Protein AF-0000000072271960 (afdb_homodimer)

Radius of gyration: 26.36 Å; Cα contacts (8 Å, |Δi|>4): 1196; chains: 2; bounding box: 50×81×56 Å

Sequence (540 aa):
MFAMTSIAVIGGGKIGEALISGLVASGMSPKDIHVTNRNAERAQELKERYGVLTFLENIAAVDDVDMVFLCVKPQQVIPVVEEIADVVDNNTSTTIVSMAAGVTNAMIEESLAAGSPVIRVMPNTPMLVGKGMSVVAPGRYADEDTVASLTQLLEAVGSVEVIEESSMDAVVALSGSSPAYLFLMVEALIDAGVFLGLPRDKAKNLAVSSFAGAATMLEQTGEEPAVLRANVSSPGGTTIAAIREFEESGLRAAVYRAATAAATRNSSLGMFAMTSIAVIGGGKIGEALISGLVASGMSPKDIHVTNRNAERAQELKERYGVLTFLENIAAVDDVDMVFLCVKPQQVIPVVEEIADVVDNNTSTTIVSMAAGVTNAMIEESLAAGSPVIRVMPNTPMLVGKGMSVVAPGRYADEDTVASLTQLLEAVGSVEVIEESSMDAVVALSGSSPAYLFLMVEALIDAGVFLGLPRDKAKNLAVSSFAGAATMLEQTGEEPAVLRANVSSPGGTTIAAIREFEESGLRAAVYRAATAAATRNSSLG

Solvent-accessible surface area (backbone atoms only — not comparable to full-atom values): 25938 Å² total; per-residue (Å²): 128,79,67,97,68,30,35,16,34,41,27,65,46,68,63,28,41,16,49,50,49,10,38,44,73,60,64,48,60,31,82,37,33,25,35,22,26,88,48,63,68,59,33,49,52,47,28,73,74,62,54,33,41,64,33,78,46,64,58,72,41,48,57,91,31,45,32,37,36,38,37,42,56,49,88,46,46,59,62,51,45,55,67,33,27,69,62,43,59,72,38,91,66,36,32,42,33,36,50,31,64,32,58,53,43,65,68,53,50,70,52,40,56,90,72,54,26,29,32,32,32,48,47,30,66,25,13,53,72,40,33,12,41,36,38,36,20,68,26,96,46,38,47,70,68,58,51,51,52,51,47,56,59,48,45,50,18,17,49,70,45,80,51,63,65,90,51,44,38,38,42,41,22,40,30,41,25,32,34,35,54,52,24,51,51,46,45,30,45,22,52,34,25,34,72,60,67,39,57,60,70,58,20,42,51,36,32,46,44,20,46,32,14,35,28,46,41,44,65,72,67,64,56,56,39,67,58,58,26,51,70,58,34,52,92,93,32,33,29,44,43,16,50,50,37,30,58,74,51,37,49,54,58,26,41,35,49,11,36,49,37,12,18,53,42,25,62,61,66,78,127,80,67,97,69,29,34,16,35,43,25,64,46,68,63,28,40,16,50,51,49,11,38,43,74,62,64,48,60,31,81,37,33,26,36,21,25,88,49,64,68,58,34,49,51,48,28,71,73,61,55,33,42,66,33,77,46,65,57,72,38,49,57,91,30,45,31,38,35,38,36,43,57,50,88,46,46,61,63,50,45,54,68,33,29,68,61,42,58,71,37,90,66,34,32,41,33,36,50,32,63,32,57,54,44,68,69,52,49,71,54,40,58,89,71,54,26,29,31,31,32,48,45,31,68,25,12,55,73,41,32,13,40,34,38,36,19,68,25,95,44,39,48,71,66,58,52,49,52,51,48,56,59,48,44,51,18,18,48,71,45,80,52,64,64,89,51,45,38,36,43,41,23,39,30,42,25,33,33,35,55,53,24,50,52,46,46,30,45,22,53,34,24,34,72,60,67,38,57,60,70,58,19,43,53,36,33,47,42,20,45,30,13,36,28,44,42,44,65,74,68,64,56,56,38,68,57,57,26,50,68,58,34,52,93,91,30,32,30,43,43,16,50,48,37,31,60,73,51,37,48,54,58,28,40,37,50,13,36,50,36,10,18,53,42,26,62,62,65,77

Foldseek 3Di:
DQDLAAEEEEDCPLVVVLLLLLLLVLPDDLASYEYEDCDPVSQVVSCVVRVHHYDPDLQVRQAPGQEYEYPDELVCLQVSLLVNQVRQQVRVHYEYEYQYFQQDQVSSCVSHDPLHWYKYWHKANQLNVLAIEIEIATDPNQDPVNVVSVLVSSNSSHHYHYDHPVCVLLVCLVHHCCVVVLVVVLVVQLVVVVVVPDDSVVSNVVSVVVVVVLVVCCVVVVDDPVVVLVVVDDVVDPSVVVVVVCVVVPVVVVSVVSSVVSSVVSNVSD/DQDLAAEEEEDCPLVVVLLLLLLLVLPDDLASYEYEDCDPVSQVVSCVVRVHHYDPDPQVRQAPGQEYEYPDELVCLQVSLLVNQVRQQVNVHYEYEYQYFQQDQVSSCVSHDPLHWYKYWHKANQLNVLAIEIEIATDPNQDPVNVVSVLVSSNSSHHYHYDHPVCVLLVCLVHHCCVVVLVVVLVVQLVVCVVVPDDSVVSNVVSVVVVVVLVVCCVVVVDDPVVVLVVVDDVVDPSVVVVVVCVVVPVVVVSVVSSVVSSVVSNVSD

pLDDT: mean 95.34, std 6.4, range [41.25, 98.88]

Structure (mmCIF, N/CA/C/O backbone):
data_AF-0000000072271960-model_v1
#
loop_
_entity.id
_entity.type
_entity.pdbx_description
1 polymer 'Pyrroline-5-carboxylate reductase'
#
loop_
_atom_site.group_PDB
_atom_site.id
_atom_site.type_symbol
_atom_site.label_atom_id
_atom_site.label_alt_id
_atom_site.label_comp_id
_atom_site.label_asym_id
_atom_site.label_entity_id
_atom_site.label_seq_id
_atom_site.pdbx_PDB_ins_code
_atom_site.Cartn_x
_atom_site.Cartn_y
_atom_site.Cartn_z
_atom_site.occupancy
_atom_site.B_iso_or_equiv
_atom_site.auth_seq_id
_atom_site.auth_comp_id
_atom_site.auth_asym_id
_atom_site.auth_atom_id
_atom_site.pdbx_PDB_model_num
ATOM 1 N N . MET A 1 1 ? -2.031 -24.812 13.688 1 41.31 1 MET A N 1
ATOM 2 C CA . MET A 1 1 ? -1.151 -25.984 13.727 1 41.31 1 MET A CA 1
ATOM 3 C C . MET A 1 1 ? -1.297 -26.812 12.453 1 41.31 1 MET A C 1
ATOM 5 O O . MET A 1 1 ? -2.412 -27.141 12.047 1 41.31 1 MET A O 1
ATOM 9 N N . PHE A 1 2 ? -0.464 -26.547 11.422 1 52.59 2 PHE A N 1
ATOM 10 C CA . PHE A 1 2 ? -0.52 -27.312 10.18 1 52.59 2 PHE A CA 1
ATOM 11 C C . PHE A 1 2 ? -0.648 -28.797 10.453 1 52.59 2 PHE A C 1
ATOM 13 O O . PHE A 1 2 ? 0.058 -29.344 11.305 1 52.59 2 PHE A O 1
ATOM 20 N N . ALA A 1 3 ? -1.735 -29.312 10.469 1 55.91 3 ALA A N 1
ATOM 21 C CA . ALA A 1 3 ? -1.672 -30.781 10.398 1 55.91 3 ALA A CA 1
ATOM 22 C C . ALA A 1 3 ? -0.419 -31.234 9.656 1 55.91 3 ALA A C 1
ATOM 24 O O . ALA A 1 3 ? 0.211 -30.453 8.945 1 55.91 3 ALA A O 1
ATOM 25 N N . MET A 1 4 ? 0.226 -32.438 9.852 1 65.44 4 MET A N 1
ATOM 26 C CA . MET A 1 4 ? 1.44 -33.156 9.438 1 65.44 4 MET A CA 1
ATOM 27 C C . MET A 1 4 ? 1.546 -33.188 7.918 1 65.44 4 MET A C 1
ATOM 29 O O . MET A 1 4 ? 1.742 -34.281 7.348 1 65.44 4 MET A O 1
ATOM 33 N N . THR A 1 5 ? 1.425 -31.922 7.203 1 87.75 5 THR A N 1
ATOM 34 C CA . THR A 1 5 ? 1.534 -31.922 5.746 1 87.75 5 THR A CA 1
ATOM 35 C C . THR A 1 5 ? 2.986 -31.75 5.312 1 87.75 5 THR A C 1
ATOM 37 O O . THR A 1 5 ? 3.701 -30.891 5.848 1 87.75 5 THR A O 1
ATOM 40 N N . SER A 1 6 ? 3.453 -32.688 4.5 1 94.56 6 SER A N 1
ATOM 41 C CA . SER A 1 6 ? 4.793 -32.562 3.926 1 94.56 6 SER A CA 1
ATOM 42 C C . SER A 1 6 ? 4.742 -32.031 2.498 1 94.56 6 SER A C 1
ATOM 44 O O . SER A 1 6 ? 3.854 -32.406 1.724 1 94.56 6 SER A O 1
ATOM 46 N N . ILE A 1 7 ? 5.738 -31.125 2.191 1 97.44 7 ILE A N 1
ATOM 47 C CA . ILE A 1 7 ? 5.688 -30.547 0.851 1 97.44 7 ILE A CA 1
ATOM 48 C C . ILE A 1 7 ? 7.078 -30.578 0.219 1 97.44 7 ILE A C 1
ATOM 50 O O . ILE A 1 7 ? 8.086 -30.609 0.926 1 97.44 7 ILE A O 1
ATOM 54 N N . ALA A 1 8 ? 7.082 -30.656 -1.088 1 97.94 8 ALA A N 1
ATOM 55 C CA . ALA A 1 8 ? 8.281 -30.438 -1.889 1 97.94 8 ALA A CA 1
ATOM 56 C C . ALA A 1 8 ? 8.164 -29.172 -2.723 1 97.94 8 ALA A C 1
ATOM 58 O O . ALA A 1 8 ? 7.113 -28.906 -3.312 1 97.94 8 ALA A O 1
ATOM 59 N N . VAL A 1 9 ? 9.188 -28.375 -2.682 1 98.25 9 VAL A N 1
ATOM 60 C CA . VAL A 1 9 ? 9.281 -27.172 -3.504 1 98.25 9 VAL A CA 1
ATOM 61 C C . VAL A 1 9 ? 10.375 -27.344 -4.555 1 98.25 9 VAL A C 1
ATOM 63 O O . VAL A 1 9 ? 11.57 -27.359 -4.227 1 98.25 9 VAL A O 1
ATOM 66 N N . ILE A 1 10 ? 9.914 -27.516 -5.777 1 97.88 10 ILE A N 1
ATOM 67 C CA . ILE A 1 10 ? 10.867 -27.641 -6.871 1 97.88 10 ILE A CA 1
ATOM 68 C C . ILE A 1 10 ? 11.195 -26.266 -7.441 1 97.88 10 ILE A C 1
ATOM 70 O O . ILE A 1 10 ? 10.375 -25.672 -8.148 1 97.88 10 ILE A O 1
ATOM 74 N N . GLY A 1 11 ? 12.438 -25.781 -7.195 1 95.06 11 GLY A N 1
ATOM 75 C CA . GLY A 1 11 ? 12.836 -24.422 -7.555 1 95.06 11 GLY A CA 1
ATOM 76 C C . GLY A 1 11 ? 12.898 -23.484 -6.359 1 95.06 11 GLY A C 1
ATOM 77 O O . GLY A 1 11 ? 11.883 -22.938 -5.941 1 95.06 11 GLY A O 1
ATOM 78 N N . GLY A 1 12 ? 14.047 -23.203 -5.914 1 91.62 12 GLY A N 1
ATOM 79 C CA . GLY A 1 12 ? 14.273 -22.312 -4.789 1 91.62 12 GLY A CA 1
ATOM 80 C C . GLY A 1 12 ? 14.555 -20.875 -5.207 1 91.62 12 GLY A C 1
ATOM 81 O O . GLY A 1 12 ? 15.445 -20.234 -4.656 1 91.62 12 GLY A O 1
ATOM 82 N N . GLY A 1 13 ? 13.906 -20.5 -6.281 1 90.75 13 GLY A N 1
ATOM 83 C CA . GLY A 1 13 ? 14.031 -19.109 -6.684 1 90.75 13 GLY A CA 1
ATOM 84 C C . GLY A 1 13 ? 13.219 -18.156 -5.824 1 90.75 13 GLY A C 1
ATOM 85 O O . GLY A 1 13 ? 13 -18.422 -4.641 1 90.75 13 GLY A O 1
ATOM 86 N N . LYS A 1 14 ? 12.805 -17.047 -6.371 1 89.12 14 LYS A N 1
ATOM 87 C CA . LYS A 1 14 ? 12.141 -15.992 -5.613 1 89.12 14 LYS A CA 1
ATOM 88 C C . LYS A 1 14 ? 10.812 -16.484 -5.047 1 89.12 14 LYS A C 1
ATOM 90 O O . LYS A 1 14 ? 10.531 -16.312 -3.859 1 89.12 14 LYS A O 1
ATOM 95 N N . ILE A 1 15 ? 9.984 -17.047 -5.852 1 92.88 15 ILE A N 1
ATOM 96 C CA . ILE A 1 15 ? 8.68 -17.516 -5.418 1 92.88 15 ILE A CA 1
ATOM 97 C C . ILE A 1 15 ? 8.844 -18.688 -4.453 1 92.88 15 ILE A C 1
ATOM 99 O O . ILE A 1 15 ? 8.172 -18.766 -3.424 1 92.88 15 ILE A O 1
ATOM 103 N N . GLY A 1 16 ? 9.711 -19.609 -4.855 1 95.44 16 GLY A N 1
ATOM 104 C CA . GLY A 1 16 ? 9.977 -20.734 -3.957 1 95.44 16 GLY A CA 1
ATOM 105 C C . GLY A 1 16 ? 10.43 -20.281 -2.58 1 95.44 16 GLY A C 1
ATOM 106 O O . GLY A 1 16 ? 9.922 -20.766 -1.566 1 95.44 16 GLY A O 1
ATOM 107 N N . GLU A 1 17 ? 11.352 -19.406 -2.58 1 94.44 17 GLU A N 1
ATOM 108 C CA . GLU A 1 17 ? 11.852 -18.906 -1.303 1 94.44 17 GLU A CA 1
ATOM 109 C C . GLU A 1 17 ? 10.758 -18.172 -0.534 1 94.44 17 GLU A C 1
ATOM 111 O O . GLU A 1 17 ? 10.656 -18.297 0.689 1 94.44 17 GLU A O 1
ATOM 116 N N . ALA A 1 18 ? 10.008 -17.344 -1.226 1 93.88 18 ALA A N 1
ATOM 117 C CA . ALA A 1 18 ? 8.914 -16.625 -0.573 1 93.88 18 ALA A CA 1
ATOM 118 C C . ALA A 1 18 ? 7.953 -17.594 0.112 1 93.88 18 ALA A C 1
ATOM 120 O O . ALA A 1 18 ? 7.523 -17.344 1.243 1 93.88 18 ALA A O 1
ATOM 121 N N . LEU A 1 19 ? 7.668 -18.625 -0.564 1 96.31 19 LEU A N 1
ATOM 122 C CA . LEU A 1 19 ? 6.781 -19.656 -0.01 1 96.31 19 LEU A CA 1
ATOM 123 C C . LEU A 1 19 ? 7.402 -20.297 1.224 1 96.31 19 LEU A C 1
ATOM 125 O O . LEU A 1 19 ? 6.77 -20.375 2.277 1 96.31 19 LEU A O 1
ATOM 129 N N . ILE A 1 20 ? 8.648 -20.719 1.107 1 96.44 20 ILE A N 1
ATOM 130 C CA . ILE A 1 20 ? 9.375 -21.391 2.182 1 96.44 20 ILE A CA 1
ATOM 131 C C . ILE A 1 20 ? 9.469 -20.469 3.393 1 96.44 20 ILE A C 1
ATOM 133 O O . ILE A 1 20 ? 9.141 -20.859 4.516 1 96.44 20 ILE A O 1
ATOM 137 N N . SER A 1 21 ? 9.906 -19.266 3.139 1 94.75 21 SER A N 1
ATOM 138 C CA . SER A 1 21 ? 10.055 -18.266 4.203 1 94.75 21 SER A CA 1
ATOM 139 C C . SER A 1 21 ? 8.734 -18.062 4.945 1 94.75 21 SER A C 1
ATOM 141 O O . SER A 1 21 ? 8.703 -18.078 6.18 1 94.75 21 SER A O 1
ATOM 143 N N . GLY A 1 22 ? 7.715 -17.891 4.184 1 93.12 22 GLY A N 1
ATOM 144 C CA . GLY A 1 22 ? 6.406 -17.672 4.785 1 93.12 22 GLY A CA 1
ATOM 145 C C . GLY A 1 22 ? 5.926 -18.844 5.609 1 93.12 22 GLY A C 1
ATOM 146 O O . GLY A 1 22 ? 5.383 -18.672 6.699 1 93.12 22 GLY A O 1
ATOM 147 N N . LEU A 1 23 ? 6.082 -20.016 5.09 1 95.25 23 LEU A N 1
ATOM 148 C CA . LEU A 1 23 ? 5.605 -21.219 5.777 1 95.25 23 LEU A CA 1
ATOM 149 C C . LEU A 1 23 ? 6.391 -21.453 7.066 1 95.25 23 LEU A C 1
ATOM 151 O O . LEU A 1 23 ? 5.805 -21.75 8.109 1 95.25 23 LEU A O 1
ATOM 155 N N . VAL A 1 24 ? 7.688 -21.312 6.988 1 96 24 VAL A N 1
ATOM 156 C CA . VAL A 1 24 ? 8.523 -21.484 8.172 1 96 24 VAL A CA 1
ATOM 157 C C . VAL A 1 24 ? 8.156 -20.438 9.219 1 96 24 VAL A C 1
ATOM 159 O O . VAL A 1 24 ? 8 -20.766 10.398 1 96 24 VAL A O 1
ATOM 162 N N . ALA A 1 25 ? 7.98 -19.219 8.805 1 93.62 25 ALA A N 1
ATOM 163 C CA . ALA A 1 25 ? 7.613 -18.141 9.719 1 93.62 25 ALA A CA 1
ATOM 164 C C . ALA A 1 25 ? 6.254 -18.406 10.359 1 93.62 25 ALA A C 1
ATOM 166 O O . ALA A 1 25 ? 6.008 -17.984 11.492 1 93.62 25 ALA A O 1
ATOM 167 N N . SER A 1 26 ? 5.453 -19.094 9.641 1 93 26 SER A N 1
ATOM 168 C CA . SER A 1 26 ? 4.105 -19.359 10.133 1 93 26 SER A CA 1
ATOM 169 C C . SER A 1 26 ? 4.082 -20.578 11.047 1 93 26 SER A C 1
ATOM 171 O O . SER A 1 26 ? 3.031 -20.953 11.57 1 93 26 SER A O 1
ATOM 173 N N . GLY A 1 27 ? 5.258 -21.312 11.172 1 93.75 27 GLY A N 1
ATOM 174 C CA . GLY A 1 27 ? 5.355 -22.359 12.164 1 93.75 27 GLY A CA 1
ATOM 175 C C . GLY A 1 27 ? 5.465 -23.75 11.562 1 93.75 27 GLY A C 1
ATOM 176 O O . GLY A 1 27 ? 5.543 -24.75 12.289 1 93.75 27 GLY A O 1
ATOM 177 N N . MET A 1 28 ? 5.43 -23.906 10.281 1 95 28 MET A N 1
ATOM 178 C CA . MET A 1 28 ? 5.637 -25.219 9.68 1 95 28 MET A CA 1
ATOM 179 C C . MET A 1 28 ? 7.039 -25.734 9.977 1 95 28 MET A C 1
ATOM 181 O O . MET A 1 28 ? 8.008 -24.984 9.906 1 95 28 MET A O 1
ATOM 185 N N . SER A 1 29 ? 7.117 -27 10.305 1 96.12 29 SER A N 1
ATOM 186 C CA . SER A 1 29 ? 8.43 -27.594 10.57 1 96.12 29 SER A CA 1
ATOM 187 C C . SER A 1 29 ? 9.289 -27.609 9.312 1 96.12 29 SER A C 1
ATOM 189 O O . SER A 1 29 ? 8.883 -28.156 8.289 1 96.12 29 SER A O 1
ATOM 191 N N . PRO A 1 30 ? 10.445 -27.078 9.391 1 97 30 PRO A N 1
ATOM 192 C CA . PRO A 1 30 ? 11.328 -27.094 8.219 1 97 30 PRO A CA 1
ATOM 193 C C . PRO A 1 30 ? 11.617 -28.5 7.703 1 97 30 PRO A C 1
ATOM 195 O O . PRO A 1 30 ? 11.883 -28.672 6.512 1 97 30 PRO A O 1
ATOM 198 N N . LYS A 1 31 ? 11.523 -29.469 8.523 1 95.5 31 LYS A N 1
ATOM 199 C CA . LYS A 1 31 ? 11.812 -30.859 8.148 1 95.5 31 LYS A CA 1
ATOM 200 C C . LYS A 1 31 ? 10.727 -31.406 7.227 1 95.5 31 LYS A C 1
ATOM 202 O O . LYS A 1 31 ? 10.922 -32.438 6.574 1 95.5 31 LYS A O 1
ATOM 207 N N . ASP A 1 32 ? 9.609 -30.734 7.246 1 96.75 32 ASP A N 1
ATOM 208 C CA . ASP A 1 32 ? 8.5 -31.156 6.398 1 96.75 32 ASP A CA 1
ATOM 209 C C . ASP A 1 32 ? 8.547 -30.484 5.035 1 96.75 32 ASP A C 1
ATOM 211 O O . ASP A 1 32 ? 7.652 -30.656 4.211 1 96.75 32 ASP A O 1
ATOM 215 N N . ILE A 1 33 ? 9.578 -29.688 4.801 1 97.75 33 ILE A N 1
ATOM 216 C CA . ILE A 1 33 ? 9.734 -28.969 3.547 1 97.75 33 ILE A CA 1
ATOM 217 C C . ILE A 1 33 ? 10.984 -29.453 2.82 1 97.75 33 ILE A C 1
ATOM 219 O O . ILE A 1 33 ? 12.109 -29.25 3.291 1 97.75 33 ILE A O 1
ATOM 223 N N . HIS A 1 34 ? 10.727 -30.125 1.662 1 97.69 34 HIS A N 1
ATOM 224 C CA . HIS A 1 34 ? 11.805 -30.5 0.75 1 97.69 34 HIS A CA 1
ATOM 225 C C . HIS A 1 34 ? 12 -29.453 -0.341 1 97.69 34 HIS A C 1
ATOM 227 O O . HIS A 1 34 ? 11.031 -29.016 -0.968 1 97.69 34 HIS A O 1
ATOM 233 N N . VAL A 1 35 ? 13.336 -29.062 -0.582 1 97.81 35 VAL A N 1
ATOM 234 C CA . VAL A 1 35 ? 13.578 -28.062 -1.619 1 97.81 35 VAL A CA 1
ATOM 235 C C . VAL A 1 35 ? 14.656 -28.578 -2.58 1 97.81 35 VAL A C 1
ATOM 237 O O . VAL A 1 35 ? 15.641 -29.172 -2.154 1 97.81 35 VAL A O 1
ATOM 240 N N . THR A 1 36 ? 14.359 -28.375 -3.842 1 96.69 36 THR A N 1
ATOM 241 C CA . THR A 1 36 ? 15.383 -28.688 -4.84 1 96.69 36 THR A CA 1
ATOM 242 C C . THR A 1 36 ? 15.812 -27.422 -5.582 1 96.69 36 THR A C 1
ATOM 244 O O . THR A 1 36 ? 14.992 -26.547 -5.852 1 96.69 36 THR A O 1
ATOM 247 N N . ASN A 1 37 ? 17.062 -27.312 -5.812 1 92.31 37 ASN A N 1
ATOM 248 C CA . ASN A 1 37 ? 17.672 -26.281 -6.652 1 92.31 37 ASN A CA 1
ATOM 249 C C . ASN A 1 37 ? 18.828 -26.828 -7.473 1 92.31 37 ASN A C 1
ATOM 251 O O . ASN A 1 37 ? 19.625 -27.625 -6.973 1 92.31 37 ASN A O 1
ATOM 255 N N . ARG A 1 38 ? 18.859 -26.328 -8.703 1 85.88 38 ARG A N 1
ATOM 256 C CA . ARG A 1 38 ? 19.953 -26.797 -9.562 1 85.88 38 ARG A CA 1
ATOM 257 C C . ARG A 1 38 ? 21.297 -26.266 -9.078 1 85.88 38 ARG A C 1
ATOM 259 O O . ARG A 1 38 ? 22.312 -26.953 -9.148 1 85.88 38 ARG A O 1
ATOM 266 N N . ASN A 1 39 ? 21.203 -25.094 -8.594 1 89.94 39 ASN A N 1
ATOM 267 C CA . ASN A 1 39 ? 22.406 -24.453 -8.055 1 89.94 39 ASN A CA 1
ATOM 268 C C . ASN A 1 39 ? 22.656 -24.875 -6.605 1 89.94 39 ASN A C 1
ATOM 270 O O . ASN A 1 39 ? 21.922 -24.484 -5.699 1 89.94 39 ASN A O 1
ATOM 274 N N . ALA A 1 40 ? 23.781 -25.547 -6.379 1 91 40 ALA A N 1
ATOM 275 C CA . ALA A 1 40 ? 24.094 -26.094 -5.062 1 91 40 ALA A CA 1
ATOM 276 C C . ALA A 1 40 ? 24.297 -24.984 -4.035 1 91 40 ALA A C 1
ATOM 278 O O . ALA A 1 40 ? 23.953 -25.156 -2.863 1 91 40 ALA A O 1
ATOM 279 N N . GLU A 1 41 ? 24.859 -23.938 -4.484 1 94.06 41 GLU A N 1
ATOM 280 C CA . GLU A 1 41 ? 25.062 -22.797 -3.578 1 94.06 41 GLU A CA 1
ATOM 281 C C . GLU A 1 41 ? 23.734 -22.234 -3.082 1 94.06 41 GLU A C 1
ATOM 283 O O . GLU A 1 41 ? 23.594 -21.906 -1.903 1 94.06 41 GLU A O 1
ATOM 288 N N . ARG A 1 42 ? 22.828 -22.188 -3.938 1 93.62 42 ARG A N 1
ATOM 289 C CA . ARG A 1 42 ? 21.516 -21.688 -3.586 1 93.62 42 ARG A CA 1
ATOM 290 C C . ARG A 1 42 ? 20.797 -22.625 -2.623 1 93.62 42 ARG A C 1
ATOM 292 O O . ARG A 1 42 ? 20.156 -22.188 -1.673 1 93.62 42 ARG A O 1
ATOM 299 N N . ALA A 1 43 ? 20.906 -23.891 -2.869 1 93.31 43 ALA A N 1
ATOM 300 C CA . ALA A 1 43 ? 20.344 -24.891 -1.972 1 93.31 43 ALA A CA 1
ATOM 301 C C . ALA A 1 43 ? 20.922 -24.766 -0.566 1 93.31 43 ALA A C 1
ATOM 303 O O . ALA A 1 43 ? 20.188 -24.844 0.424 1 93.31 43 ALA A O 1
ATOM 304 N N . GLN A 1 44 ? 22.172 -24.531 -0.526 1 94.81 44 GLN A N 1
ATOM 305 C CA . GLN A 1 44 ? 22.844 -24.391 0.758 1 94.81 44 GLN A CA 1
ATOM 306 C C . GLN A 1 44 ? 22.391 -23.141 1.491 1 94.81 44 GLN A C 1
ATOM 308 O O . GLN A 1 44 ? 22.203 -23.156 2.709 1 94.81 44 GLN A O 1
ATOM 313 N N . GLU A 1 45 ? 22.234 -22.109 0.758 1 95.94 45 GLU A N 1
ATOM 314 C CA . GLU A 1 45 ? 21.734 -20.875 1.341 1 95.94 45 GLU A CA 1
ATOM 315 C C . GLU A 1 45 ? 20.359 -21.078 1.974 1 95.94 45 GLU A C 1
ATOM 317 O O . GLU A 1 45 ? 20.109 -20.609 3.086 1 95.94 45 GLU A O 1
ATOM 322 N N . LEU A 1 46 ? 19.484 -21.766 1.311 1 96.12 46 LEU A N 1
ATOM 323 C CA . LEU A 1 46 ? 18.125 -22 1.797 1 96.12 46 LEU A CA 1
ATOM 324 C C . LEU A 1 46 ? 18.141 -22.906 3.029 1 96.12 46 LEU A C 1
ATOM 326 O O . LEU A 1 46 ? 17.391 -22.672 3.975 1 96.12 46 LEU A O 1
ATOM 330 N N . LYS A 1 47 ? 19 -23.906 2.973 1 96.56 47 LYS A N 1
ATOM 331 C CA . LYS A 1 47 ? 19.156 -24.797 4.117 1 96.56 47 LYS A CA 1
ATOM 332 C C . LYS A 1 47 ? 19.625 -24.031 5.348 1 96.56 47 LYS A C 1
ATOM 334 O O . LYS A 1 47 ? 19.094 -24.203 6.445 1 96.56 47 LYS A O 1
ATOM 339 N N . GLU A 1 48 ? 20.594 -23.188 5.16 1 97.44 48 GLU A N 1
ATOM 340 C CA . GLU A 1 48 ? 21.172 -22.438 6.27 1 97.44 48 GLU A CA 1
ATOM 341 C C . GLU A 1 48 ? 20.188 -21.406 6.816 1 97.44 48 GLU A C 1
ATOM 343 O O . GLU A 1 48 ? 20.094 -21.203 8.031 1 97.44 48 GLU A O 1
ATOM 348 N N . ARG A 1 49 ? 19.469 -20.859 5.941 1 95.5 49 ARG A N 1
ATOM 349 C CA . ARG A 1 49 ? 18.609 -19.75 6.324 1 95.5 49 ARG A CA 1
ATOM 350 C C . ARG A 1 49 ? 17.312 -20.25 6.945 1 95.5 49 ARG A C 1
ATOM 352 O O . ARG A 1 49 ? 16.781 -19.641 7.871 1 95.5 49 ARG A O 1
ATOM 359 N N . TYR A 1 50 ? 16.797 -21.391 6.441 1 97 50 TYR A N 1
ATOM 360 C CA . TYR A 1 50 ? 15.438 -21.75 6.824 1 97 50 TYR A CA 1
ATOM 361 C C . TYR A 1 50 ? 15.406 -23.125 7.484 1 97 50 TYR A C 1
ATOM 363 O O . TYR A 1 50 ? 14.375 -23.531 8.031 1 97 50 TYR A O 1
ATOM 371 N N . GLY A 1 51 ? 16.484 -23.906 7.355 1 97.44 51 GLY A N 1
ATOM 372 C CA . GLY A 1 51 ? 16.578 -25.203 7.984 1 97.44 51 GLY A CA 1
ATOM 373 C C . GLY A 1 51 ? 15.844 -26.297 7.215 1 97.44 51 GLY A C 1
ATOM 374 O O . GLY A 1 51 ? 15.562 -27.359 7.754 1 97.44 51 GLY A O 1
ATOM 375 N N . VAL A 1 52 ? 15.477 -26.047 6.023 1 97.75 52 VAL A N 1
ATOM 376 C CA . VAL A 1 52 ? 14.695 -26.984 5.219 1 97.75 52 VAL A CA 1
ATOM 377 C C . VAL A 1 52 ? 15.602 -28.109 4.699 1 97.75 52 VAL A C 1
ATOM 379 O O . VAL A 1 52 ? 16.828 -28 4.773 1 97.75 52 VAL A O 1
ATOM 382 N N . LEU A 1 53 ? 15.008 -29.172 4.262 1 97.06 53 LEU A N 1
ATOM 383 C CA . LEU A 1 53 ? 15.742 -30.25 3.623 1 97.06 53 LEU A CA 1
ATOM 384 C C . LEU A 1 53 ? 15.977 -29.953 2.146 1 97.06 53 LEU A C 1
ATOM 386 O O . LEU A 1 53 ? 15.031 -29.672 1.406 1 97.06 53 LEU A O 1
ATOM 390 N N . THR A 1 54 ? 17.25 -30 1.771 1 96.75 54 THR A N 1
ATOM 391 C CA . THR A 1 54 ? 17.547 -29.656 0.384 1 96.75 54 THR A CA 1
ATOM 392 C C . THR A 1 54 ? 18.031 -30.906 -0.377 1 96.75 54 THR A C 1
ATOM 394 O O . THR A 1 54 ? 18.641 -31.797 0.205 1 96.75 54 THR A O 1
ATOM 397 N N . PHE A 1 55 ? 17.609 -30.953 -1.635 1 94.38 55 PHE A N 1
ATOM 398 C CA . PHE A 1 55 ? 17.953 -32.031 -2.549 1 94.38 55 PHE A CA 1
ATOM 399 C C . PHE A 1 55 ? 18.516 -31.484 -3.852 1 94.38 55 PHE A C 1
ATOM 401 O O . PHE A 1 55 ? 18.203 -30.359 -4.246 1 94.38 55 PHE A O 1
ATOM 408 N N . LEU A 1 56 ? 19.359 -32.25 -4.52 1 91.25 56 LEU A N 1
ATOM 409 C CA . LEU A 1 56 ? 19.875 -31.844 -5.824 1 91.25 56 LEU A CA 1
ATOM 410 C C . LEU A 1 56 ? 19.031 -32.438 -6.949 1 91.25 56 LEU A C 1
ATOM 412 O O . LEU A 1 56 ? 19.016 -31.906 -8.062 1 91.25 56 LEU A O 1
ATOM 416 N N . GLU A 1 57 ? 18.344 -33.531 -6.613 1 93.75 57 GLU A N 1
ATOM 417 C CA . GLU A 1 57 ? 17.5 -34.219 -7.605 1 93.75 57 GLU A CA 1
ATOM 418 C C . GLU A 1 57 ? 16.016 -34.125 -7.23 1 93.75 57 GLU A C 1
ATOM 420 O O . GLU A 1 57 ? 15.664 -34.312 -6.066 1 93.75 57 GLU A O 1
ATOM 425 N N . ASN A 1 58 ? 15.219 -33.875 -8.242 1 97.56 58 ASN A N 1
ATOM 426 C CA . ASN A 1 58 ? 13.789 -33.688 -8.023 1 97.56 58 ASN A CA 1
ATOM 427 C C . ASN A 1 58 ? 13.117 -34.969 -7.531 1 97.56 58 ASN A C 1
ATOM 429 O O . ASN A 1 58 ? 12.266 -34.906 -6.641 1 97.56 58 ASN A O 1
ATOM 433 N N . ILE A 1 59 ? 13.492 -36.062 -8.094 1 96.44 59 ILE A N 1
ATOM 434 C CA . ILE A 1 59 ? 12.844 -37.344 -7.824 1 96.44 59 ILE A CA 1
ATOM 435 C C . ILE A 1 59 ? 12.938 -37.656 -6.336 1 96.44 59 ILE A C 1
ATOM 437 O O . ILE A 1 59 ? 11.938 -38.031 -5.711 1 96.44 59 ILE A O 1
ATOM 441 N N . ALA A 1 60 ? 14.062 -37.5 -5.754 1 95.12 60 ALA A N 1
ATOM 442 C CA . ALA A 1 60 ? 14.266 -37.781 -4.336 1 95.12 60 ALA A CA 1
ATOM 443 C C . ALA A 1 60 ? 13.438 -36.844 -3.467 1 95.12 60 ALA A C 1
ATOM 445 O O . ALA A 1 60 ? 12.938 -37.219 -2.412 1 95.12 60 ALA A O 1
ATOM 446 N N . ALA A 1 61 ? 13.281 -35.594 -3.869 1 96.31 61 ALA A N 1
ATOM 447 C CA . ALA A 1 61 ? 12.602 -34.562 -3.088 1 96.31 61 ALA A CA 1
ATOM 448 C C . ALA A 1 61 ? 11.102 -34.812 -3.021 1 96.31 61 ALA A C 1
ATOM 450 O O . ALA A 1 61 ? 10.445 -34.469 -2.045 1 96.31 61 ALA A O 1
ATOM 451 N N . VAL A 1 62 ? 10.555 -35.469 -4.059 1 96.88 62 VAL A N 1
ATOM 452 C CA . VAL A 1 62 ? 9.102 -35.562 -4.16 1 96.88 62 VAL A CA 1
ATOM 453 C C . VAL A 1 62 ? 8.617 -36.906 -3.613 1 96.88 62 VAL A C 1
ATOM 455 O O . VAL A 1 62 ? 7.418 -37.188 -3.6 1 96.88 62 VAL A O 1
ATOM 458 N N . ASP A 1 63 ? 9.562 -37.75 -3.213 1 92.5 63 ASP A N 1
ATOM 459 C CA . ASP A 1 63 ? 9.188 -39.062 -2.709 1 92.5 63 ASP A CA 1
ATOM 460 C C . ASP A 1 63 ? 8.422 -38.969 -1.396 1 92.5 63 ASP A C 1
ATOM 462 O O . ASP A 1 63 ? 8.891 -38.344 -0.445 1 92.5 63 ASP A O 1
ATOM 466 N N . ASP A 1 64 ? 7.168 -39.438 -1.351 1 90.25 64 ASP A N 1
ATOM 467 C CA . ASP A 1 64 ? 6.309 -39.562 -0.178 1 90.25 64 ASP A CA 1
ATOM 468 C C . ASP A 1 64 ? 5.977 -38.188 0.41 1 90.25 64 ASP A C 1
ATOM 470 O O . ASP A 1 64 ? 6.113 -38 1.616 1 90.25 64 ASP A O 1
ATOM 474 N N . VAL A 1 65 ? 5.75 -37.219 -0.385 1 94.75 65 VAL A N 1
ATOM 475 C CA . VAL A 1 65 ? 5.27 -35.906 0.113 1 94.75 65 VAL A CA 1
ATOM 476 C C . VAL A 1 65 ? 3.809 -35.719 -0.278 1 94.75 65 VAL A C 1
ATOM 478 O O . VAL A 1 65 ? 3.338 -36.312 -1.256 1 94.75 65 VAL A O 1
ATOM 481 N N . ASP A 1 66 ? 3.102 -34.875 0.46 1 95.25 66 ASP A N 1
ATOM 482 C CA . ASP A 1 66 ? 1.676 -34.656 0.248 1 95.25 66 ASP A CA 1
ATOM 483 C C . ASP A 1 66 ? 1.438 -33.719 -0.939 1 95.25 66 ASP A C 1
ATOM 485 O O . ASP A 1 66 ? 0.492 -33.938 -1.705 1 95.25 66 ASP A O 1
ATOM 489 N N . MET A 1 67 ? 2.291 -32.719 -1.09 1 97.12 67 MET A N 1
ATOM 490 C CA . MET A 1 67 ? 2.133 -31.734 -2.154 1 97.12 67 MET A CA 1
ATOM 491 C C . MET A 1 67 ? 3.48 -31.375 -2.77 1 97.12 67 MET A C 1
ATOM 493 O O . MET A 1 67 ? 4.477 -31.25 -2.057 1 97.12 67 MET A O 1
ATOM 497 N N . VAL A 1 68 ? 3.471 -31.266 -4.074 1 98.06 68 VAL A N 1
ATOM 498 C CA . VAL A 1 68 ? 4.648 -30.828 -4.816 1 98.06 68 VAL A CA 1
ATOM 499 C C . VAL A 1 68 ? 4.383 -29.469 -5.461 1 98.06 68 VAL A C 1
ATOM 501 O O . VAL A 1 68 ? 3.561 -29.359 -6.375 1 98.06 68 VAL A O 1
ATOM 504 N N . PHE A 1 69 ? 5.129 -28.484 -4.996 1 98.44 69 PHE A N 1
ATOM 505 C CA . PHE A 1 69 ? 5.031 -27.141 -5.559 1 98.44 69 PHE A CA 1
ATOM 506 C C . PHE A 1 69 ? 6.059 -26.938 -6.672 1 98.44 69 PHE A C 1
ATOM 508 O O . PHE A 1 69 ? 7.266 -27.016 -6.43 1 98.44 69 PHE A O 1
ATOM 515 N N . LEU A 1 70 ? 5.547 -26.734 -7.828 1 98.25 70 LEU A N 1
ATOM 516 C CA . LEU A 1 70 ? 6.406 -26.406 -8.961 1 98.25 70 LEU A CA 1
ATOM 517 C C . LEU A 1 70 ? 6.645 -24.891 -9.031 1 98.25 70 LEU A C 1
ATOM 519 O O . LEU A 1 70 ? 5.801 -24.156 -9.539 1 98.25 70 LEU A O 1
ATOM 523 N N . CYS A 1 71 ? 7.824 -24.469 -8.602 1 96.81 71 CYS A N 1
ATOM 524 C CA . CYS A 1 71 ? 8.219 -23.062 -8.562 1 96.81 71 CYS A CA 1
ATOM 525 C C . CYS A 1 71 ? 9.328 -22.766 -9.562 1 96.81 71 CYS A C 1
ATOM 527 O O . CYS A 1 71 ? 10.297 -22.078 -9.234 1 96.81 71 CYS A O 1
ATOM 529 N N . VAL A 1 72 ? 9.234 -23.344 -10.734 1 95.19 72 VAL A N 1
ATOM 530 C CA . VAL A 1 72 ? 10.203 -23.156 -11.812 1 95.19 72 VAL A CA 1
ATOM 531 C C . VAL A 1 72 ? 9.594 -22.297 -12.914 1 95.19 72 VAL A C 1
ATOM 533 O O . VAL A 1 72 ? 8.398 -22 -12.891 1 95.19 72 VAL A O 1
ATOM 536 N N . LYS A 1 73 ? 10.438 -21.922 -13.805 1 91.62 73 LYS A N 1
ATOM 537 C CA . LYS A 1 73 ? 9.961 -21.141 -14.938 1 91.62 73 LYS A CA 1
ATOM 538 C C . LYS A 1 73 ? 8.93 -21.906 -15.75 1 91.62 73 LYS A C 1
ATOM 540 O O . LYS A 1 73 ? 8.961 -23.141 -15.797 1 91.62 73 LYS A O 1
ATOM 545 N N . PRO A 1 74 ? 8.109 -21.203 -16.453 1 94.75 74 PRO A N 1
ATOM 546 C CA . PRO A 1 74 ? 7.027 -21.859 -17.188 1 94.75 74 PRO A CA 1
ATOM 547 C C . PRO A 1 74 ? 7.531 -22.922 -18.172 1 94.75 74 PRO A C 1
ATOM 549 O O . PRO A 1 74 ? 6.984 -24.031 -18.219 1 94.75 74 PRO A O 1
ATOM 552 N N . GLN A 1 75 ? 8.586 -22.688 -18.828 1 93.62 75 GLN A N 1
ATOM 553 C CA . GLN A 1 75 ? 9.086 -23.609 -19.844 1 93.62 75 GLN A CA 1
ATOM 554 C C . GLN A 1 75 ? 9.68 -24.859 -19.203 1 93.62 75 GLN A C 1
ATOM 556 O O . GLN A 1 75 ? 9.891 -25.859 -19.891 1 93.62 75 GLN A O 1
ATOM 561 N N . GLN A 1 76 ? 9.859 -24.812 -17.953 1 95.5 76 GLN A N 1
ATOM 562 C CA . GLN A 1 76 ? 10.5 -25.922 -17.266 1 95.5 76 GLN A CA 1
ATOM 563 C C . GLN A 1 76 ? 9.461 -26.828 -16.609 1 95.5 76 GLN A C 1
ATOM 565 O O . GLN A 1 76 ? 9.781 -27.938 -16.172 1 95.5 76 GLN A O 1
ATOM 570 N N . VAL A 1 77 ? 8.234 -26.422 -16.547 1 97.44 77 VAL A N 1
ATOM 571 C CA . VAL A 1 77 ? 7.223 -27.094 -15.75 1 97.44 77 VAL A CA 1
ATOM 572 C C . VAL A 1 77 ? 6.984 -28.5 -16.312 1 97.44 77 VAL A C 1
ATOM 574 O O . VAL A 1 77 ? 7.105 -29.5 -15.594 1 97.44 77 VAL A O 1
ATOM 577 N N . ILE A 1 78 ? 6.719 -28.625 -17.594 1 97.56 78 ILE A N 1
ATOM 578 C CA . ILE A 1 78 ? 6.352 -29.906 -18.172 1 97.56 78 ILE A CA 1
ATOM 579 C C . ILE A 1 78 ? 7.543 -30.859 -18.109 1 97.56 78 ILE A C 1
ATOM 581 O O . ILE A 1 78 ? 7.402 -32 -17.672 1 97.56 78 ILE A O 1
ATOM 585 N N . PRO A 1 79 ? 8.773 -30.391 -18.469 1 97.56 79 PRO A N 1
ATOM 586 C CA . PRO A 1 79 ? 9.93 -31.281 -18.312 1 97.56 79 PRO A CA 1
ATOM 587 C C . PRO A 1 79 ? 10.094 -31.797 -16.875 1 97.56 79 PRO A C 1
ATOM 589 O O . PRO A 1 79 ? 10.406 -32.969 -16.672 1 97.56 79 PRO A O 1
ATOM 592 N N . VAL A 1 80 ? 9.852 -30.969 -15.883 1 97.81 80 VAL A N 1
ATOM 593 C CA . VAL A 1 80 ? 9.984 -31.359 -14.484 1 97.81 80 VAL A CA 1
ATOM 594 C C . VAL A 1 80 ? 8.898 -32.375 -14.125 1 97.81 80 VAL A C 1
ATOM 596 O O . VAL A 1 80 ? 9.164 -33.375 -13.438 1 97.81 80 VAL A O 1
ATOM 599 N N . VAL A 1 81 ? 7.703 -32.094 -14.555 1 97.88 81 VAL A N 1
ATOM 600 C CA . VAL A 1 81 ? 6.586 -33 -14.281 1 97.88 81 VAL A CA 1
ATOM 601 C C . VAL A 1 81 ? 6.871 -34.375 -14.875 1 97.88 81 VAL A C 1
ATOM 603 O O . VAL A 1 81 ? 6.656 -35.406 -14.227 1 97.88 81 VAL A O 1
ATOM 606 N N . GLU A 1 82 ? 7.355 -34.406 -16.125 1 97.5 82 GLU A N 1
ATOM 607 C CA . GLU A 1 82 ? 7.695 -35.688 -16.781 1 97.5 82 GLU A CA 1
ATOM 608 C C . GLU A 1 82 ? 8.773 -36.438 -16 1 97.5 82 GLU A C 1
ATOM 610 O O . GLU A 1 82 ? 8.719 -37.656 -15.875 1 97.5 82 GLU A O 1
ATOM 615 N N . GLU A 1 83 ? 9.641 -35.688 -15.508 1 97.5 83 GLU A N 1
ATOM 616 C CA . GLU A 1 83 ? 10.75 -36.25 -14.742 1 97.5 83 GLU A CA 1
ATOM 617 C C . GLU A 1 83 ? 10.25 -36.938 -13.484 1 97.5 83 GLU A C 1
ATOM 619 O O . GLU A 1 83 ? 10.742 -38 -13.133 1 97.5 83 GLU A O 1
ATOM 624 N N . ILE A 1 84 ? 9.234 -36.406 -12.82 1 97 84 ILE A N 1
ATOM 625 C CA . ILE A 1 84 ? 8.867 -36.906 -11.5 1 97 84 ILE A CA 1
ATOM 626 C C . ILE A 1 84 ? 7.602 -37.75 -11.602 1 97 84 ILE A C 1
ATOM 628 O O . ILE A 1 84 ? 7.125 -38.281 -10.602 1 97 84 ILE A O 1
ATOM 632 N N . ALA A 1 85 ? 7.055 -37.906 -12.703 1 95.44 85 ALA A N 1
ATOM 633 C CA . ALA A 1 85 ? 5.734 -38.5 -12.93 1 95.44 85 ALA A CA 1
ATOM 634 C C . ALA A 1 85 ? 5.645 -39.875 -12.312 1 95.44 85 ALA A C 1
ATOM 636 O O . ALA A 1 85 ? 4.684 -40.188 -11.602 1 95.44 85 ALA A O 1
ATOM 637 N N . ASP A 1 86 ? 6.621 -40.719 -12.523 1 93.81 86 ASP A N 1
ATOM 638 C CA . ASP A 1 86 ? 6.59 -42.094 -12.062 1 93.81 86 ASP A CA 1
ATOM 639 C C . ASP A 1 86 ? 6.523 -42.156 -10.539 1 93.81 86 ASP A C 1
ATOM 641 O O . ASP A 1 86 ? 5.797 -42.969 -9.984 1 93.81 86 ASP A O 1
ATOM 645 N N . VAL A 1 87 ? 7.254 -41.312 -9.906 1 93.44 87 VAL A N 1
ATOM 646 C CA . VAL A 1 87 ? 7.324 -41.312 -8.453 1 93.44 87 VAL A CA 1
ATOM 647 C C . VAL A 1 87 ? 6 -40.781 -7.875 1 93.44 87 VAL A C 1
ATOM 649 O O . VAL A 1 87 ? 5.461 -41.375 -6.938 1 93.44 87 VAL A O 1
ATOM 652 N N . VAL A 1 88 ? 5.5 -39.75 -8.422 1 90.75 88 VAL A N 1
ATOM 653 C CA . VAL A 1 88 ? 4.273 -39.125 -7.938 1 90.75 88 VAL A CA 1
ATOM 654 C C . VAL A 1 88 ? 3.088 -40.062 -8.18 1 90.75 88 VAL A C 1
ATOM 656 O O . VAL A 1 88 ? 2.188 -40.156 -7.344 1 90.75 88 VAL A O 1
ATOM 659 N N . ASP A 1 89 ? 3.104 -40.75 -9.273 1 85 89 ASP A N 1
ATOM 660 C CA . ASP A 1 89 ? 2.016 -41.656 -9.633 1 85 89 ASP A CA 1
ATOM 661 C C . ASP A 1 89 ? 1.948 -42.844 -8.672 1 85 89 ASP A C 1
ATOM 663 O O . ASP A 1 89 ? 0.879 -43.406 -8.469 1 85 89 ASP A O 1
ATOM 667 N N . ASN A 1 90 ? 3.037 -43.156 -8.219 1 84.06 90 ASN A N 1
ATOM 668 C CA . ASN A 1 90 ? 3.105 -44.312 -7.32 1 84.06 90 ASN A CA 1
ATOM 669 C C . ASN A 1 90 ? 2.674 -43.938 -5.902 1 84.06 90 ASN A C 1
ATOM 671 O O . ASN A 1 90 ? 2.426 -44.812 -5.074 1 84.06 90 ASN A O 1
ATOM 675 N N . ASN A 1 91 ? 2.65 -42.656 -5.695 1 75.06 91 ASN A N 1
ATOM 676 C CA . ASN A 1 91 ? 2.17 -42.156 -4.414 1 75.06 91 ASN A CA 1
ATOM 677 C C . ASN A 1 91 ? 0.719 -41.688 -4.504 1 75.06 91 ASN A C 1
ATOM 679 O O . ASN A 1 91 ? 0.403 -40.75 -5.27 1 75.06 91 ASN A O 1
ATOM 683 N N . THR A 1 92 ? -0.312 -42.438 -4.277 1 66 92 THR A N 1
ATOM 684 C CA . THR A 1 92 ? -1.725 -42.25 -4.586 1 66 92 THR A CA 1
ATOM 685 C C . THR A 1 92 ? -2.209 -40.906 -4.051 1 66 92 THR A C 1
ATOM 687 O O . THR A 1 92 ? -3.232 -40.375 -4.504 1 66 92 THR A O 1
ATOM 690 N N . SER A 1 93 ? -1.367 -40.156 -3.441 1 83.06 93 SER A N 1
ATOM 691 C CA . SER A 1 93 ? -2.031 -39.031 -2.758 1 83.06 93 SER A CA 1
ATOM 692 C C . SER A 1 93 ? -1.271 -37.719 -2.957 1 83.06 93 SER A C 1
ATOM 694 O O . SER A 1 93 ? -1.666 -36.688 -2.426 1 83.06 93 SER A O 1
ATOM 696 N N . THR A 1 94 ? -0.392 -37.75 -3.84 1 93.88 94 THR A N 1
ATOM 697 C CA . THR A 1 94 ? 0.406 -36.531 -3.951 1 93.88 94 THR A CA 1
ATOM 698 C C . THR A 1 94 ? -0.254 -35.531 -4.898 1 93.88 94 THR A C 1
ATOM 700 O O . THR A 1 94 ? -0.655 -35.906 -6.008 1 93.88 94 THR A O 1
ATOM 703 N N . THR A 1 95 ? -0.457 -34.344 -4.504 1 96.38 95 THR A N 1
ATOM 704 C CA . THR A 1 95 ? -1.022 -33.281 -5.324 1 96.38 95 THR A CA 1
ATOM 705 C C . THR A 1 95 ? 0.083 -32.438 -5.965 1 96.38 95 THR A C 1
ATOM 707 O O . THR A 1 95 ? 1.042 -32.062 -5.293 1 96.38 95 THR A O 1
ATOM 710 N N . ILE A 1 96 ? -0.051 -32.188 -7.281 1 98 96 ILE A N 1
ATOM 711 C CA . ILE A 1 96 ? 0.87 -31.312 -7.98 1 98 96 ILE A CA 1
ATOM 712 C C . ILE A 1 96 ? 0.303 -29.891 -8 1 98 96 ILE A C 1
ATOM 714 O O . ILE A 1 96 ? -0.834 -29.672 -8.43 1 98 96 ILE A O 1
ATOM 718 N N . VAL A 1 97 ? 1.095 -28.938 -7.504 1 98.5 97 VAL A N 1
ATOM 719 C CA . VAL A 1 97 ? 0.706 -27.531 -7.445 1 98.5 97 VAL A CA 1
ATOM 720 C C . VAL A 1 97 ? 1.664 -26.688 -8.289 1 98.5 97 VAL A C 1
ATOM 722 O O . VAL A 1 97 ? 2.848 -26.578 -7.965 1 98.5 97 VAL A O 1
ATOM 725 N N . SER A 1 98 ? 1.185 -26.141 -9.328 1 98.38 98 SER A N 1
ATOM 726 C CA . SER A 1 98 ? 2.035 -25.312 -10.172 1 98.38 98 SER A CA 1
ATOM 727 C C . SER A 1 98 ? 1.858 -23.828 -9.852 1 98.38 98 SER A C 1
ATOM 729 O O . SER A 1 98 ? 0.733 -23.328 -9.812 1 98.38 98 SER A O 1
ATOM 731 N N . MET A 1 99 ? 2.971 -23.125 -9.703 1 96.81 99 MET A N 1
ATOM 732 C CA . MET A 1 99 ? 2.951 -21.688 -9.43 1 96.81 99 MET A CA 1
ATOM 733 C C . MET A 1 99 ? 3.438 -20.906 -10.641 1 96.81 99 MET A C 1
ATOM 735 O O . MET A 1 99 ? 3.715 -19.703 -10.531 1 96.81 99 MET A O 1
ATOM 739 N N . ALA A 1 100 ? 3.566 -21.594 -11.758 1 94.56 100 ALA A N 1
ATOM 740 C CA . ALA A 1 100 ? 4.133 -20.984 -12.953 1 94.56 100 ALA A CA 1
ATOM 741 C C . ALA A 1 100 ? 3.053 -20.266 -13.766 1 94.56 100 ALA A C 1
ATOM 743 O O . ALA A 1 100 ? 1.936 -20.766 -13.898 1 94.56 100 ALA A O 1
ATOM 744 N N . ALA A 1 101 ? 3.441 -19.125 -14.273 1 93.44 101 ALA A N 1
ATOM 745 C CA . ALA A 1 101 ? 2.559 -18.406 -15.188 1 93.44 101 ALA A CA 1
ATOM 746 C C . ALA A 1 101 ? 2.422 -19.156 -16.516 1 93.44 101 ALA A C 1
ATOM 748 O O . ALA A 1 101 ? 3.379 -19.766 -16.984 1 93.44 101 ALA A O 1
ATOM 749 N N . GLY A 1 102 ? 1.23 -19.172 -17.047 1 94.62 102 GLY A N 1
ATOM 750 C CA . GLY A 1 102 ? 1.004 -19.594 -18.422 1 94.62 102 GLY A CA 1
ATOM 751 C C . GLY A 1 102 ? 0.816 -21.094 -18.562 1 94.62 102 GLY A C 1
ATOM 752 O O . GLY A 1 102 ? 0.494 -21.578 -19.656 1 94.62 102 GLY A O 1
ATOM 753 N N . VAL A 1 103 ? 1.017 -21.906 -17.562 1 96.19 103 VAL A N 1
ATOM 754 C CA . VAL A 1 103 ? 0.898 -23.359 -17.641 1 96.19 103 VAL A CA 1
ATOM 755 C C . VAL A 1 103 ? -0.455 -23.797 -17.094 1 96.19 103 VAL A C 1
ATOM 757 O O . VAL A 1 103 ? -0.753 -23.578 -15.914 1 96.19 103 VAL A O 1
ATOM 760 N N . THR A 1 104 ? -1.247 -24.406 -17.891 1 97 104 THR A N 1
ATOM 761 C CA . THR A 1 104 ? -2.594 -24.797 -17.484 1 97 104 THR A CA 1
ATOM 762 C C . THR A 1 104 ? -2.576 -26.141 -16.75 1 97 104 THR A C 1
ATOM 764 O O . THR A 1 104 ? -1.606 -26.891 -16.859 1 97 104 THR A O 1
ATOM 767 N N . ASN A 1 105 ? -3.617 -26.375 -16.031 1 97.88 105 ASN A N 1
ATOM 768 C CA . ASN A 1 105 ? -3.779 -27.672 -15.391 1 97.88 105 ASN A CA 1
ATOM 769 C C . ASN A 1 105 ? -3.748 -28.812 -16.422 1 97.88 105 ASN A C 1
ATOM 771 O O . ASN A 1 105 ? -3.107 -29.844 -16.188 1 97.88 105 ASN A O 1
ATOM 775 N N . ALA A 1 106 ? -4.426 -28.609 -17.531 1 96.62 106 ALA A N 1
ATOM 776 C CA . ALA A 1 106 ? -4.539 -29.625 -18.562 1 96.62 106 ALA A CA 1
ATOM 777 C C . ALA A 1 106 ? -3.168 -30.031 -19.094 1 96.62 106 ALA A C 1
ATOM 779 O O . ALA A 1 106 ? -2.906 -31.219 -19.328 1 96.62 106 ALA A O 1
ATOM 780 N N . MET A 1 107 ? -2.328 -29.078 -19.281 1 96.19 107 MET A N 1
ATOM 781 C CA . MET A 1 107 ? -0.977 -29.344 -19.766 1 96.19 107 MET A CA 1
ATOM 782 C C . MET A 1 107 ? -0.231 -30.281 -18.828 1 96.19 107 MET A C 1
ATOM 784 O O . MET A 1 107 ? 0.48 -31.172 -19.281 1 96.19 107 MET A O 1
ATOM 788 N N . ILE A 1 108 ? -0.396 -30.094 -17.547 1 97.5 108 ILE A N 1
ATOM 789 C CA . ILE A 1 108 ? 0.292 -30.891 -16.531 1 97.5 108 ILE A CA 1
ATOM 790 C C . ILE A 1 108 ? -0.369 -32.281 -16.422 1 97.5 108 ILE A C 1
ATOM 792 O O . ILE A 1 108 ? 0.318 -33.281 -16.359 1 97.5 108 ILE A O 1
ATOM 796 N N . GLU A 1 109 ? -1.663 -32.281 -16.453 1 95.75 109 GLU A N 1
ATOM 797 C CA . GLU A 1 109 ? -2.424 -33.531 -16.328 1 95.75 109 GLU A CA 1
ATOM 798 C C . GLU A 1 109 ? -2.074 -34.5 -17.453 1 95.75 109 GLU A C 1
ATOM 800 O O . GLU A 1 109 ? -2.092 -35.719 -17.25 1 95.75 109 GLU A O 1
ATOM 805 N N . GLU A 1 110 ? -1.705 -33.969 -18.562 1 95.12 110 GLU A N 1
ATOM 806 C CA . GLU A 1 110 ? -1.366 -34.812 -19.719 1 95.12 110 GLU A CA 1
ATOM 807 C C . GLU A 1 110 ? -0.094 -35.594 -19.469 1 95.12 110 GLU A C 1
ATOM 809 O O . GLU A 1 110 ? 0.117 -36.656 -20.078 1 95.12 110 GLU A O 1
ATOM 814 N N . SER A 1 111 ? 0.715 -35.156 -18.562 1 94.94 111 SER A N 1
ATOM 815 C CA . SER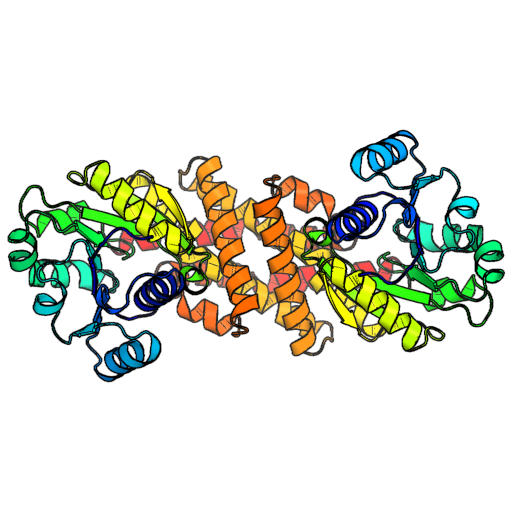 A 1 111 ? 2.004 -35.781 -18.312 1 94.94 111 SER A CA 1
ATOM 816 C C . SER A 1 111 ? 1.932 -36.719 -17.109 1 94.94 111 SER A C 1
ATOM 818 O O . SER A 1 111 ? 2.939 -37.312 -16.703 1 94.94 111 SER A O 1
ATOM 820 N N . LEU A 1 112 ? 0.761 -36.812 -16.5 1 94.62 112 LEU A N 1
ATOM 821 C CA . LEU A 1 112 ? 0.596 -37.594 -15.281 1 94.62 112 LEU A CA 1
ATOM 822 C C . LEU A 1 112 ? -0.427 -38.719 -15.484 1 94.62 112 LEU A C 1
ATOM 824 O O . LEU A 1 112 ? -1.141 -38.719 -16.5 1 94.62 112 LEU A O 1
ATOM 828 N N . ALA A 1 113 ? -0.421 -39.656 -14.586 1 91.25 113 ALA A N 1
ATOM 829 C CA . ALA A 1 113 ? -1.429 -40.719 -14.633 1 91.25 113 ALA A CA 1
ATOM 830 C C . ALA A 1 113 ? -2.834 -40.156 -14.469 1 91.25 113 ALA A C 1
ATOM 832 O O . ALA A 1 113 ? -3.018 -39.125 -13.828 1 91.25 113 ALA A O 1
ATOM 833 N N . ALA A 1 114 ? -3.781 -40.844 -15.031 1 89.62 114 ALA A N 1
ATOM 834 C CA . ALA A 1 114 ? -5.176 -40.406 -14.93 1 89.62 114 ALA A CA 1
ATOM 835 C C . ALA A 1 114 ? -5.609 -40.312 -13.469 1 89.62 114 ALA A C 1
ATOM 837 O O . ALA A 1 114 ? -5.266 -41.188 -12.656 1 89.62 114 ALA A O 1
ATOM 838 N N . GLY A 1 115 ? -6.242 -39.188 -13.211 1 91.38 115 GLY A N 1
ATOM 839 C CA . GLY A 1 115 ? -6.777 -39.031 -11.867 1 91.38 115 GLY A CA 1
ATOM 840 C C . GLY A 1 115 ? -5.859 -38.25 -10.938 1 91.38 115 GLY A C 1
ATOM 841 O O . GLY A 1 115 ? -6.242 -37.938 -9.812 1 91.38 115 GLY A O 1
ATOM 842 N N . SER A 1 116 ? -4.641 -37.969 -11.352 1 93.25 116 SER A N 1
ATOM 843 C CA . SER A 1 116 ? -3.705 -37.219 -10.516 1 93.25 116 SER A CA 1
ATOM 844 C C . SER A 1 116 ? -4.223 -35.812 -10.211 1 93.25 116 SER A C 1
ATOM 846 O O . SER A 1 116 ? -4.605 -35.094 -11.125 1 93.25 116 SER A O 1
ATOM 848 N N . PRO A 1 117 ? -4.285 -35.469 -8.953 1 96 117 PRO A N 1
ATOM 849 C CA . PRO A 1 117 ? -4.738 -34.125 -8.625 1 96 117 PRO A CA 1
ATOM 850 C C . PRO A 1 117 ? -3.709 -33.031 -8.992 1 96 117 PRO A C 1
ATOM 852 O O . PRO A 1 117 ? -2.549 -33.125 -8.586 1 96 117 PRO A O 1
ATOM 855 N N . VAL A 1 118 ? -4.145 -32.062 -9.781 1 97.69 118 VAL A N 1
ATOM 856 C CA . VAL A 1 118 ? -3.336 -30.938 -10.203 1 97.69 118 VAL A CA 1
ATOM 857 C C . VAL A 1 118 ? -4.059 -29.641 -9.859 1 97.69 118 VAL A C 1
ATOM 859 O O . VAL A 1 118 ? -5.273 -29.531 -10.039 1 97.69 118 VAL A O 1
ATOM 862 N N . ILE A 1 119 ? -3.35 -28.703 -9.273 1 98.62 119 ILE A N 1
ATOM 863 C CA . ILE A 1 119 ? -3.91 -27.391 -8.953 1 98.62 119 ILE A CA 1
ATOM 864 C C . ILE A 1 119 ? -2.971 -26.281 -9.438 1 98.62 119 ILE A C 1
ATOM 866 O O . ILE A 1 119 ? -1.762 -26.344 -9.203 1 98.62 119 ILE A O 1
ATOM 870 N N . ARG A 1 120 ? -3.52 -25.344 -10.156 1 98.5 120 ARG A N 1
ATOM 871 C CA . ARG A 1 120 ? -2.793 -24.141 -10.562 1 98.5 120 ARG A CA 1
ATOM 872 C C . ARG A 1 120 ? -2.957 -23.016 -9.531 1 98.5 120 ARG A C 1
ATOM 874 O O . ARG A 1 120 ? -4.07 -22.734 -9.094 1 98.5 120 ARG A O 1
ATOM 881 N N . VAL A 1 121 ? -1.829 -22.422 -9.109 1 98.56 121 VAL A N 1
ATOM 882 C CA . VAL A 1 121 ? -1.853 -21.312 -8.164 1 98.56 121 VAL A CA 1
ATOM 883 C C . VAL A 1 121 ? -1.059 -20.141 -8.727 1 98.56 121 VAL A C 1
ATOM 885 O O . VAL A 1 121 ? 0.072 -20.312 -9.188 1 98.56 121 VAL A O 1
ATOM 888 N N . MET A 1 122 ? -1.687 -19.016 -8.766 1 98.19 122 MET A N 1
ATOM 889 C CA . MET A 1 122 ? -0.94 -17.797 -9.055 1 98.19 122 MET A CA 1
ATOM 890 C C . MET A 1 122 ? -0.629 -17.016 -7.773 1 98.19 122 MET A C 1
ATOM 892 O O . MET A 1 122 ? -1.523 -16.422 -7.172 1 98.19 122 MET A O 1
ATOM 896 N N . PRO A 1 123 ? 0.613 -17.062 -7.387 1 97.38 123 PRO A N 1
ATOM 897 C CA . PRO A 1 123 ? 1.03 -16.328 -6.184 1 97.38 123 PRO A CA 1
ATOM 898 C C . PRO A 1 123 ? 1.637 -14.969 -6.5 1 97.38 123 PRO A C 1
ATOM 900 O O . PRO A 1 123 ? 1.605 -14.523 -7.648 1 97.38 123 PRO A O 1
ATOM 903 N N . ASN A 1 124 ? 2.043 -14.281 -5.438 1 96.81 124 ASN A N 1
ATOM 904 C CA . ASN A 1 124 ? 2.854 -13.078 -5.598 1 96.81 124 ASN A CA 1
ATOM 905 C C . ASN A 1 124 ? 3.875 -12.938 -4.473 1 96.81 124 ASN A C 1
ATOM 907 O O . ASN A 1 124 ? 3.807 -13.648 -3.473 1 96.81 124 ASN A O 1
ATOM 911 N N . THR A 1 125 ? 4.863 -12.172 -4.613 1 94.75 125 THR A N 1
ATOM 912 C CA . THR A 1 125 ? 6.074 -12.164 -3.797 1 94.75 125 THR A CA 1
ATOM 913 C C . THR A 1 125 ? 5.77 -11.664 -2.387 1 94.75 125 THR A C 1
ATOM 915 O O . THR A 1 125 ? 6.52 -11.945 -1.448 1 94.75 125 THR A O 1
ATOM 918 N N . PRO A 1 126 ? 4.746 -10.961 -2.098 1 97.12 126 PRO A N 1
ATOM 919 C CA . PRO A 1 126 ? 4.488 -10.523 -0.721 1 97.12 126 PRO A CA 1
ATOM 920 C C . PRO A 1 126 ? 4.301 -11.695 0.241 1 97.12 126 PRO A C 1
ATOM 922 O O . PRO A 1 126 ? 4.246 -11.5 1.457 1 97.12 126 PRO A O 1
ATOM 925 N N . MET A 1 127 ? 4.289 -12.93 -0.303 1 95.12 127 MET A N 1
ATOM 926 C CA . MET A 1 127 ? 4.363 -14.109 0.554 1 95.12 127 MET A CA 1
ATOM 927 C C . MET A 1 127 ? 5.562 -14.031 1.49 1 95.12 127 MET A C 1
ATOM 929 O O . MET A 1 127 ? 5.512 -14.531 2.617 1 95.12 127 MET A O 1
ATOM 933 N N . LEU A 1 128 ? 6.57 -13.328 1.044 1 92 128 LEU A N 1
ATOM 934 C CA . LEU A 1 128 ? 7.812 -13.195 1.793 1 92 128 LEU A CA 1
ATOM 935 C C . LEU A 1 128 ? 7.562 -12.562 3.16 1 92 128 LEU A C 1
ATOM 937 O O . LEU A 1 128 ? 8.32 -12.797 4.102 1 92 128 LEU A O 1
ATOM 941 N N . VAL A 1 129 ? 6.461 -11.773 3.246 1 93.19 129 VAL A N 1
ATOM 942 C CA . VAL A 1 129 ? 6.184 -11.07 4.496 1 93.19 129 VAL A CA 1
ATOM 943 C C . VAL A 1 129 ? 4.82 -11.492 5.035 1 93.19 129 VAL A C 1
ATOM 945 O O . VAL A 1 129 ? 4.18 -10.742 5.777 1 93.19 129 VAL A O 1
ATOM 948 N N . GLY A 1 130 ? 4.387 -12.594 4.512 1 94.25 130 GLY A N 1
ATOM 949 C CA . GLY A 1 130 ? 3.145 -13.156 5.016 1 94.25 130 GLY A CA 1
ATOM 950 C C . GLY A 1 130 ? 1.914 -12.43 4.504 1 94.25 130 GLY A C 1
ATOM 951 O O . GLY A 1 130 ? 0.821 -12.586 5.051 1 94.25 130 GLY A O 1
ATOM 952 N N . LYS A 1 131 ? 2.062 -11.562 3.529 1 96.75 131 LYS A N 1
ATOM 953 C CA . LYS A 1 131 ? 0.96 -10.789 2.963 1 96.75 131 LYS A CA 1
ATOM 954 C C . LYS A 1 131 ? 0.74 -11.141 1.495 1 96.75 131 LYS A C 1
ATOM 956 O O . LYS A 1 131 ? 0.453 -10.266 0.678 1 96.75 131 LYS A O 1
ATOM 961 N N . GLY A 1 132 ? 0.954 -12.383 1.189 1 97.19 132 GLY A N 1
ATOM 962 C CA . GLY A 1 132 ? 0.775 -12.852 -0.176 1 97.19 132 GLY A CA 1
ATOM 963 C C . GLY A 1 132 ? -0.681 -12.93 -0.594 1 97.19 132 GLY A C 1
ATOM 964 O O . GLY A 1 132 ? -1.574 -12.961 0.254 1 97.19 132 GLY A O 1
ATOM 965 N N . MET A 1 133 ? -0.92 -12.836 -1.859 1 98.06 133 MET A N 1
ATOM 966 C CA . MET A 1 133 ? -2.172 -13.211 -2.508 1 98.06 133 MET A CA 1
ATOM 967 C C . MET A 1 133 ? -1.968 -14.422 -3.418 1 98.06 133 MET A C 1
ATOM 969 O O . MET A 1 133 ? -1.182 -14.359 -4.367 1 98.06 133 MET A O 1
ATOM 973 N N . SER A 1 134 ? -2.617 -15.539 -3.061 1 98.31 134 SER A N 1
ATOM 974 C CA . SER A 1 134 ? -2.561 -16.75 -3.871 1 98.31 134 SER A CA 1
ATOM 975 C C . SER A 1 134 ? -3.92 -17.078 -4.48 1 98.31 134 SER A C 1
ATOM 977 O O . SER A 1 134 ? -4.895 -17.281 -3.754 1 98.31 134 SER A O 1
ATOM 979 N N . VAL A 1 135 ? -4 -17.125 -5.789 1 98.69 135 VAL A N 1
ATOM 980 C CA . VAL A 1 135 ? -5.238 -17.469 -6.477 1 98.69 135 VAL A CA 1
ATOM 981 C C . VAL A 1 135 ? -5.168 -18.922 -6.953 1 98.69 135 VAL A C 1
ATOM 983 O O . VAL A 1 135 ? -4.234 -19.312 -7.664 1 98.69 135 VAL A O 1
ATOM 986 N N . VAL A 1 136 ? -6.141 -19.703 -6.543 1 98.62 136 VAL A N 1
ATOM 987 C CA . VAL A 1 136 ? -6.137 -21.156 -6.703 1 98.62 136 VAL A CA 1
ATOM 988 C C . VAL A 1 136 ? -7.172 -21.562 -7.746 1 98.62 136 VAL A C 1
ATOM 990 O O . VAL A 1 136 ? -8.336 -21.156 -7.668 1 98.62 136 VAL A O 1
ATOM 993 N N . ALA A 1 137 ? -6.758 -22.281 -8.734 1 98.5 137 ALA A N 1
ATOM 994 C CA . ALA A 1 137 ? -7.633 -22.875 -9.742 1 98.5 137 ALA A CA 1
ATOM 995 C C . ALA A 1 137 ? -7.473 -24.391 -9.797 1 98.5 137 ALA A C 1
ATOM 997 O O . ALA A 1 137 ? -6.535 -24.891 -10.406 1 98.5 137 ALA A O 1
ATOM 998 N N . PRO A 1 138 ? -8.406 -25.125 -9.234 1 98.38 138 PRO A N 1
ATOM 999 C CA . PRO A 1 138 ? -8.281 -26.594 -9.172 1 98.38 138 PRO A CA 1
ATOM 1000 C C . PRO A 1 138 ? -8.406 -27.25 -10.547 1 98.38 138 PRO A C 1
ATOM 1002 O O . PRO A 1 138 ? -9.195 -26.797 -11.383 1 98.38 138 PRO A O 1
ATOM 1005 N N . GLY A 1 139 ? -7.578 -28.297 -10.773 1 97.38 139 GLY A N 1
ATOM 1006 C CA . GLY A 1 139 ? -7.73 -29.125 -11.953 1 97.38 139 GLY A CA 1
ATOM 1007 C C . GLY A 1 139 ? -8.891 -30.094 -11.852 1 97.38 139 GLY A C 1
ATOM 1008 O O . GLY A 1 139 ? -9.648 -30.062 -10.883 1 97.38 139 GLY A O 1
ATOM 1009 N N . ARG A 1 140 ? -9.016 -30.938 -12.82 1 94.5 140 ARG A N 1
ATOM 1010 C CA . ARG A 1 140 ? -10.156 -31.828 -13.008 1 94.5 140 ARG A CA 1
ATOM 1011 C C . ARG A 1 140 ? -10.266 -32.812 -11.859 1 94.5 140 ARG A C 1
ATOM 1013 O O . ARG A 1 140 ? -11.375 -33.188 -11.461 1 94.5 140 ARG A O 1
ATOM 1020 N N . TYR A 1 141 ? -9.164 -33.188 -11.305 1 94 141 TYR A N 1
ATOM 1021 C CA . TYR A 1 141 ? -9.18 -34.312 -10.375 1 94 141 TYR A CA 1
ATOM 1022 C C . TYR A 1 141 ? -8.852 -33.875 -8.961 1 94 141 TYR A C 1
ATOM 1024 O O . TYR A 1 141 ? -8.672 -34.688 -8.062 1 94 141 TYR A O 1
ATOM 1032 N N . ALA A 1 142 ? -8.688 -32.625 -8.766 1 96 142 ALA A N 1
ATOM 1033 C CA . ALA A 1 142 ? -8.508 -32.094 -7.418 1 96 142 ALA A CA 1
ATOM 1034 C C . ALA A 1 142 ? -9.836 -31.984 -6.684 1 96 142 ALA A C 1
ATOM 1036 O O . ALA A 1 142 ? -10.672 -31.141 -7.008 1 96 142 ALA A O 1
ATOM 1037 N N . ASP A 1 143 ? -10 -32.812 -5.691 1 95.31 143 ASP A N 1
ATOM 1038 C CA . ASP A 1 143 ? -11.281 -32.812 -4.984 1 95.31 143 ASP A CA 1
ATOM 1039 C C . ASP A 1 143 ? -11.32 -31.688 -3.934 1 95.31 143 ASP A C 1
ATOM 1041 O O . ASP A 1 143 ? -10.328 -30.984 -3.738 1 95.31 143 ASP A O 1
ATOM 1045 N N . GLU A 1 144 ? -12.43 -31.562 -3.299 1 96.81 144 GLU A N 1
ATOM 1046 C CA . GLU A 1 144 ? -12.68 -30.453 -2.369 1 96.81 144 GLU A CA 1
ATOM 1047 C C . GLU A 1 144 ? -11.734 -30.516 -1.175 1 96.81 144 GLU A C 1
ATOM 1049 O O . GLU A 1 144 ? -11.273 -29.484 -0.686 1 96.81 144 GLU A O 1
ATOM 1054 N N . ASP A 1 145 ? -11.484 -31.703 -0.699 1 95.62 145 ASP A N 1
ATOM 1055 C CA . ASP A 1 145 ? -10.602 -31.859 0.452 1 95.62 145 ASP A CA 1
ATOM 1056 C C . ASP A 1 145 ? -9.172 -31.438 0.116 1 95.62 145 ASP A C 1
ATOM 1058 O O . ASP A 1 145 ? -8.5 -30.797 0.934 1 95.62 145 ASP A O 1
ATOM 1062 N N . THR A 1 146 ? -8.719 -31.891 -1.046 1 94.88 146 THR A N 1
ATOM 1063 C CA . THR A 1 146 ? -7.395 -31.5 -1.51 1 94.88 146 THR A CA 1
ATOM 1064 C C . THR A 1 146 ? -7.281 -29.984 -1.637 1 94.88 146 THR A C 1
ATOM 1066 O O . THR A 1 146 ? -6.305 -29.391 -1.18 1 94.88 146 THR A O 1
ATOM 1069 N N . VAL A 1 147 ? -8.312 -29.359 -2.213 1 97.69 147 VAL A N 1
ATOM 1070 C CA . VAL A 1 147 ? -8.336 -27.922 -2.404 1 97.69 147 VAL A CA 1
ATOM 1071 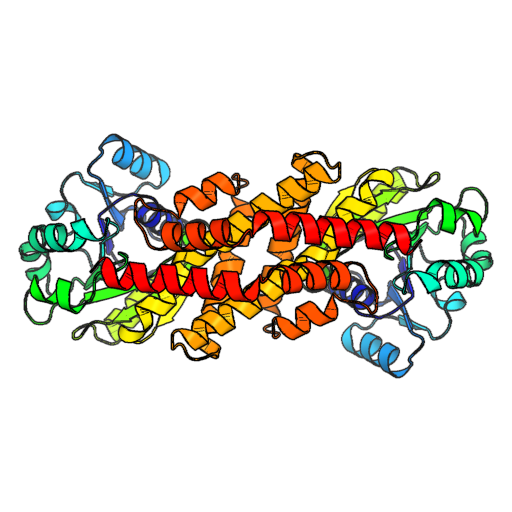C C . VAL A 1 147 ? -8.359 -27.219 -1.049 1 97.69 147 VAL A C 1
ATOM 1073 O O . VAL A 1 147 ? -7.645 -26.234 -0.834 1 97.69 147 VAL A O 1
ATOM 1076 N N . ALA A 1 148 ? -9.117 -27.703 -0.147 1 97.06 148 ALA A N 1
ATOM 1077 C CA . ALA A 1 148 ? -9.211 -27.125 1.192 1 97.06 148 ALA A CA 1
ATOM 1078 C C . ALA A 1 148 ? -7.871 -27.203 1.921 1 97.06 148 ALA A C 1
ATOM 1080 O O . ALA A 1 148 ? -7.469 -26.266 2.602 1 97.06 148 ALA A O 1
ATOM 1081 N N . SER A 1 149 ? -7.258 -28.344 1.778 1 95.38 149 SER A N 1
ATOM 1082 C CA . SER A 1 149 ? -5.961 -28.531 2.416 1 95.38 149 SER A CA 1
ATOM 1083 C C . SER A 1 149 ? -4.922 -27.562 1.87 1 95.38 149 SER A C 1
ATOM 1085 O O . SER A 1 149 ? -4.168 -26.953 2.635 1 95.38 149 SER A O 1
ATOM 1087 N N . LEU A 1 150 ? -4.879 -27.422 0.587 1 97.5 150 LEU A N 1
ATOM 1088 C CA . LEU A 1 150 ? -3.953 -26.484 -0.035 1 97.5 150 LEU A CA 1
ATOM 1089 C C . LEU A 1 150 ? -4.266 -25.062 0.392 1 97.5 150 LEU A C 1
ATOM 1091 O O . LEU A 1 150 ? -3.354 -24.281 0.692 1 97.5 150 LEU A O 1
ATOM 1095 N N . THR A 1 151 ? -5.547 -24.719 0.404 1 97.75 151 THR A N 1
ATOM 1096 C CA . THR A 1 151 ? -5.98 -23.375 0.796 1 97.75 151 THR A CA 1
ATOM 1097 C C . THR A 1 151 ? -5.523 -23.062 2.217 1 97.75 151 THR A C 1
ATOM 1099 O O . THR A 1 151 ? -4.996 -21.969 2.475 1 97.75 151 THR A O 1
ATOM 1102 N N . GLN A 1 152 ? -5.688 -23.969 3.051 1 95.75 152 GLN A N 1
ATOM 1103 C CA . GLN A 1 152 ? -5.262 -23.781 4.434 1 95.75 152 GLN A CA 1
ATOM 1104 C C . GLN A 1 152 ? -3.756 -23.562 4.52 1 95.75 152 GLN A C 1
ATOM 1106 O O . GLN A 1 152 ? -3.289 -22.688 5.262 1 95.75 152 GLN A O 1
ATOM 1111 N N . LEU A 1 153 ? -3.049 -24.344 3.818 1 96 153 LEU A N 1
ATOM 1112 C CA . LEU A 1 153 ? -1.595 -24.219 3.799 1 96 153 LEU A CA 1
ATOM 1113 C C . LEU A 1 153 ? -1.175 -22.844 3.316 1 96 153 LEU A C 1
ATOM 1115 O O . LEU A 1 153 ? -0.328 -22.188 3.936 1 96 153 LEU A O 1
ATOM 1119 N N . LEU A 1 154 ? -1.799 -22.359 2.238 1 97.38 154 LEU A N 1
ATOM 1120 C CA . LEU A 1 154 ? -1.418 -21.094 1.62 1 97.38 154 LEU A CA 1
ATOM 1121 C C . LEU A 1 154 ? -1.894 -19.906 2.461 1 97.38 154 LEU A C 1
ATOM 1123 O O . LEU A 1 154 ? -1.325 -18.812 2.383 1 97.38 154 LEU A O 1
ATOM 1127 N N . GLU A 1 155 ? -2.936 -20.094 3.252 1 96.5 155 GLU A N 1
ATOM 1128 C CA . GLU A 1 155 ? -3.436 -19.031 4.137 1 96.5 155 GLU A CA 1
ATOM 1129 C C . GLU A 1 155 ? -2.402 -18.672 5.199 1 96.5 155 GLU A C 1
ATOM 1131 O O . GLU A 1 155 ? -2.461 -17.594 5.785 1 96.5 155 GLU A O 1
ATOM 1136 N N . ALA A 1 156 ? -1.444 -19.578 5.391 1 93.88 156 ALA A N 1
ATOM 1137 C CA . ALA A 1 156 ? -0.371 -19.312 6.344 1 93.88 156 ALA A CA 1
ATOM 1138 C C . ALA A 1 156 ? 0.542 -18.188 5.844 1 93.88 156 ALA A C 1
ATOM 1140 O O . ALA A 1 156 ? 1.258 -17.562 6.629 1 93.88 156 ALA A O 1
ATOM 1141 N N . VAL A 1 157 ? 0.498 -17.938 4.516 1 95.69 157 VAL A N 1
ATOM 1142 C CA . VAL A 1 157 ? 1.449 -16.969 3.969 1 95.69 157 VAL A CA 1
ATOM 1143 C C . VAL A 1 157 ? 0.697 -15.828 3.289 1 95.69 157 VAL A C 1
ATOM 1145 O O . VAL A 1 157 ? 1.286 -15.055 2.537 1 95.69 157 VAL A O 1
ATOM 1148 N N . GLY A 1 158 ? -0.555 -15.734 3.477 1 96.5 158 GLY A N 1
ATOM 1149 C CA . GLY A 1 158 ? -1.335 -14.641 2.916 1 96.5 158 GLY A CA 1
ATOM 1150 C C . GLY A 1 158 ? -2.779 -15.016 2.648 1 96.5 158 GLY A C 1
ATOM 1151 O O . GLY A 1 158 ? -3.295 -15.977 3.225 1 96.5 158 GLY A O 1
ATOM 1152 N N . SER A 1 159 ? -3.424 -14.227 1.809 1 97.12 159 SER A N 1
ATOM 1153 C CA . SER A 1 159 ? -4.816 -14.461 1.445 1 97.12 159 SER A CA 1
ATOM 1154 C C . SER A 1 159 ? -4.926 -15.43 0.276 1 97.12 159 SER A C 1
ATOM 1156 O O . SER A 1 159 ? -3.992 -15.57 -0.514 1 97.12 159 SER A O 1
ATOM 1158 N N . VAL A 1 160 ? -6.047 -16.125 0.213 1 98 160 VAL A N 1
ATOM 1159 C CA . VAL A 1 160 ? -6.266 -17.109 -0.838 1 98 160 VAL A CA 1
ATOM 1160 C C . VAL A 1 160 ? -7.629 -16.875 -1.485 1 98 160 VAL A C 1
ATOM 1162 O O . VAL A 1 160 ? -8.602 -16.562 -0.801 1 98 160 VAL A O 1
ATOM 1165 N N . GLU A 1 161 ? -7.664 -16.938 -2.756 1 97.31 161 GLU A N 1
ATOM 1166 C CA . GLU A 1 161 ? -8.906 -16.906 -3.523 1 97.31 161 GLU A CA 1
ATOM 1167 C C . GLU A 1 161 ? -9 -18.078 -4.492 1 97.31 161 GLU A C 1
ATOM 1169 O O . GLU A 1 161 ? -8.031 -18.391 -5.18 1 97.31 161 GLU A O 1
ATOM 1174 N N . VAL A 1 162 ? -10.141 -18.766 -4.496 1 97.62 162 VAL A N 1
ATOM 1175 C CA . VAL A 1 162 ? -10.359 -19.859 -5.438 1 97.62 162 VAL A CA 1
ATOM 1176 C C . VAL A 1 162 ? -11.203 -19.375 -6.613 1 97.62 162 VAL A C 1
ATOM 1178 O O . VAL A 1 162 ? -12.25 -18.75 -6.422 1 97.62 162 VAL A O 1
ATOM 1181 N N . ILE A 1 163 ? -10.711 -19.625 -7.82 1 96.94 163 ILE A N 1
ATOM 1182 C CA . ILE A 1 163 ? -11.43 -19.172 -9.008 1 96.94 163 ILE A CA 1
ATOM 1183 C C . ILE A 1 163 ? -11.391 -20.25 -10.078 1 96.94 163 ILE A C 1
ATOM 1185 O O . ILE A 1 163 ? -10.789 -21.312 -9.883 1 96.94 163 ILE A O 1
ATOM 1189 N N . GLU A 1 164 ? -12.086 -19.953 -11.18 1 96.62 164 GLU A N 1
ATOM 1190 C CA . GLU A 1 164 ? -11.969 -20.797 -12.359 1 96.62 164 GLU A CA 1
ATOM 1191 C C . GLU A 1 164 ? -10.664 -20.531 -13.109 1 96.62 164 GLU A C 1
ATOM 1193 O O . GLU A 1 164 ? -10.227 -19.375 -13.203 1 96.62 164 GLU A O 1
ATOM 1198 N N . GLU A 1 165 ? -10.117 -21.562 -13.711 1 97.31 165 GLU A N 1
ATOM 1199 C CA . GLU A 1 165 ? -8.828 -21.438 -14.391 1 97.31 165 GLU A CA 1
ATOM 1200 C C . GLU A 1 165 ? -8.906 -20.438 -15.547 1 97.31 165 GLU A C 1
ATOM 1202 O O . GLU A 1 165 ? -7.918 -19.797 -15.883 1 97.31 165 GLU A O 1
ATOM 1207 N N . SER A 1 166 ? -10.117 -20.297 -16.156 1 96.06 166 SER A N 1
ATOM 1208 C CA . SER A 1 166 ? -10.289 -19.422 -17.312 1 96.06 166 SER A CA 1
ATOM 1209 C C . SER A 1 166 ? -10.023 -17.969 -16.953 1 96.06 166 SER A C 1
ATOM 1211 O O . SER A 1 166 ? -9.805 -17.125 -17.844 1 96.06 166 SER A O 1
ATOM 1213 N N . SER A 1 167 ? -10.008 -17.625 -15.703 1 96.88 167 SER A N 1
ATOM 1214 C CA . SER A 1 167 ? -9.812 -16.25 -15.25 1 96.88 167 SER A CA 1
ATOM 1215 C C . SER A 1 167 ? -8.352 -15.969 -14.945 1 96.88 167 SER A C 1
ATOM 1217 O O . SER A 1 167 ? -7.988 -14.852 -14.57 1 96.88 167 SER A O 1
ATOM 1219 N N . MET A 1 168 ? -7.449 -16.891 -15.148 1 97.31 168 MET A N 1
ATOM 1220 C CA . MET A 1 168 ? -6.094 -16.828 -14.609 1 97.31 168 MET A CA 1
ATOM 1221 C C . MET A 1 168 ? -5.27 -15.773 -15.352 1 97.31 168 MET A C 1
ATOM 1223 O O . MET A 1 168 ? -4.355 -15.18 -14.773 1 97.31 168 MET A O 1
ATOM 1227 N N . ASP A 1 169 ? -5.609 -15.531 -16.625 1 97.25 169 ASP A N 1
ATOM 1228 C CA . ASP A 1 169 ? -4.895 -14.477 -17.328 1 97.25 169 ASP A CA 1
ATOM 1229 C C . ASP A 1 169 ? -5.09 -13.125 -16.641 1 97.25 169 ASP A C 1
ATOM 1231 O O . ASP A 1 169 ? -4.125 -12.383 -16.438 1 97.25 169 ASP A O 1
ATOM 1235 N N . ALA A 1 170 ? -6.324 -12.859 -16.297 1 98.12 170 ALA A N 1
ATOM 1236 C CA . ALA A 1 170 ? -6.625 -11.625 -15.586 1 98.12 170 ALA A CA 1
ATOM 1237 C C . ALA A 1 170 ? -5.973 -11.609 -14.211 1 98.12 170 ALA A C 1
ATOM 1239 O O . ALA A 1 170 ? -5.504 -10.57 -13.742 1 98.12 170 ALA A O 1
ATOM 1240 N N . VAL A 1 171 ? -5.887 -12.727 -13.555 1 98.31 171 VAL A N 1
ATOM 1241 C CA . VAL A 1 171 ? -5.32 -12.867 -12.219 1 98.31 171 VAL A CA 1
ATOM 1242 C C . VAL A 1 171 ? -3.83 -12.531 -12.258 1 98.31 171 VAL A C 1
ATOM 1244 O O . VAL A 1 171 ? -3.33 -11.82 -11.375 1 98.31 171 VAL A O 1
ATOM 1247 N N . VAL A 1 172 ? -3.168 -13.016 -13.242 1 97.56 172 VAL A N 1
ATOM 1248 C CA . VAL A 1 172 ? -1.738 -12.75 -13.359 1 97.56 172 VAL A CA 1
ATOM 1249 C C . VAL A 1 172 ? -1.5 -11.242 -13.453 1 97.56 172 VAL A C 1
ATOM 1251 O O . VAL A 1 172 ? -0.566 -10.719 -12.844 1 97.56 172 VAL A O 1
ATOM 1254 N N . ALA A 1 173 ? -2.35 -10.555 -14.164 1 98.19 173 ALA A N 1
ATOM 1255 C CA . ALA A 1 173 ? -2.234 -9.109 -14.352 1 98.19 173 ALA A CA 1
ATOM 1256 C C . ALA A 1 173 ? -2.514 -8.367 -13.047 1 98.19 173 ALA A C 1
ATOM 1258 O O . ALA A 1 173 ? -1.821 -7.402 -12.711 1 98.19 173 ALA A O 1
ATOM 1259 N N . LEU A 1 174 ? -3.494 -8.773 -12.266 1 98.44 174 LEU A N 1
ATOM 1260 C CA . LEU A 1 174 ? -4 -8.016 -11.125 1 98.44 174 LEU A CA 1
ATOM 1261 C C . LEU A 1 174 ? -3.234 -8.375 -9.852 1 98.44 174 LEU A C 1
ATOM 1263 O O . LEU A 1 174 ? -3.117 -7.555 -8.938 1 98.44 174 LEU A O 1
ATOM 1267 N N . SER A 1 175 ? -2.736 -9.57 -9.789 1 97.31 175 SER A N 1
ATOM 1268 C CA . SER A 1 175 ? -2.191 -10.023 -8.516 1 97.31 175 SER A CA 1
ATOM 1269 C C . SER A 1 175 ? -0.763 -10.539 -8.672 1 97.31 175 SER A C 1
ATOM 1271 O O . SER A 1 175 ? 0.096 -10.266 -7.832 1 97.31 175 SER A O 1
ATOM 1273 N N . GLY A 1 176 ? -0.528 -11.203 -9.695 1 96.38 176 GLY A N 1
ATOM 1274 C CA . GLY A 1 176 ? 0.807 -11.734 -9.922 1 96.38 176 GLY A CA 1
ATOM 1275 C C . GLY A 1 176 ? 1.836 -10.664 -10.211 1 96.38 176 GLY A C 1
ATOM 1276 O O . GLY A 1 176 ? 2.916 -10.648 -9.617 1 96.38 176 GLY A O 1
ATOM 1277 N N . SER A 1 177 ? 1.446 -9.719 -11.031 1 98 177 SER A N 1
ATOM 1278 C CA . SER A 1 177 ? 2.393 -8.742 -11.555 1 98 177 SER A CA 1
ATOM 1279 C C . SER A 1 177 ? 2.258 -7.406 -10.828 1 98 177 SER A C 1
ATOM 1281 O O . SER A 1 177 ? 3.199 -6.609 -10.805 1 98 177 SER A O 1
ATOM 1283 N N . SER A 1 178 ? 1.156 -7.141 -10.227 1 98.25 178 SER A N 1
ATOM 1284 C CA . SER A 1 178 ? 0.762 -5.797 -9.812 1 98.25 178 SER A CA 1
ATOM 1285 C C . SER A 1 178 ? 1.644 -5.285 -8.68 1 98.25 178 SER A C 1
ATOM 1287 O O . SER A 1 178 ? 1.819 -4.078 -8.516 1 98.25 178 SER A O 1
ATOM 1289 N N . PRO A 1 179 ? 2.258 -6.148 -7.812 1 98.5 179 PRO A N 1
ATOM 1290 C CA . PRO A 1 179 ? 3.232 -5.582 -6.875 1 98.5 179 PRO A CA 1
ATOM 1291 C C . PRO A 1 179 ? 4.277 -4.711 -7.57 1 98.5 179 PRO A C 1
ATOM 1293 O O . PRO A 1 179 ? 4.648 -3.654 -7.051 1 98.5 179 PRO A O 1
ATOM 1296 N N . ALA A 1 180 ? 4.695 -5.121 -8.727 1 98.62 180 ALA A N 1
ATOM 1297 C CA . ALA A 1 180 ? 5.699 -4.367 -9.477 1 98.62 180 ALA A CA 1
ATOM 1298 C C . ALA A 1 180 ? 5.164 -3 -9.891 1 98.62 180 ALA A C 1
ATOM 1300 O O . ALA A 1 180 ? 5.926 -2.035 -9.992 1 98.62 180 ALA A O 1
ATOM 1301 N N . TYR A 1 181 ? 3.779 -2.928 -10.156 1 98.81 181 TYR A N 1
ATOM 1302 C CA . TYR A 1 181 ? 3.176 -1.641 -10.484 1 98.81 181 TYR A CA 1
ATOM 1303 C C . TYR A 1 181 ? 3.367 -0.64 -9.352 1 98.81 181 TYR A C 1
ATOM 1305 O O . TYR A 1 181 ? 3.75 0.508 -9.586 1 98.81 181 TYR A O 1
ATOM 1313 N N . LEU A 1 182 ? 3.1 -1.14 -8.172 1 98.75 182 LEU A N 1
ATOM 1314 C CA . LEU A 1 182 ? 3.232 -0.292 -6.996 1 98.75 182 LEU A CA 1
ATOM 1315 C C . LEU A 1 182 ? 4.688 0.119 -6.785 1 98.75 182 LEU A C 1
ATOM 1317 O O . LEU A 1 182 ? 4.969 1.282 -6.488 1 98.75 182 LEU A O 1
ATOM 1321 N N . PHE A 1 183 ? 5.645 -0.822 -6.902 1 98.81 183 PHE A N 1
ATOM 1322 C CA . PHE A 1 183 ? 7.055 -0.506 -6.707 1 98.81 183 PHE A CA 1
ATOM 1323 C C . PHE A 1 183 ? 7.512 0.565 -7.688 1 98.81 183 PHE A C 1
ATOM 1325 O O . PHE A 1 183 ? 8.25 1.478 -7.32 1 98.81 183 PHE A O 1
ATOM 1332 N N . LEU A 1 184 ? 7.059 0.444 -8.922 1 98.81 184 LEU A N 1
ATOM 1333 C CA . LEU A 1 184 ? 7.422 1.428 -9.938 1 98.81 184 LEU A CA 1
ATOM 1334 C C . LEU A 1 184 ? 6.895 2.811 -9.562 1 98.81 184 LEU A C 1
ATOM 1336 O O . LEU A 1 184 ? 7.594 3.811 -9.727 1 98.81 184 LEU A O 1
ATOM 1340 N N . MET A 1 185 ? 5.688 2.85 -9.125 1 98.62 185 MET A N 1
ATOM 1341 C CA . MET A 1 185 ? 5.074 4.109 -8.727 1 98.62 185 MET A CA 1
ATOM 1342 C C . MET A 1 185 ? 5.84 4.738 -7.562 1 98.62 185 MET A C 1
ATOM 1344 O O . MET A 1 185 ? 6.086 5.945 -7.559 1 98.62 185 MET A O 1
ATOM 1348 N N . VAL A 1 186 ? 6.191 3.949 -6.586 1 98.75 186 VAL A N 1
ATOM 1349 C CA . VAL A 1 186 ? 6.922 4.441 -5.422 1 98.75 186 VAL A CA 1
ATOM 1350 C C . VAL A 1 186 ? 8.305 4.934 -5.844 1 98.75 186 VAL A C 1
ATOM 1352 O O . VAL A 1 186 ? 8.766 5.977 -5.379 1 98.75 186 VAL A O 1
ATOM 1355 N N . GLU A 1 187 ? 8.945 4.16 -6.715 1 98.56 187 GLU A N 1
ATOM 1356 C CA . GLU A 1 187 ? 10.227 4.57 -7.27 1 98.56 187 GLU A CA 1
ATOM 1357 C C . GLU A 1 187 ? 10.141 5.957 -7.902 1 98.56 187 GLU A C 1
ATOM 1359 O O . GLU A 1 187 ? 10.969 6.828 -7.629 1 98.56 187 GLU A O 1
ATOM 1364 N N . ALA A 1 188 ? 9.172 6.133 -8.711 1 98.75 188 ALA A N 1
ATOM 1365 C CA . ALA A 1 188 ? 8.961 7.406 -9.398 1 98.75 188 ALA A CA 1
ATOM 1366 C C . ALA A 1 188 ? 8.656 8.523 -8.398 1 98.75 188 ALA A C 1
ATOM 1368 O O . ALA A 1 188 ? 9.125 9.648 -8.555 1 98.75 188 ALA A O 1
ATOM 1369 N N . LEU A 1 189 ? 7.875 8.25 -7.391 1 98.88 189 LEU A N 1
ATOM 1370 C CA . LEU A 1 189 ? 7.492 9.25 -6.402 1 98.88 189 LEU A CA 1
ATOM 1371 C C . LEU A 1 189 ? 8.703 9.688 -5.582 1 98.88 189 LEU A C 1
ATOM 1373 O O . LEU A 1 189 ? 8.828 10.867 -5.238 1 98.88 189 LEU A O 1
ATOM 1377 N N . ILE A 1 190 ? 9.57 8.719 -5.227 1 98.81 190 ILE A N 1
ATOM 1378 C CA . ILE A 1 190 ? 10.805 9.047 -4.527 1 98.81 190 ILE A CA 1
ATOM 1379 C C . ILE A 1 190 ? 11.625 10.031 -5.359 1 98.81 190 ILE A C 1
ATOM 1381 O O . ILE A 1 190 ? 12.07 11.062 -4.852 1 98.81 190 ILE A O 1
ATOM 1385 N N . ASP A 1 191 ? 11.789 9.766 -6.633 1 98.81 191 ASP A N 1
ATOM 1386 C CA . ASP A 1 191 ? 12.539 10.656 -7.52 1 98.81 191 ASP A CA 1
ATOM 1387 C C . ASP A 1 191 ? 11.875 12.023 -7.609 1 98.81 191 ASP A C 1
ATOM 1389 O O . ASP A 1 191 ? 12.555 13.047 -7.648 1 98.81 191 ASP A O 1
ATOM 1393 N N . ALA A 1 192 ? 10.586 12.031 -7.691 1 98.88 192 ALA A N 1
ATOM 1394 C CA . ALA A 1 192 ? 9.859 13.297 -7.711 1 98.88 192 ALA A CA 1
ATOM 1395 C C . ALA A 1 192 ? 10.117 14.102 -6.438 1 98.88 192 ALA A C 1
ATOM 1397 O O . ALA A 1 192 ? 10.242 15.328 -6.48 1 98.88 192 ALA A O 1
ATOM 1398 N N . GLY A 1 193 ? 10.117 13.391 -5.27 1 98.75 193 GLY A N 1
ATOM 1399 C CA . GLY A 1 193 ? 10.445 14.055 -4.02 1 98.75 193 GLY A CA 1
ATOM 1400 C C . GLY A 1 193 ? 11.828 14.68 -4.023 1 98.75 193 GLY A C 1
ATOM 1401 O O . GLY A 1 193 ? 12.008 15.812 -3.566 1 98.75 193 GLY A O 1
ATOM 1402 N N . VAL A 1 194 ? 12.805 13.945 -4.535 1 98.75 194 VAL A N 1
ATOM 1403 C CA . VAL A 1 194 ? 14.164 14.453 -4.66 1 98.75 194 VAL A CA 1
ATOM 1404 C C . VAL A 1 194 ? 14.18 15.672 -5.582 1 98.75 194 VAL A C 1
ATOM 1406 O O . VAL A 1 194 ? 14.812 16.688 -5.281 1 98.75 194 VAL A O 1
ATOM 1409 N N . PHE A 1 195 ? 13.492 15.602 -6.641 1 98.81 195 PHE A N 1
ATOM 1410 C CA . PHE A 1 195 ? 13.367 16.703 -7.586 1 98.81 195 PHE A CA 1
ATOM 1411 C C . PHE A 1 195 ? 12.82 17.953 -6.898 1 98.81 195 PHE A C 1
ATOM 1413 O O . PHE A 1 195 ? 13.258 19.062 -7.176 1 98.81 195 PHE A O 1
ATOM 1420 N N . LEU A 1 196 ? 11.922 17.75 -6 1 98.5 196 LEU A N 1
ATOM 1421 C CA . LEU A 1 196 ? 11.266 18.844 -5.297 1 98.5 196 LEU A CA 1
ATOM 1422 C C . LEU A 1 196 ? 12.133 19.328 -4.137 1 98.5 196 LEU A C 1
ATOM 1424 O O . LEU A 1 196 ? 11.727 20.234 -3.389 1 98.5 196 LEU A O 1
ATOM 1428 N N . GLY A 1 197 ? 13.273 18.672 -3.85 1 97.88 197 GLY A N 1
ATOM 1429 C CA . GLY A 1 197 ? 14.25 19.234 -2.93 1 97.88 197 GLY A CA 1
ATOM 1430 C C . GLY A 1 197 ? 14.406 18.422 -1.656 1 97.88 197 GLY A C 1
ATOM 1431 O O . GLY A 1 197 ? 15.156 18.812 -0.758 1 97.88 197 GLY A O 1
ATOM 1432 N N . LEU A 1 198 ? 13.797 17.281 -1.548 1 98.19 198 LEU A N 1
ATOM 1433 C CA . LEU A 1 198 ? 13.945 16.453 -0.358 1 98.19 198 LEU A CA 1
ATOM 1434 C C . LEU A 1 198 ? 15.195 15.578 -0.458 1 98.19 198 LEU A C 1
ATOM 1436 O O . LEU A 1 198 ? 15.508 15.062 -1.532 1 98.19 198 LEU A O 1
ATOM 1440 N N . PRO A 1 199 ? 15.836 15.445 0.71 1 98 199 PRO A N 1
ATOM 1441 C CA . PRO A 1 199 ? 16.812 14.352 0.717 1 98 199 PRO A CA 1
ATOM 1442 C C . PRO A 1 199 ? 16.188 13 0.371 1 98 199 PRO A C 1
ATOM 1444 O O . PRO A 1 199 ? 15.039 12.727 0.758 1 98 199 PRO A O 1
ATOM 1447 N N . ARG A 1 200 ? 16.969 12.172 -0.322 1 97.88 200 ARG A N 1
ATOM 1448 C CA . ARG A 1 200 ? 16.438 10.922 -0.854 1 97.88 200 ARG A CA 1
ATOM 1449 C C . ARG A 1 200 ? 15.891 10.039 0.264 1 97.88 200 ARG A C 1
ATOM 1451 O O . ARG A 1 200 ? 14.859 9.391 0.1 1 97.88 200 ARG A O 1
ATOM 1458 N N . ASP A 1 201 ? 16.531 9.961 1.387 1 97.5 201 ASP A N 1
ATOM 1459 C CA . ASP A 1 201 ? 16.078 9.117 2.492 1 97.5 201 ASP A CA 1
ATOM 1460 C C . ASP A 1 201 ? 14.734 9.578 3.033 1 97.5 201 ASP A C 1
ATOM 1462 O O . ASP A 1 201 ? 13.883 8.766 3.389 1 97.5 201 ASP A O 1
ATOM 1466 N N . LYS A 1 202 ? 14.5 10.93 3.121 1 97.62 202 LYS A N 1
ATOM 1467 C CA . LYS A 1 202 ? 13.219 11.469 3.553 1 97.62 202 LYS A CA 1
ATOM 1468 C C . LYS A 1 202 ? 12.125 11.188 2.518 1 97.62 202 LYS A C 1
ATOM 1470 O O . LYS A 1 202 ? 11.008 10.82 2.869 1 97.62 202 LYS A O 1
ATOM 1475 N N . ALA A 1 203 ? 12.516 11.391 1.236 1 98.44 203 ALA A N 1
ATOM 1476 C CA . ALA A 1 203 ? 11.57 11.102 0.16 1 98.44 203 ALA A CA 1
ATOM 1477 C C . ALA A 1 203 ? 11.117 9.648 0.199 1 98.44 203 ALA A C 1
ATOM 1479 O O . ALA A 1 203 ? 9.93 9.352 0.061 1 98.44 203 ALA A O 1
ATOM 1480 N N . LYS A 1 204 ? 12.086 8.727 0.39 1 98.5 204 LYS A N 1
ATOM 1481 C CA . LYS A 1 204 ? 11.773 7.305 0.466 1 98.5 204 LYS A CA 1
ATOM 1482 C C . LYS A 1 204 ? 10.859 7.004 1.649 1 98.5 204 LYS A C 1
ATOM 1484 O O . LYS A 1 204 ? 9.852 6.309 1.501 1 98.5 204 LYS A O 1
ATOM 1489 N N . ASN A 1 205 ? 11.172 7.504 2.795 1 98.06 205 ASN A N 1
ATOM 1490 C CA . ASN A 1 205 ? 10.367 7.27 3.99 1 98.06 205 ASN A CA 1
ATOM 1491 C C . ASN A 1 205 ? 8.938 7.766 3.812 1 98.06 205 ASN A C 1
ATOM 1493 O O . ASN A 1 205 ? 7.984 7.059 4.145 1 98.06 205 ASN A O 1
ATOM 1497 N N . LEU A 1 206 ? 8.789 8.969 3.26 1 98.5 206 LEU A N 1
ATOM 1498 C CA . LEU A 1 206 ? 7.469 9.562 3.07 1 98.5 206 LEU A CA 1
ATOM 1499 C C . LEU A 1 206 ? 6.656 8.758 2.061 1 98.5 206 LEU A C 1
ATOM 1501 O O . LEU A 1 206 ? 5.492 8.43 2.314 1 98.5 206 LEU A O 1
ATOM 1505 N N . ALA A 1 207 ? 7.266 8.438 0.935 1 98.5 207 ALA A N 1
ATOM 1506 C CA . ALA A 1 207 ? 6.562 7.703 -0.117 1 98.5 207 ALA A CA 1
ATOM 1507 C C . ALA A 1 207 ? 6.129 6.324 0.373 1 98.5 207 ALA A C 1
ATOM 1509 O O . ALA A 1 207 ? 4.965 5.945 0.224 1 98.5 207 ALA A O 1
ATOM 1510 N N . VAL A 1 208 ? 7.043 5.578 1.029 1 98.44 208 VAL A N 1
ATOM 1511 C CA . VAL A 1 208 ? 6.793 4.207 1.469 1 98.44 208 VAL A CA 1
ATOM 1512 C C . VAL A 1 208 ? 5.73 4.203 2.564 1 98.44 208 VAL A C 1
ATOM 1514 O O . VAL A 1 208 ? 4.773 3.428 2.506 1 98.44 208 VAL A O 1
ATOM 1517 N N . SER A 1 209 ? 5.816 5.082 3.539 1 97.88 209 SER A N 1
ATOM 1518 C CA . SER A 1 209 ? 4.879 5.117 4.656 1 97.88 209 SER A CA 1
ATOM 1519 C C . SER A 1 209 ? 3.484 5.527 4.191 1 97.88 209 SER A C 1
ATOM 1521 O O . SER A 1 209 ? 2.484 4.973 4.648 1 97.88 209 SER A O 1
ATOM 1523 N N . SER A 1 210 ? 3.461 6.473 3.299 1 97.62 210 SER A N 1
ATOM 1524 C CA . SER A 1 210 ? 2.172 6.957 2.818 1 97.62 210 SER A CA 1
ATOM 1525 C C . SER A 1 210 ? 1.441 5.887 2.014 1 97.62 210 SER A C 1
ATOM 1527 O O . SER A 1 210 ? 0.235 5.695 2.178 1 97.62 210 SER A O 1
ATOM 1529 N N . PHE A 1 211 ? 2.148 5.219 1.138 1 98.38 211 PHE A N 1
ATOM 1530 C CA . PHE A 1 211 ? 1.526 4.164 0.344 1 98.38 211 PHE A CA 1
ATOM 1531 C C . PHE A 1 211 ? 1.121 2.99 1.227 1 98.38 211 PHE A C 1
ATOM 1533 O O . PHE A 1 211 ? 0.06 2.395 1.027 1 98.38 211 PHE A O 1
ATOM 1540 N N . ALA A 1 212 ? 1.962 2.617 2.197 1 98 212 ALA A N 1
ATOM 1541 C CA . ALA A 1 212 ? 1.619 1.545 3.127 1 98 212 ALA A CA 1
ATOM 1542 C C . ALA A 1 212 ? 0.364 1.888 3.924 1 98 212 ALA A C 1
ATOM 1544 O O . ALA A 1 212 ? -0.529 1.051 4.078 1 98 212 ALA A O 1
ATOM 1545 N N . GLY A 1 213 ? 0.291 3.074 4.414 1 97.75 213 GLY A N 1
ATOM 1546 C CA . GLY A 1 213 ? -0.9 3.508 5.129 1 97.75 213 GLY A CA 1
ATOM 1547 C C . GLY A 1 213 ? -2.146 3.51 4.262 1 97.75 213 GLY A C 1
ATOM 1548 O O . GLY A 1 213 ? -3.203 3.039 4.688 1 97.75 213 GLY A O 1
ATOM 1549 N N . ALA A 1 214 ? -2.035 4.055 3.039 1 98.31 214 ALA A N 1
ATOM 1550 C CA . ALA A 1 214 ? -3.164 4.105 2.113 1 98.31 214 ALA A CA 1
ATOM 1551 C C . ALA A 1 214 ? -3.666 2.705 1.78 1 98.31 214 ALA A C 1
ATOM 1553 O O . ALA A 1 214 ? -4.875 2.463 1.744 1 98.31 214 ALA A O 1
ATOM 1554 N N . ALA A 1 215 ? -2.721 1.819 1.527 1 98.38 215 ALA A N 1
ATOM 1555 C CA . ALA A 1 215 ? -3.096 0.442 1.218 1 98.38 215 ALA A CA 1
ATOM 1556 C C . ALA A 1 215 ? -3.797 -0.216 2.402 1 98.38 215 ALA A C 1
ATOM 1558 O O . ALA A 1 215 ? -4.766 -0.958 2.225 1 98.38 215 ALA A O 1
ATOM 1559 N N . THR A 1 216 ? -3.324 0.052 3.559 1 96.94 216 THR A N 1
ATOM 1560 C CA . THR A 1 216 ? -3.945 -0.476 4.77 1 96.94 216 THR A CA 1
ATOM 1561 C C . THR A 1 216 ? -5.367 0.053 4.922 1 96.94 216 THR A C 1
ATOM 1563 O O . THR A 1 216 ? -6.266 -0.681 5.34 1 96.94 216 THR A O 1
ATOM 1566 N N . MET A 1 217 ? -5.598 1.297 4.582 1 96.31 217 MET A N 1
ATOM 1567 C CA . MET A 1 217 ? -6.941 1.863 4.625 1 96.31 217 MET A CA 1
ATOM 1568 C C . MET A 1 217 ? -7.891 1.083 3.723 1 96.31 217 MET A C 1
ATOM 1570 O O . MET A 1 217 ? -9.008 0.757 4.125 1 96.31 217 MET A O 1
ATOM 1574 N N . LEU A 1 218 ? -7.406 0.824 2.537 1 97.88 218 LEU A N 1
ATOM 1575 C CA . LEU A 1 218 ? -8.234 0.064 1.604 1 97.88 218 LEU A CA 1
ATOM 1576 C C . LEU A 1 218 ? -8.617 -1.288 2.195 1 97.88 218 LEU A C 1
ATOM 1578 O O . LEU A 1 218 ? -9.781 -1.681 2.15 1 97.88 218 LEU A O 1
ATOM 1582 N N . GLU A 1 219 ? -7.688 -1.966 2.766 1 96.19 219 GLU A N 1
ATOM 1583 C CA . GLU A 1 219 ? -7.891 -3.314 3.285 1 96.19 219 GLU A CA 1
ATOM 1584 C C . GLU A 1 219 ? -8.812 -3.305 4.5 1 96.19 219 GLU A C 1
ATOM 1586 O O . GLU A 1 219 ? -9.719 -4.133 4.605 1 96.19 219 GLU A O 1
ATOM 1591 N N . GLN A 1 220 ? -8.625 -2.361 5.41 1 94.75 220 GLN A N 1
ATOM 1592 C CA . GLN A 1 220 ? -9.289 -2.418 6.711 1 94.75 220 GLN A CA 1
ATOM 1593 C C . GLN A 1 220 ? -10.672 -1.782 6.652 1 94.75 220 GLN A C 1
ATOM 1595 O O . GLN A 1 220 ? -11.594 -2.232 7.332 1 94.75 220 GLN A O 1
ATOM 1600 N N . THR A 1 221 ? -10.773 -0.746 5.867 1 94.25 221 THR A N 1
ATOM 1601 C CA . THR A 1 221 ? -12.07 -0.066 5.836 1 94.25 221 THR A CA 1
ATOM 1602 C C . THR A 1 221 ? -13.023 -0.768 4.879 1 94.25 221 THR A C 1
ATOM 1604 O O . THR A 1 221 ? -14.242 -0.71 5.059 1 94.25 221 THR A O 1
ATOM 1607 N N . GLY A 1 222 ? -12.453 -1.388 3.814 1 95.62 222 GLY A N 1
ATOM 1608 C CA . GLY A 1 222 ? -13.281 -1.995 2.787 1 95.62 222 GLY A CA 1
ATOM 1609 C C . GLY A 1 222 ? -13.984 -0.977 1.909 1 95.62 222 GLY A C 1
ATOM 1610 O O . GLY A 1 222 ? -14.789 -1.34 1.052 1 95.62 222 GLY A O 1
ATOM 1611 N N . GLU A 1 223 ? -13.711 0.311 2.131 1 95.94 223 GLU A N 1
ATOM 1612 C CA . GLU A 1 223 ? -14.336 1.377 1.352 1 95.94 223 GLU A CA 1
ATOM 1613 C C . GLU A 1 223 ? -13.867 1.343 -0.101 1 95.94 223 GLU A C 1
ATOM 1615 O O . GLU A 1 223 ? -12.773 0.857 -0.396 1 95.94 223 GLU A O 1
ATOM 1620 N N . GLU A 1 224 ? -14.742 1.84 -1.004 1 97.88 224 GLU A N 1
ATOM 1621 C CA . GLU A 1 224 ? -14.352 1.966 -2.404 1 97.88 224 GLU A CA 1
ATOM 1622 C C . GLU A 1 224 ? -13.195 2.947 -2.568 1 97.88 224 GLU A C 1
ATOM 1624 O O . GLU A 1 224 ? -13.172 4.004 -1.934 1 97.88 224 GLU A O 1
ATOM 1629 N N . PRO A 1 225 ? -12.203 2.557 -3.42 1 98.38 225 PRO A N 1
ATOM 1630 C 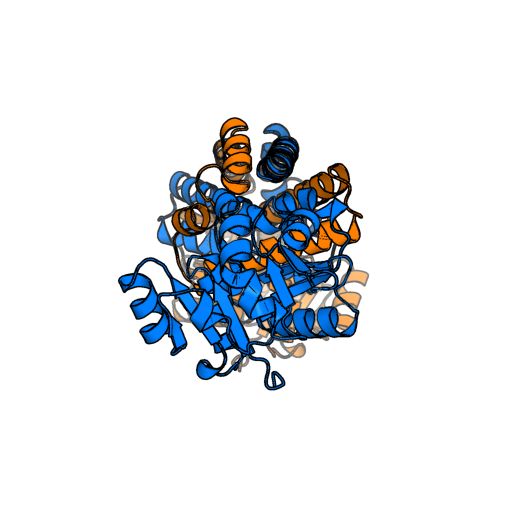CA . PRO A 1 225 ? -11.062 3.453 -3.635 1 98.38 225 PRO A CA 1
ATOM 1631 C C . PRO A 1 225 ? -11.492 4.863 -4.039 1 98.38 225 PRO A C 1
ATOM 1633 O O . PRO A 1 225 ? -10.883 5.844 -3.605 1 98.38 225 PRO A O 1
ATOM 1636 N N . ALA A 1 226 ? -12.531 4.969 -4.852 1 98.06 226 ALA A N 1
ATOM 1637 C CA . ALA A 1 226 ? -13.016 6.27 -5.309 1 98.06 226 ALA A CA 1
ATOM 1638 C C . ALA A 1 226 ? -13.469 7.129 -4.137 1 98.06 226 ALA A C 1
ATOM 1640 O O . ALA A 1 226 ? -13.289 8.352 -4.145 1 98.06 226 ALA A O 1
ATOM 1641 N N . VAL A 1 227 ? -14.086 6.535 -3.172 1 97.56 227 VAL A N 1
ATOM 1642 C CA . VAL A 1 227 ? -14.57 7.246 -1.991 1 97.56 227 VAL A CA 1
ATOM 1643 C C . VAL A 1 227 ? -13.383 7.723 -1.153 1 97.56 227 VAL A C 1
ATOM 1645 O O . VAL A 1 227 ? -13.336 8.883 -0.732 1 97.56 227 VAL A O 1
ATOM 1648 N N . LEU A 1 228 ? -12.383 6.871 -0.916 1 97.38 228 LEU A N 1
ATOM 1649 C CA . LEU A 1 228 ? -11.195 7.242 -0.153 1 97.38 228 LEU A CA 1
ATOM 1650 C C . LEU A 1 228 ? -10.414 8.352 -0.859 1 97.38 228 LEU A C 1
ATOM 1652 O O . LEU A 1 228 ? -9.914 9.273 -0.213 1 97.38 228 LEU A O 1
ATOM 1656 N N . ARG A 1 229 ? -10.312 8.227 -2.205 1 97.62 229 ARG A N 1
ATOM 1657 C CA . ARG A 1 229 ? -9.656 9.258 -2.996 1 97.62 229 ARG A CA 1
ATOM 1658 C C . ARG A 1 229 ? -10.352 10.602 -2.834 1 97.62 229 ARG A C 1
ATOM 1660 O O . ARG A 1 229 ? -9.695 11.633 -2.635 1 97.62 229 ARG A O 1
ATOM 1667 N N . ALA A 1 230 ? -11.672 10.609 -2.887 1 96.38 230 ALA A N 1
ATOM 1668 C CA . ALA A 1 230 ? -12.461 11.828 -2.736 1 96.38 230 ALA A CA 1
ATOM 1669 C C . ALA A 1 230 ? -12.266 12.438 -1.351 1 96.38 230 ALA A C 1
ATOM 1671 O O . ALA A 1 230 ? -12.203 13.664 -1.206 1 96.38 230 ALA A O 1
ATOM 1672 N N . ASN A 1 231 ? -12.133 11.617 -0.388 1 93.69 231 ASN A N 1
ATOM 1673 C CA . ASN A 1 231 ? -12.023 12.055 0.999 1 93.69 231 ASN A CA 1
ATOM 1674 C C . ASN A 1 231 ? -10.711 12.797 1.246 1 93.69 231 ASN A C 1
ATOM 1676 O O . ASN A 1 231 ? -10.625 13.617 2.162 1 93.69 231 ASN A O 1
ATOM 1680 N N . VAL A 1 232 ? -9.734 12.547 0.406 1 94 232 VAL A N 1
ATOM 1681 C CA . VAL A 1 232 ? -8.438 13.195 0.59 1 94 232 VAL A CA 1
ATOM 1682 C C . VAL A 1 232 ? -8.312 14.367 -0.379 1 94 232 VAL A C 1
ATOM 1684 O O . VAL A 1 232 ? -7.258 15.008 -0.454 1 94 232 VAL A O 1
ATOM 1687 N N . SER A 1 233 ? -9.297 14.609 -1.138 1 94.56 233 SER A N 1
ATOM 1688 C CA . SER A 1 233 ? -9.266 15.664 -2.15 1 94.56 233 SER A CA 1
ATOM 1689 C C . SER A 1 233 ? -10.195 16.812 -1.78 1 94.56 233 SER A C 1
ATOM 1691 O O . SER A 1 233 ? -11.352 16.844 -2.205 1 94.56 233 SER A O 1
ATOM 1693 N N . SER A 1 234 ? -9.68 17.797 -1.098 1 91.31 234 SER A N 1
ATOM 1694 C CA . SER A 1 234 ? -10.477 18.969 -0.749 1 91.31 234 SER A CA 1
ATOM 1695 C C . SER A 1 234 ? -10.672 19.891 -1.954 1 91.31 234 SER A C 1
ATOM 1697 O O . SER A 1 234 ? -9.844 19.906 -2.867 1 91.31 234 SER A O 1
ATOM 1699 N N . PRO A 1 235 ? -11.797 20.672 -2.02 1 92.38 235 PRO A N 1
ATOM 1700 C CA . PRO A 1 235 ? -12.039 21.609 -3.131 1 92.38 235 PRO A CA 1
ATOM 1701 C C . PRO A 1 235 ? -10.891 22.578 -3.342 1 92.38 235 PRO A C 1
ATOM 1703 O O . PRO A 1 235 ? -10.555 23.359 -2.438 1 92.38 235 PRO A O 1
ATOM 1706 N N . GLY A 1 236 ? -10.297 22.516 -4.535 1 94.06 236 GLY A N 1
ATOM 1707 C CA . GLY A 1 236 ? -9.211 23.422 -4.887 1 94.06 236 GLY A CA 1
ATOM 1708 C C . GLY A 1 236 ? -7.922 23.125 -4.156 1 94.06 236 GLY A C 1
ATOM 1709 O O . GLY A 1 236 ? -7.008 23.953 -4.129 1 94.06 236 GLY A O 1
ATOM 1710 N N . GLY A 1 237 ? -7.82 21.922 -3.635 1 95.25 237 GLY A N 1
ATOM 1711 C CA . GLY A 1 237 ? -6.68 21.594 -2.797 1 95.25 237 GLY A CA 1
ATOM 1712 C C . GLY A 1 237 ? -5.516 21.016 -3.576 1 95.25 237 GLY A C 1
ATOM 1713 O O . GLY A 1 237 ? -5.531 21 -4.809 1 95.25 237 GLY A O 1
ATOM 1714 N N . THR A 1 238 ? -4.461 20.578 -2.82 1 97.38 238 THR A N 1
ATOM 1715 C CA . THR A 1 238 ? -3.225 20.062 -3.398 1 97.38 238 THR A CA 1
ATOM 1716 C C . THR A 1 238 ? -3.459 18.703 -4.055 1 97.38 238 THR A C 1
ATOM 1718 O O . THR A 1 238 ? -2.959 18.453 -5.148 1 97.38 238 THR A O 1
ATOM 1721 N N . THR A 1 239 ? -4.27 17.906 -3.455 1 97.88 239 THR A N 1
ATOM 1722 C CA . THR A 1 239 ? -4.496 16.547 -3.92 1 97.88 239 THR A CA 1
ATOM 1723 C C . THR A 1 239 ? -5.207 16.547 -5.27 1 97.88 239 THR A C 1
ATOM 1725 O O . THR A 1 239 ? -4.824 15.812 -6.18 1 97.88 239 THR A O 1
ATOM 1728 N N . ILE A 1 240 ? -6.312 17.391 -5.367 1 98.12 240 ILE A N 1
ATOM 1729 C CA . ILE A 1 240 ? -7.066 17.422 -6.617 1 98.12 240 ILE A CA 1
ATOM 1730 C C . ILE A 1 240 ? -6.195 17.984 -7.734 1 98.12 240 ILE A C 1
ATOM 1732 O O . ILE A 1 240 ? -6.344 17.609 -8.898 1 98.12 240 ILE A O 1
ATOM 1736 N N . ALA A 1 241 ? -5.273 18.875 -7.418 1 98.5 241 ALA A N 1
ATOM 1737 C CA . ALA A 1 241 ? -4.324 19.375 -8.414 1 98.5 241 ALA A CA 1
ATOM 1738 C C . ALA A 1 241 ? -3.461 18.234 -8.953 1 98.5 241 ALA A C 1
ATOM 1740 O O . ALA A 1 241 ? -3.213 18.141 -10.156 1 98.5 241 ALA A O 1
ATOM 1741 N N . ALA A 1 242 ? -2.977 17.359 -8.125 1 98.81 242 ALA A N 1
ATOM 1742 C CA . ALA A 1 242 ? -2.182 16.219 -8.539 1 98.81 242 ALA A CA 1
ATOM 1743 C C . ALA A 1 242 ? -3.02 15.227 -9.352 1 98.81 242 ALA A C 1
ATOM 1745 O O . ALA A 1 242 ? -2.572 14.727 -10.383 1 98.81 242 ALA A O 1
ATOM 1746 N N . ILE A 1 243 ? -4.242 14.914 -8.859 1 98.81 243 ILE A N 1
ATOM 1747 C CA . ILE A 1 243 ? -5.121 13.969 -9.531 1 98.81 243 ILE A CA 1
ATOM 1748 C C . ILE A 1 243 ? -5.41 14.445 -10.953 1 98.81 243 ILE A C 1
ATOM 1750 O O . ILE A 1 243 ? -5.43 13.641 -11.891 1 98.81 243 ILE A O 1
ATOM 1754 N N . ARG A 1 244 ? -5.66 15.734 -11.086 1 98.62 244 ARG A N 1
ATOM 1755 C CA . ARG A 1 244 ? -5.883 16.297 -12.414 1 98.62 244 ARG A CA 1
ATOM 1756 C C . ARG A 1 244 ? -4.727 15.961 -13.352 1 98.62 244 ARG A C 1
ATOM 1758 O O . ARG A 1 244 ? -4.941 15.57 -14.5 1 98.62 244 ARG A O 1
ATOM 1765 N N . GLU A 1 245 ? -3.498 16.094 -12.875 1 98.75 245 GLU A N 1
ATOM 1766 C CA . GLU A 1 245 ? -2.322 15.797 -13.695 1 98.75 245 GLU A CA 1
ATOM 1767 C C . GLU A 1 245 ? -2.268 14.32 -14.07 1 98.75 245 GLU A C 1
ATOM 1769 O O . GLU A 1 245 ? -1.909 13.977 -15.195 1 98.75 245 GLU A O 1
ATOM 1774 N N . PHE A 1 246 ? -2.6 13.445 -13.141 1 98.75 246 PHE A N 1
ATOM 1775 C CA . PHE A 1 246 ? -2.645 12.016 -13.445 1 98.75 246 PHE A CA 1
ATOM 1776 C C . PHE A 1 246 ? -3.676 11.727 -14.523 1 98.75 246 PHE A C 1
ATOM 1778 O O . PHE A 1 246 ? -3.424 10.93 -15.43 1 98.75 246 PHE A O 1
ATOM 1785 N N . GLU A 1 247 ? -4.848 12.383 -14.391 1 98.25 247 GLU A N 1
ATOM 1786 C CA . GLU A 1 247 ? -5.895 12.188 -15.391 1 98.25 247 GLU A CA 1
ATOM 1787 C C . GLU A 1 247 ? -5.457 12.695 -16.766 1 98.25 247 GLU A C 1
ATOM 1789 O O . GLU A 1 247 ? -5.625 12.008 -17.766 1 98.25 247 GLU A O 1
ATOM 1794 N N . GLU A 1 248 ? -4.883 13.828 -16.781 1 98.25 248 GLU A N 1
ATOM 1795 C CA . GLU A 1 248 ? -4.422 14.422 -18.031 1 98.25 248 GLU A CA 1
ATOM 1796 C C . GLU A 1 248 ? -3.314 13.578 -18.672 1 98.25 248 GLU A C 1
ATOM 1798 O O . GLU A 1 248 ? -3.211 13.5 -19.891 1 98.25 248 GLU A O 1
ATOM 1803 N N . SER A 1 249 ? -2.543 12.945 -17.859 1 98.25 249 SER A N 1
ATOM 1804 C CA . SER A 1 249 ? -1.424 12.133 -18.328 1 98.25 249 SER A CA 1
ATOM 1805 C C . SER A 1 249 ? -1.888 10.75 -18.766 1 98.25 249 SER A C 1
ATOM 1807 O O . SER A 1 249 ? -1.108 9.977 -19.328 1 98.25 249 SER A O 1
ATOM 1809 N N . GLY A 1 250 ? -3.102 10.383 -18.484 1 98.25 250 GLY A N 1
ATOM 1810 C CA . GLY A 1 250 ? -3.666 9.125 -18.938 1 98.25 250 GLY A CA 1
ATOM 1811 C C . GLY A 1 250 ? -3.279 7.945 -18.062 1 98.25 250 GLY A C 1
ATOM 1812 O O . GLY A 1 250 ? -2.949 6.871 -18.562 1 98.25 250 GLY A O 1
ATOM 1813 N N . LEU A 1 251 ? -3.277 8.125 -16.781 1 98.38 251 LEU A N 1
ATOM 1814 C CA . LEU A 1 251 ? -2.877 7.062 -15.867 1 98.38 251 LEU A CA 1
ATOM 1815 C C . LEU A 1 251 ? -3.777 5.844 -16.016 1 98.38 251 LEU A C 1
ATOM 1817 O O . LEU A 1 251 ? -3.291 4.711 -16.094 1 98.38 251 LEU A O 1
ATOM 1821 N N . ARG A 1 252 ? -5.113 6.047 -16.094 1 98.31 252 ARG A N 1
ATOM 1822 C CA . ARG A 1 252 ? -6.043 4.926 -16.188 1 98.31 252 ARG A CA 1
ATOM 1823 C C . ARG A 1 252 ? -5.797 4.125 -17.469 1 98.31 252 ARG A C 1
ATOM 1825 O O . ARG A 1 252 ? -5.801 2.895 -17.438 1 98.31 252 ARG A O 1
ATOM 1832 N N . ALA A 1 253 ? -5.523 4.848 -18.531 1 98.56 253 ALA A N 1
ATOM 1833 C CA . ALA A 1 253 ? -5.234 4.18 -19.797 1 98.56 253 ALA A CA 1
ATOM 1834 C C . ALA A 1 253 ? -3.959 3.348 -19.703 1 98.56 253 ALA A C 1
ATOM 1836 O O . ALA A 1 253 ? -3.889 2.238 -20.234 1 98.56 253 ALA A O 1
ATOM 1837 N N . ALA A 1 254 ? -2.961 3.898 -19.078 1 98.75 254 ALA A N 1
ATOM 1838 C CA . ALA A 1 254 ? -1.698 3.189 -18.891 1 98.75 254 ALA A CA 1
ATOM 1839 C C . ALA A 1 254 ? -1.91 1.896 -18.109 1 98.75 254 ALA A C 1
ATOM 1841 O O . ALA A 1 254 ? -1.312 0.866 -18.422 1 98.75 254 ALA A O 1
ATOM 1842 N N . VAL A 1 255 ? -2.787 1.929 -17.094 1 98.81 255 VAL A N 1
ATOM 1843 C CA . VAL A 1 255 ? -3.064 0.757 -16.266 1 98.81 255 VAL A CA 1
ATOM 1844 C C . VAL A 1 255 ? -3.768 -0.309 -17.109 1 98.81 255 VAL A C 1
ATOM 1846 O O . VAL A 1 255 ? -3.428 -1.491 -17.031 1 98.81 255 VAL A O 1
ATOM 1849 N N . TYR A 1 256 ? -4.746 0.107 -17.953 1 98.75 256 TYR A N 1
ATOM 1850 C CA . TYR A 1 256 ? -5.418 -0.824 -18.859 1 98.75 256 TYR A CA 1
ATOM 1851 C C . TYR A 1 256 ? -4.418 -1.508 -19.781 1 98.75 256 TYR A C 1
ATOM 1853 O O . TYR A 1 256 ? -4.449 -2.729 -19.938 1 98.75 256 TYR A O 1
ATOM 1861 N N . ARG A 1 257 ? -3.557 -0.731 -20.344 1 98.81 257 ARG A N 1
ATOM 1862 C CA . ARG A 1 257 ? -2.58 -1.275 -21.281 1 98.81 257 ARG A CA 1
ATOM 1863 C C . ARG A 1 257 ? -1.632 -2.244 -20.578 1 98.81 257 ARG A C 1
ATOM 1865 O O . ARG A 1 257 ? -1.328 -3.314 -21.109 1 98.81 257 ARG A O 1
ATOM 1872 N N . ALA A 1 258 ? -1.166 -1.848 -19.438 1 98.81 258 ALA A N 1
ATOM 1873 C CA . ALA A 1 258 ? -0.223 -2.672 -18.688 1 98.81 258 ALA A CA 1
ATOM 1874 C C . ALA A 1 258 ? -0.86 -3.996 -18.266 1 98.81 258 ALA A C 1
ATOM 1876 O O . ALA A 1 258 ? -0.268 -5.062 -18.453 1 98.81 258 ALA A O 1
ATOM 1877 N N . ALA A 1 259 ? -2.072 -3.906 -17.688 1 98.81 259 ALA A N 1
ATOM 1878 C CA . ALA A 1 259 ? -2.771 -5.117 -17.266 1 98.81 259 ALA A CA 1
ATOM 1879 C C . ALA A 1 259 ? -3.041 -6.035 -18.453 1 98.81 259 ALA A C 1
ATOM 1881 O O . ALA A 1 259 ? -2.865 -7.254 -18.359 1 98.81 259 ALA A O 1
ATOM 1882 N N . THR A 1 260 ? -3.461 -5.449 -19.578 1 98.75 260 THR A N 1
ATOM 1883 C CA . THR A 1 260 ? -3.732 -6.23 -20.781 1 98.75 260 THR A CA 1
ATOM 1884 C C . THR A 1 260 ? -2.457 -6.891 -21.297 1 98.75 260 THR A C 1
ATOM 1886 O O . THR A 1 260 ? -2.479 -8.047 -21.719 1 98.75 260 THR A O 1
ATOM 1889 N N . ALA A 1 261 ? -1.371 -6.188 -21.266 1 98.75 261 ALA A N 1
ATOM 1890 C CA . ALA A 1 261 ? -0.094 -6.734 -21.719 1 98.75 261 ALA A CA 1
ATOM 1891 C C . ALA A 1 261 ? 0.328 -7.926 -20.859 1 98.75 261 ALA A C 1
ATOM 1893 O O . ALA A 1 261 ? 0.8 -8.938 -21.391 1 98.75 261 ALA A O 1
ATOM 1894 N N . ALA A 1 262 ? 0.212 -7.785 -19.578 1 98.56 262 ALA A N 1
ATOM 1895 C CA . ALA A 1 262 ? 0.55 -8.883 -18.672 1 98.56 262 ALA A CA 1
ATOM 1896 C C . ALA A 1 262 ? -0.332 -10.102 -18.938 1 98.56 262 ALA A C 1
ATOM 1898 O O . ALA A 1 262 ? 0.164 -11.227 -19.031 1 98.56 262 ALA A O 1
ATOM 1899 N N . ALA A 1 263 ? -1.628 -9.875 -19.016 1 98.25 263 ALA A N 1
ATOM 1900 C CA . ALA A 1 263 ? -2.574 -10.961 -19.266 1 98.25 263 ALA A CA 1
ATOM 1901 C C . ALA A 1 263 ? -2.279 -11.656 -20.594 1 98.25 263 ALA A C 1
ATOM 1903 O O . ALA A 1 263 ? -2.279 -12.891 -20.672 1 98.25 263 ALA A O 1
ATOM 1904 N N . THR A 1 264 ? -2.064 -10.859 -21.625 1 97.94 264 THR A N 1
ATOM 1905 C CA . THR A 1 264 ? -1.774 -11.391 -22.953 1 97.94 264 THR A CA 1
ATOM 1906 C C . THR A 1 264 ? -0.482 -12.203 -22.938 1 97.94 264 THR A C 1
ATOM 1908 O O . THR A 1 264 ? -0.415 -13.281 -23.531 1 97.94 264 THR A O 1
ATOM 1911 N N . ARG A 1 265 ? 0.516 -11.68 -22.281 1 97.25 265 ARG A N 1
ATOM 1912 C CA . ARG A 1 265 ? 1.782 -12.398 -22.188 1 97.25 265 ARG A CA 1
ATOM 1913 C C . ARG A 1 265 ? 1.603 -13.734 -21.484 1 97.25 265 ARG A C 1
ATOM 1915 O O . ARG A 1 265 ? 2.186 -14.742 -21.891 1 97.25 265 ARG A O 1
ATOM 1922 N N . ASN A 1 266 ? 0.845 -13.75 -20.406 1 96.62 266 ASN A N 1
ATOM 1923 C CA . ASN A 1 266 ? 0.572 -15 -19.703 1 96.62 266 ASN A CA 1
ATOM 1924 C C . ASN A 1 266 ? -0.027 -16.047 -20.625 1 96.62 266 ASN A C 1
ATOM 1926 O O . ASN A 1 266 ? 0.394 -17.219 -20.609 1 96.62 266 ASN A O 1
ATOM 1930 N N . SER A 1 267 ? -0.971 -15.648 -21.406 1 94.19 267 SER A N 1
ATOM 1931 C CA . SER A 1 267 ? -1.643 -16.562 -22.328 1 94.19 267 SER A CA 1
ATOM 1932 C C . SER A 1 267 ? -0.671 -17.094 -23.375 1 94.19 267 SER A C 1
ATOM 1934 O O . SER A 1 267 ? -0.835 -18.219 -23.859 1 94.19 267 SER A O 1
ATOM 1936 N N . SER A 1 268 ? 0.34 -16.344 -23.609 1 93.5 268 SER A N 1
ATOM 1937 C CA . SER A 1 268 ? 1.277 -16.734 -24.656 1 93.5 268 SER A CA 1
ATOM 1938 C C . SER A 1 268 ? 2.373 -17.641 -24.125 1 93.5 268 SER A C 1
ATOM 1940 O O . SER A 1 268 ? 3.084 -18.297 -24.891 1 93.5 268 SER A O 1
ATOM 1942 N N . LEU A 1 269 ? 2.691 -17.594 -22.891 1 89.62 269 LEU A N 1
ATOM 1943 C CA . LEU A 1 269 ? 3.746 -18.391 -22.281 1 89.62 269 LEU A CA 1
ATOM 1944 C C . LEU A 1 269 ? 3.395 -19.875 -22.312 1 89.62 269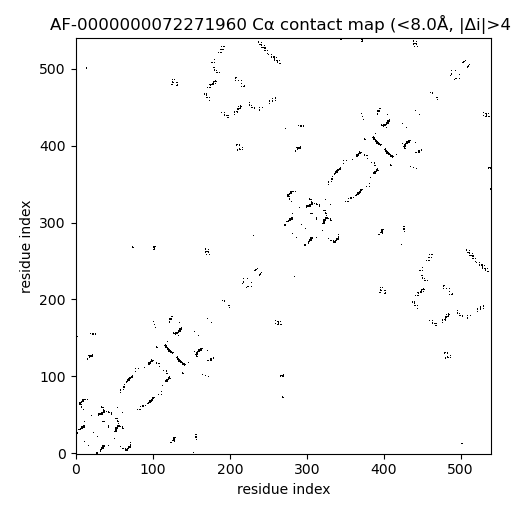 LEU A C 1
ATOM 1946 O O . LEU A 1 269 ? 4.285 -20.734 -22.297 1 89.62 269 LEU A O 1
ATOM 1950 N N . GLY A 1 270 ? 2.086 -20.297 -22.25 1 74.12 270 GLY A N 1
ATOM 1951 C CA . GLY A 1 270 ? 1.662 -21.688 -22.328 1 74.12 270 GLY A CA 1
ATOM 1952 C C . GLY A 1 270 ? 1.361 -22.141 -23.75 1 74.12 270 GLY A C 1
ATOM 1953 O O . GLY A 1 270 ? 1.307 -21.312 -24.672 1 74.12 270 GLY A O 1
ATOM 1954 N N . MET B 1 1 ? 1.333 5.035 27.594 1 41.25 1 MET B N 1
ATOM 1955 C CA . MET B 1 1 ? 0.425 5.777 28.453 1 41.25 1 MET B CA 1
ATOM 1956 C C . MET B 1 1 ? 0.612 7.281 28.281 1 41.25 1 MET B C 1
ATOM 1958 O O . MET B 1 1 ? 1.739 7.781 28.312 1 41.25 1 MET B O 1
ATOM 1962 N N . PHE B 1 2 ? -0.181 7.926 27.406 1 52.31 2 PHE B N 1
ATOM 1963 C CA . PHE B 1 2 ? -0.083 9.359 27.172 1 52.31 2 PHE B CA 1
ATOM 1964 C C . PHE B 1 2 ? 0.019 10.117 28.484 1 52.31 2 PHE B C 1
ATOM 1966 O O . PHE B 1 2 ? -0.722 9.836 29.438 1 52.31 2 PHE B O 1
ATOM 1973 N N . ALA B 1 3 ? 1.104 10.43 28.922 1 55.94 3 ALA B N 1
ATOM 1974 C CA . ALA B 1 3 ? 1.021 11.43 29.984 1 55.94 3 ALA B CA 1
ATOM 1975 C C . ALA B 1 3 ? -0.206 12.32 29.797 1 55.94 3 ALA B C 1
ATOM 1977 O O . ALA B 1 3 ? -0.794 12.367 28.719 1 55.94 3 ALA B O 1
ATOM 1978 N N . MET B 1 4 ? -0.878 12.953 30.812 1 65.31 4 MET B N 1
ATOM 1979 C CA . MET B 1 4 ? -2.096 13.734 31.016 1 65.31 4 MET B CA 1
ATOM 1980 C C . MET B 1 4 ? -2.137 14.93 30.062 1 65.31 4 MET B C 1
ATOM 1982 O O . MET B 1 4 ? -2.32 16.062 30.516 1 65.31 4 MET B O 1
ATOM 1986 N N . THR B 1 5 ? -1.978 14.625 28.641 1 87.5 5 THR B N 1
ATOM 1987 C CA . THR B 1 5 ? -2.025 15.734 27.688 1 87.5 5 THR B CA 1
ATOM 1988 C C . THR B 1 5 ? -3.455 15.977 27.219 1 87.5 5 THR B C 1
ATOM 1990 O O . THR B 1 5 ? -4.176 15.039 26.875 1 87.5 5 THR B O 1
ATOM 1993 N N . SER B 1 6 ? -3.9 17.219 27.391 1 94.44 6 SER B N 1
ATOM 1994 C CA . SER B 1 6 ? -5.211 17.609 26.875 1 94.44 6 SER B CA 1
ATOM 1995 C C . SER B 1 6 ? -5.09 18.359 25.547 1 94.44 6 SER B C 1
ATOM 1997 O O . SER B 1 6 ? -4.176 19.156 25.359 1 94.44 6 SER B O 1
ATOM 1999 N N . ILE B 1 7 ? -6.062 18 24.609 1 97.38 7 ILE B N 1
ATOM 2000 C CA . ILE B 1 7 ? -5.941 18.641 23.312 1 97.38 7 ILE B CA 1
ATOM 2001 C C . ILE B 1 7 ? -7.301 19.188 22.875 1 97.38 7 ILE B C 1
ATOM 2003 O O . ILE B 1 7 ? -8.344 18.688 23.312 1 97.38 7 ILE B O 1
ATOM 2007 N N . ALA B 1 8 ? -7.25 20.219 22.094 1 97.94 8 ALA B N 1
ATOM 2008 C CA . ALA B 1 8 ? -8.406 20.719 21.344 1 97.94 8 ALA B CA 1
ATOM 2009 C C . ALA B 1 8 ? -8.227 20.531 19.844 1 97.94 8 ALA B C 1
ATOM 2011 O O . ALA B 1 8 ? -7.152 20.781 19.312 1 97.94 8 ALA B O 1
ATOM 2012 N N . VAL B 1 9 ? -9.242 19.984 19.219 1 98.25 9 VAL B N 1
ATOM 2013 C CA . VAL B 1 9 ? -9.281 19.844 17.766 1 98.25 9 VAL B CA 1
ATOM 2014 C C . VAL B 1 9 ? -10.328 20.781 17.172 1 98.25 9 VAL B C 1
ATOM 2016 O O . VAL B 1 9 ? -11.531 20.562 17.344 1 98.25 9 VAL B O 1
ATOM 2019 N N . ILE B 1 10 ? -9.805 21.812 16.531 1 97.88 10 ILE B N 1
ATOM 2020 C CA . ILE B 1 10 ? -10.719 22.75 15.883 1 97.88 10 ILE B CA 1
ATOM 2021 C C . ILE B 1 10 ? -10.984 22.297 14.445 1 97.88 10 ILE B C 1
ATOM 2023 O O . ILE B 1 10 ? -10.125 22.422 13.578 1 97.88 10 ILE B O 1
ATOM 2027 N N . GLY B 1 11 ? -12.242 21.812 14.18 1 95.12 11 GLY B N 1
ATOM 2028 C CA . GLY B 1 11 ? -12.594 21.219 12.898 1 95.12 11 GLY B CA 1
ATOM 2029 C C . GLY B 1 11 ? -12.688 19.703 12.953 1 95.12 11 GLY B C 1
ATOM 2030 O O . GLY B 1 11 ? -11.68 19.016 12.844 1 95.12 11 GLY B O 1
ATOM 2031 N N . GLY B 1 12 ? -13.844 19.203 12.977 1 91.56 12 GLY B N 1
ATOM 2032 C CA . GLY B 1 12 ? -14.094 17.781 13.023 1 91.56 12 GLY B CA 1
ATOM 2033 C C . GLY B 1 12 ? -14.336 17.172 11.648 1 91.56 12 GLY B C 1
ATOM 2034 O O . GLY B 1 12 ? -15.234 16.344 11.484 1 91.56 12 GLY B O 1
ATOM 2035 N N . GLY B 1 13 ? -13.641 17.719 10.688 1 90.69 13 GLY B N 1
ATOM 2036 C CA . GLY B 1 13 ? -13.727 17.125 9.367 1 90.69 13 GLY B CA 1
ATOM 2037 C C . GLY B 1 13 ? -12.938 15.836 9.234 1 90.69 13 GLY B C 1
ATOM 2038 O O . GLY B 1 13 ? -12.773 15.094 10.211 1 90.69 13 GLY B O 1
ATOM 2039 N N . LYS B 1 14 ? -12.477 15.516 8.047 1 89 14 LYS B N 1
ATOM 2040 C CA . LYS B 1 14 ? -11.82 14.242 7.77 1 89 14 LYS B CA 1
ATOM 2041 C C . LYS B 1 14 ? -10.523 14.109 8.562 1 89 14 LYS B C 1
ATOM 2043 O O . LYS B 1 14 ? -10.297 13.086 9.211 1 89 14 LYS B O 1
ATOM 2048 N N . ILE B 1 15 ? -9.688 15.07 8.508 1 92.81 15 ILE B N 1
ATOM 2049 C CA . ILE B 1 15 ? -8.406 15.016 9.203 1 92.81 15 ILE B CA 1
ATOM 2050 C C . ILE B 1 15 ? -8.633 15.055 10.711 1 92.81 15 ILE B C 1
ATOM 2052 O O . ILE B 1 15 ? -8 14.297 11.461 1 92.81 15 ILE B O 1
ATOM 2056 N N . GLY B 1 16 ? -9.492 15.984 11.117 1 95.38 16 GLY B N 1
ATOM 2057 C CA . GLY B 1 16 ? -9.82 16.031 12.539 1 95.38 16 GLY B CA 1
ATOM 2058 C C . GLY B 1 16 ? -10.328 14.703 13.078 1 95.38 16 GLY B C 1
ATOM 2059 O O . GLY B 1 16 ? -9.867 14.234 14.125 1 95.38 16 GLY B O 1
ATOM 2060 N N . GLU B 1 17 ? -11.227 14.141 12.367 1 94.38 17 GLU B N 1
ATOM 2061 C CA . GLU B 1 17 ? -11.773 12.859 12.789 1 94.38 17 GLU B CA 1
ATOM 2062 C C . GLU B 1 17 ? -10.695 11.773 12.773 1 94.38 17 GLU B C 1
ATOM 2064 O O . GLU B 1 17 ? -10.656 10.922 13.664 1 94.38 17 GLU B O 1
ATOM 2069 N N . ALA B 1 18 ? -9.898 11.758 11.734 1 93.75 18 ALA B N 1
ATOM 2070 C CA . ALA B 1 18 ? -8.82 10.773 11.656 1 93.75 18 ALA B CA 1
ATOM 2071 C C . ALA B 1 18 ? -7.91 10.852 12.875 1 93.75 18 ALA B C 1
ATOM 2073 O O . ALA B 1 18 ? -7.523 9.828 13.445 1 93.75 18 ALA B O 1
ATOM 2074 N N . LEU B 1 19 ? -7.613 12.047 13.25 1 96.19 19 LEU B N 1
ATOM 2075 C CA . LEU B 1 19 ? -6.773 12.266 14.422 1 96.19 19 LEU B CA 1
ATOM 2076 C C . LEU B 1 19 ? -7.461 11.758 15.688 1 96.19 19 LEU B C 1
ATOM 2078 O O . LEU B 1 19 ? -6.875 10.992 16.453 1 96.19 19 LEU B O 1
ATOM 2082 N N . ILE B 1 20 ? -8.711 12.141 15.883 1 96.38 20 ILE B N 1
ATOM 2083 C CA . ILE B 1 20 ? -9.492 11.773 17.047 1 96.38 20 ILE B CA 1
ATOM 2084 C C . ILE B 1 20 ? -9.617 10.25 17.125 1 96.38 20 ILE B C 1
ATOM 2086 O O . ILE B 1 20 ? -9.352 9.648 18.172 1 96.38 20 ILE B O 1
ATOM 2090 N N . SER B 1 21 ? -10.016 9.672 16.031 1 94.69 21 SER B N 1
ATOM 2091 C CA . SER B 1 21 ? -10.195 8.227 15.961 1 94.69 21 SER B CA 1
ATOM 2092 C C . SER B 1 21 ? -8.906 7.496 16.328 1 94.69 21 SER B C 1
ATOM 2094 O O . SER B 1 21 ? -8.922 6.574 17.156 1 94.69 21 SER B O 1
ATOM 2096 N N . GLY B 1 22 ? -7.855 7.957 15.758 1 92.94 22 GLY B N 1
ATOM 2097 C CA . GLY B 1 22 ? -6.57 7.332 16.031 1 92.94 22 GLY B CA 1
ATOM 2098 C C . GLY B 1 22 ? -6.145 7.457 17.484 1 92.94 22 GLY B C 1
ATOM 2099 O O . GLY B 1 22 ? -5.648 6.5 18.078 1 92.94 22 GLY B O 1
ATOM 2100 N N . LEU B 1 23 ? -6.301 8.617 18.047 1 95.06 23 LEU B N 1
ATOM 2101 C CA . LEU B 1 23 ? -5.879 8.859 19.422 1 95.06 23 LEU B CA 1
ATOM 2102 C C . LEU B 1 23 ? -6.723 8.047 20.406 1 95.06 23 LEU B C 1
ATOM 2104 O O . LEU B 1 23 ? -6.188 7.438 21.328 1 95.06 23 LEU B O 1
ATOM 2108 N N . VAL B 1 24 ? -8.008 8.031 20.188 1 95.88 24 VAL B N 1
ATOM 2109 C CA . VAL B 1 24 ? -8.898 7.262 21.047 1 95.88 24 VAL B CA 1
ATOM 2110 C C . VAL B 1 24 ? -8.555 5.777 20.938 1 95.88 24 VAL B C 1
ATOM 2112 O O . VAL B 1 24 ? -8.461 5.086 21.969 1 95.88 24 VAL B O 1
ATOM 2115 N N . ALA B 1 25 ? -8.344 5.305 19.766 1 93.5 25 ALA B N 1
ATOM 2116 C CA . ALA B 1 25 ? -7.996 3.904 19.547 1 93.5 25 ALA B CA 1
ATOM 2117 C C . ALA B 1 25 ? -6.672 3.557 20.219 1 93.5 25 ALA B C 1
ATOM 2119 O O . ALA B 1 25 ? -6.465 2.418 20.656 1 93.5 25 ALA B O 1
ATOM 2120 N N . SER B 1 26 ? -5.848 4.531 20.312 1 92.88 26 SER B N 1
ATOM 2121 C CA . SER B 1 26 ? -4.531 4.305 20.891 1 92.88 26 SER B CA 1
ATOM 2122 C C . SER B 1 26 ? -4.57 4.406 22.406 1 92.88 26 SER B C 1
ATOM 2124 O O . SER B 1 26 ? -3.547 4.227 23.078 1 92.88 26 SER B O 1
ATOM 2126 N N . GLY B 1 27 ? -5.762 4.812 23 1 93.62 27 GLY B N 1
ATOM 2127 C CA . GLY B 1 27 ? -5.922 4.738 24.438 1 93.62 27 GLY B CA 1
ATOM 2128 C C . GLY B 1 27 ? -6.035 6.102 25.094 1 93.62 27 GLY B C 1
ATOM 2129 O O . GLY B 1 27 ? -6.164 6.199 26.312 1 93.62 27 GLY B O 1
ATOM 2130 N N . MET B 1 28 ? -5.953 7.176 24.375 1 94.88 28 MET B N 1
ATOM 2131 C CA . MET B 1 28 ? -6.16 8.484 24.984 1 94.88 28 MET B CA 1
ATOM 2132 C C . MET B 1 28 ? -7.586 8.625 25.5 1 94.88 28 MET B C 1
ATOM 2134 O O . MET B 1 28 ? -8.539 8.211 24.844 1 94.88 28 MET B O 1
ATOM 2138 N N . SER B 1 29 ? -7.711 9.188 26.688 1 96.06 29 SER B N 1
ATOM 2139 C CA . SER B 1 29 ? -9.047 9.391 27.234 1 96.06 29 SER B CA 1
ATOM 2140 C C . SER B 1 29 ? -9.852 10.375 26.391 1 96.06 29 SER B C 1
ATOM 2142 O O . SER B 1 29 ? -9.414 11.5 26.156 1 96.06 29 SER B O 1
ATOM 2144 N N . PRO B 1 30 ? -11 10 25.984 1 96.94 30 PRO B N 1
ATOM 2145 C CA . PRO B 1 30 ? -11.828 10.906 25.188 1 96.94 30 PRO B CA 1
ATOM 2146 C C . PRO B 1 30 ? -12.133 12.219 25.922 1 96.94 30 PRO B C 1
ATOM 2148 O O . PRO B 1 30 ? -12.344 13.25 25.281 1 96.94 30 PRO B O 1
ATOM 2151 N N . LYS B 1 31 ? -12.086 12.227 27.203 1 95.44 31 LYS B N 1
ATOM 2152 C CA . LYS B 1 31 ? -12.383 13.414 27.984 1 95.44 31 LYS B CA 1
ATOM 2153 C C . LYS B 1 31 ? -11.273 14.453 27.859 1 95.44 31 LYS B C 1
ATOM 2155 O O . LYS B 1 31 ? -11.461 15.617 28.219 1 95.44 31 LYS B O 1
ATOM 2160 N N . ASP B 1 32 ? -10.141 13.977 27.422 1 96.69 32 ASP B N 1
ATOM 2161 C CA . ASP B 1 32 ? -9.008 14.883 27.25 1 96.69 32 ASP B CA 1
ATOM 2162 C C . ASP B 1 32 ? -8.984 15.477 25.844 1 96.69 32 ASP B C 1
ATOM 2164 O O . ASP B 1 32 ? -8.055 16.203 25.484 1 96.69 32 ASP B O 1
ATOM 2168 N N . ILE B 1 33 ? -9.992 15.172 25.047 1 97.75 33 ILE B N 1
ATOM 2169 C CA . ILE B 1 33 ? -10.078 15.656 23.688 1 97.75 33 ILE B CA 1
ATOM 2170 C C . ILE B 1 33 ? -11.305 16.547 23.531 1 97.75 33 ILE B C 1
ATOM 2172 O O . ILE B 1 33 ? -12.445 16.078 23.625 1 97.75 33 ILE B O 1
ATOM 2176 N N . HIS B 1 34 ? -11 17.875 23.297 1 97.69 34 HIS B N 1
ATOM 2177 C CA . HIS B 1 34 ? -12.039 18.828 22.953 1 97.69 34 HIS B CA 1
ATOM 2178 C C . HIS B 1 34 ? -12.172 18.984 21.438 1 97.69 34 HIS B C 1
ATOM 2180 O O . HIS B 1 34 ? -11.164 19.141 20.734 1 97.69 34 HIS B O 1
ATOM 2186 N N . VAL B 1 35 ? -13.492 18.938 20.922 1 97.88 35 VAL B N 1
ATOM 2187 C CA . VAL B 1 35 ? -13.672 19.078 19.484 1 97.88 35 VAL B CA 1
ATOM 2188 C C . VAL B 1 35 ? -14.711 20.172 19.203 1 97.88 35 VAL B C 1
ATOM 2190 O O . VAL B 1 35 ? -15.727 20.25 19.891 1 97.88 35 VAL B O 1
ATOM 2193 N N . THR B 1 36 ? -14.359 21 18.25 1 96.69 36 THR B N 1
ATOM 2194 C CA . THR B 1 36 ? -15.336 21.984 17.797 1 96.69 36 THR B CA 1
ATOM 2195 C C . THR B 1 36 ? -15.719 21.734 16.344 1 96.69 36 THR B C 1
ATOM 2197 O O . THR B 1 36 ? -14.875 21.359 15.531 1 96.69 36 THR B O 1
ATOM 2200 N N . ASN B 1 37 ? -16.969 21.859 16.047 1 92.44 37 ASN B N 1
ATOM 2201 C CA . ASN B 1 37 ? -17.516 21.844 14.695 1 92.44 37 ASN B CA 1
ATOM 2202 C C . ASN B 1 37 ? -18.656 22.844 14.539 1 92.44 37 ASN B C 1
ATOM 2204 O O . ASN B 1 37 ? -19.484 22.984 15.43 1 92.44 37 ASN B O 1
ATOM 2208 N N . ARG B 1 38 ? -18.625 23.469 13.367 1 85.94 38 ARG B N 1
ATOM 2209 C CA . ARG B 1 38 ? -19.688 24.438 13.117 1 85.94 38 ARG B CA 1
ATOM 2210 C C . ARG B 1 38 ? -21.047 23.75 12.969 1 85.94 38 ARG B C 1
ATOM 2212 O O . ARG B 1 38 ? -22.062 24.266 13.414 1 85.94 38 ARG B O 1
ATOM 2219 N N . ASN B 1 39 ? -20.938 22.609 12.391 1 89.88 39 ASN B N 1
ATOM 2220 C CA . ASN B 1 39 ? -22.141 21.812 12.219 1 89.88 39 ASN B CA 1
ATOM 2221 C C . ASN B 1 39 ? -22.469 20.984 13.461 1 89.88 39 ASN B C 1
ATOM 2223 O O . ASN B 1 39 ? -21.766 20.016 13.773 1 89.88 39 ASN B O 1
ATOM 2227 N N . ALA B 1 40 ? -23.609 21.266 14.062 1 90.88 40 ALA B N 1
ATOM 2228 C CA . ALA B 1 40 ? -24 20.625 15.32 1 90.88 40 ALA B CA 1
ATOM 2229 C C . ALA B 1 40 ? -24.203 19.125 15.125 1 90.88 40 ALA B C 1
ATOM 2231 O O . ALA B 1 40 ? -23.922 18.328 16.016 1 90.88 40 ALA B O 1
ATOM 2232 N N . GLU B 1 41 ? -24.719 18.797 14.008 1 94.06 41 GLU B N 1
ATOM 2233 C CA . GLU B 1 41 ? -24.953 17.391 13.719 1 94.06 41 GLU B CA 1
ATOM 2234 C C . GLU B 1 41 ? -23.625 16.625 13.672 1 94.06 41 GLU B C 1
ATOM 2236 O O . GLU B 1 41 ? -23.531 15.5 14.18 1 94.06 41 GLU B O 1
ATOM 2241 N N . ARG B 1 42 ? -22.688 17.219 13.109 1 93.75 42 ARG B N 1
ATOM 2242 C CA . ARG B 1 42 ? -21.375 16.594 13.016 1 93.75 42 ARG B CA 1
ATOM 2243 C C . ARG B 1 42 ? -20.734 16.469 14.391 1 93.75 42 ARG B C 1
ATOM 2245 O O . ARG B 1 42 ? -20.125 15.438 14.695 1 93.75 42 ARG B O 1
ATOM 2252 N N . ALA B 1 43 ? -20.859 17.469 15.18 1 93.31 43 ALA B N 1
ATOM 2253 C CA . ALA B 1 43 ? -20.344 17.422 16.547 1 93.31 43 ALA B CA 1
ATOM 2254 C C . ALA B 1 43 ? -20.984 16.281 17.328 1 93.31 43 ALA B C 1
ATOM 2256 O O . ALA B 1 43 ? -20.297 15.562 18.078 1 93.31 43 ALA B O 1
ATOM 2257 N N . GLN B 1 44 ? -22.219 16.125 17.125 1 94.81 44 GLN B N 1
ATOM 2258 C CA . GLN B 1 44 ? -22.953 15.07 17.828 1 94.81 44 GLN B CA 1
ATOM 2259 C C . GLN B 1 44 ? -22.484 13.688 17.359 1 94.81 44 GLN B C 1
ATOM 2261 O O . GLN B 1 44 ? -22.359 12.773 18.172 1 94.81 44 GLN B O 1
ATOM 2266 N N . GLU B 1 45 ? -22.297 13.586 16.109 1 95.94 45 GLU B N 1
ATOM 2267 C CA . GLU B 1 45 ? -21.797 12.328 15.57 1 95.94 45 GLU B CA 1
ATOM 2268 C C . GLU B 1 45 ? -20.453 11.953 16.203 1 95.94 45 GLU B C 1
ATOM 2270 O O . GLU B 1 45 ? -20.234 10.797 16.562 1 95.94 45 GLU B O 1
ATOM 2275 N N . LEU B 1 46 ? -19.562 12.883 16.328 1 96.12 46 LEU B N 1
ATOM 2276 C CA . LEU B 1 46 ? -18.234 12.641 16.891 1 96.12 46 LEU B CA 1
ATOM 2277 C C . LEU B 1 46 ? -18.328 12.281 18.359 1 96.12 46 LEU B C 1
ATOM 2279 O O . LEU B 1 46 ? -17.609 11.406 18.844 1 96.12 46 LEU B O 1
ATOM 2283 N N . LYS B 1 47 ? -19.203 12.992 19.062 1 96.56 47 LYS B N 1
ATOM 2284 C CA . LYS B 1 47 ? -19.422 12.703 20.469 1 96.56 47 LYS B CA 1
ATOM 2285 C C . LYS B 1 47 ? -19.938 11.281 20.672 1 96.56 47 LYS B C 1
ATOM 2287 O O . LYS B 1 47 ? -19.453 10.547 21.531 1 96.56 47 LYS B O 1
ATOM 2292 N N . GLU B 1 48 ? -20.859 10.898 19.859 1 97.44 48 GLU B N 1
ATOM 2293 C CA . GLU B 1 48 ? -21.484 9.586 19.984 1 97.44 48 GLU B CA 1
ATOM 2294 C C . GLU B 1 48 ? -20.5 8.477 19.594 1 97.44 48 GLU B C 1
ATOM 2296 O O . GLU B 1 48 ? -20.469 7.422 20.234 1 97.44 48 GLU B O 1
ATOM 2301 N N . ARG B 1 49 ? -19.734 8.773 18.641 1 95.56 49 ARG B N 1
ATOM 2302 C CA . ARG B 1 49 ? -18.859 7.742 18.094 1 95.56 49 ARG B CA 1
ATOM 2303 C C . ARG B 1 49 ? -17.609 7.57 18.938 1 95.56 49 ARG B C 1
ATOM 2305 O O . ARG B 1 49 ? -17.094 6.457 19.078 1 95.56 49 ARG B O 1
ATOM 2312 N N . TYR B 1 50 ? -17.094 8.68 19.484 1 97 50 TYR B N 1
ATOM 2313 C CA . TYR B 1 50 ? -15.758 8.594 20.062 1 97 50 TYR B CA 1
ATOM 2314 C C . TYR B 1 50 ? -15.781 8.984 21.547 1 97 50 TYR B C 1
ATOM 2316 O O . TYR B 1 50 ? -14.789 8.805 22.25 1 97 50 TYR B O 1
ATOM 2324 N N . GLY B 1 51 ? -16.875 9.617 22 1 97.44 51 GLY B N 1
ATOM 2325 C CA . GLY B 1 51 ? -17.016 9.984 23.406 1 97.44 51 GLY B CA 1
ATOM 2326 C C . GLY B 1 51 ? -16.266 11.258 23.75 1 97.44 51 GLY B C 1
ATOM 2327 O O . GLY B 1 51 ? -16.031 11.539 24.938 1 97.44 51 GLY B O 1
ATOM 2328 N N . VAL B 1 52 ? -15.852 12.008 22.812 1 97.75 52 VAL B N 1
ATOM 2329 C CA . VAL B 1 52 ? -15.055 13.211 23.047 1 97.75 52 VAL B CA 1
ATOM 2330 C C . VAL B 1 52 ? -15.961 14.352 23.516 1 97.75 52 VAL B C 1
ATOM 2332 O O . VAL B 1 52 ? -17.188 14.25 23.438 1 97.75 52 VAL B O 1
ATOM 2335 N N . LEU B 1 53 ? -15.367 15.367 24.078 1 97.06 53 LEU B N 1
ATOM 2336 C CA . LEU B 1 53 ? -16.094 16.562 24.453 1 97.06 53 LEU B CA 1
ATOM 2337 C C . LEU B 1 53 ? -16.266 17.5 23.266 1 97.06 53 LEU B C 1
ATOM 2339 O O . LEU B 1 53 ? -15.281 17.875 22.609 1 97.06 53 LEU B O 1
ATOM 2343 N N . THR B 1 54 ? -17.516 17.828 22.984 1 96.75 54 THR B N 1
ATOM 2344 C CA . THR B 1 54 ? -17.75 18.672 21.812 1 96.75 54 THR B CA 1
ATOM 2345 C C . THR B 1 54 ? -18.219 20.062 22.25 1 96.75 54 THR B C 1
ATOM 2347 O O . THR B 1 54 ? -18.875 20.219 23.281 1 96.75 54 THR B O 1
ATOM 2350 N N . PHE B 1 55 ? -17.75 21.062 21.5 1 94.44 55 PHE B N 1
ATOM 2351 C CA . PHE B 1 55 ? -18.078 22.469 21.719 1 94.44 55 PHE B CA 1
ATOM 2352 C C . PHE B 1 55 ? -18.578 23.109 20.438 1 94.44 55 PHE B C 1
ATOM 2354 O O . PHE B 1 55 ? -18.203 22.688 19.328 1 94.44 55 PHE B O 1
ATOM 2361 N N . LEU B 1 56 ? -19.391 24.125 20.547 1 91.25 56 LEU B N 1
ATOM 2362 C CA . LEU B 1 56 ? -19.844 24.859 19.375 1 91.25 56 LEU B CA 1
ATOM 2363 C C . LEU B 1 56 ? -18.953 26.078 19.125 1 91.25 56 LEU B C 1
ATOM 2365 O O . LEU B 1 56 ? -18.891 26.594 18 1 91.25 56 LEU B O 1
ATOM 2369 N N . GLU B 1 57 ? -18.312 26.531 20.219 1 93.69 57 GLU B N 1
ATOM 2370 C CA . GLU B 1 57 ? -17.438 27.703 20.125 1 93.69 57 GLU B CA 1
ATOM 2371 C C . GLU B 1 57 ? -15.984 27.328 20.359 1 93.69 57 GLU B C 1
ATOM 2373 O O . GLU B 1 57 ? -15.68 26.547 21.266 1 93.69 57 GLU B O 1
ATOM 2378 N N . ASN B 1 58 ? -15.125 27.922 19.547 1 97.56 58 ASN B N 1
ATOM 2379 C CA . ASN B 1 58 ? -13.703 27.594 19.609 1 97.56 58 ASN B CA 1
ATOM 2380 C C . ASN B 1 58 ? -13.078 28.047 20.938 1 97.56 58 ASN B C 1
ATOM 2382 O O . ASN B 1 58 ? -12.266 27.312 21.516 1 97.56 58 ASN B O 1
ATOM 2386 N N . ILE B 1 59 ? -13.445 29.188 21.406 1 96.38 59 ILE B N 1
ATOM 2387 C CA . ILE B 1 59 ? -12.836 29.812 22.578 1 96.38 59 ILE B CA 1
ATOM 2388 C C . ILE B 1 59 ? -13 28.875 23.781 1 96.38 59 ILE B C 1
ATOM 2390 O O . ILE B 1 59 ? -12.039 28.625 24.516 1 96.38 59 ILE B O 1
ATOM 2394 N N . ALA B 1 60 ? -14.148 28.344 23.969 1 95.12 60 ALA B N 1
ATOM 2395 C CA . ALA B 1 60 ? -14.422 27.453 25.094 1 95.12 60 ALA B CA 1
ATOM 2396 C C . ALA B 1 60 ? -13.617 26.172 24.969 1 95.12 60 ALA B C 1
ATOM 2398 O O . ALA B 1 60 ? -13.172 25.609 25.984 1 95.12 60 ALA B O 1
ATOM 2399 N N . ALA B 1 61 ? -13.414 25.672 23.781 1 96.25 61 ALA B N 1
ATOM 2400 C CA . ALA B 1 61 ? -12.75 24.391 23.531 1 96.25 61 ALA B CA 1
ATOM 2401 C C . ALA B 1 61 ? -11.258 24.484 23.828 1 96.25 61 ALA B C 1
ATOM 2403 O O . ALA B 1 61 ? -10.633 23.484 24.219 1 96.25 61 ALA B O 1
ATOM 2404 N N . VAL B 1 62 ? -10.68 25.688 23.688 1 96.88 62 VAL B N 1
ATOM 2405 C CA . VAL B 1 62 ? -9.227 25.781 23.75 1 96.88 62 VAL B CA 1
ATOM 2406 C C . VAL B 1 62 ? -8.797 26.219 25.141 1 96.88 62 VAL B C 1
ATOM 2408 O O . VAL B 1 62 ? -7.602 26.375 25.406 1 96.88 62 VAL B O 1
ATOM 2411 N N . ASP B 1 63 ? -9.773 26.484 26 1 92.38 63 ASP B N 1
ATOM 2412 C CA . ASP B 1 63 ? -9.445 26.953 27.344 1 92.38 63 ASP B CA 1
ATOM 2413 C C . ASP B 1 63 ? -8.727 25.859 28.141 1 92.38 63 ASP B C 1
ATOM 2415 O O . ASP B 1 63 ? -9.227 24.75 28.266 1 92.38 63 ASP B O 1
ATOM 2419 N N . ASP B 1 64 ? -7.484 26.125 28.609 1 90.06 64 ASP B N 1
ATOM 2420 C CA . ASP B 1 64 ? -6.676 25.297 29.5 1 90.06 64 ASP B CA 1
ATOM 2421 C C . ASP B 1 64 ? -6.332 23.969 28.844 1 90.06 64 ASP B C 1
ATOM 2423 O O . ASP B 1 64 ? -6.488 22.906 29.469 1 90.06 64 ASP B O 1
ATOM 2427 N N . VAL B 1 65 ? -6.07 23.922 27.578 1 94.56 65 VAL B N 1
ATOM 2428 C CA . VAL B 1 65 ? -5.59 22.703 26.938 1 94.56 65 VAL B CA 1
ATOM 2429 C C . VAL B 1 65 ? -4.109 22.844 26.594 1 94.56 65 VAL B C 1
ATOM 2431 O O . VAL B 1 65 ? -3.607 23.953 26.438 1 94.56 65 VAL B O 1
ATOM 2434 N N . ASP B 1 66 ? -3.42 21.719 26.484 1 95.12 66 ASP B N 1
ATOM 2435 C CA . ASP B 1 66 ? -1.981 21.703 26.234 1 95.12 66 ASP B CA 1
ATOM 2436 C C . ASP B 1 66 ? -1.674 22 24.766 1 95.12 66 ASP B C 1
ATOM 2438 O O . ASP B 1 66 ? -0.701 22.688 24.453 1 95.12 66 ASP B O 1
ATOM 2442 N N . MET B 1 67 ? -2.502 21.469 23.859 1 97.12 67 MET B N 1
ATOM 2443 C CA . MET B 1 67 ? -2.277 21.641 22.422 1 97.12 67 MET B CA 1
ATOM 2444 C C . MET B 1 67 ? -3.59 21.891 21.688 1 97.12 67 MET B C 1
ATOM 2446 O O . MET B 1 67 ? -4.613 21.281 22.016 1 97.12 67 MET B O 1
ATOM 2450 N N . VAL B 1 68 ? -3.52 22.828 20.766 1 98.06 68 VAL B N 1
ATOM 2451 C CA . VAL B 1 68 ? -4.656 23.125 19.906 1 98.06 68 VAL B CA 1
ATOM 2452 C C . VAL B 1 68 ? -4.336 22.734 18.469 1 98.06 68 VAL B C 1
ATOM 2454 O O . VAL B 1 68 ? -3.469 23.328 17.828 1 98.06 68 VAL B O 1
ATOM 2457 N N . PHE B 1 69 ? -5.086 21.734 17.984 1 98.44 69 PHE B N 1
ATOM 2458 C CA . PHE B 1 69 ? -4.941 21.297 16.594 1 98.44 69 PHE B CA 1
ATOM 2459 C C . PHE B 1 69 ? -5.914 22.031 15.688 1 98.44 69 PHE B C 1
ATOM 2461 O O . PHE B 1 69 ? -7.129 21.922 15.844 1 98.44 69 PHE B O 1
ATOM 2468 N N . LEU B 1 70 ? -5.344 22.781 14.797 1 98.25 70 LEU B N 1
ATOM 2469 C CA . LEU B 1 70 ? -6.148 23.438 13.773 1 98.25 70 LEU B CA 1
ATOM 2470 C C . LEU B 1 70 ? -6.348 22.516 12.57 1 98.25 70 LEU B C 1
ATOM 2472 O O . LEU B 1 70 ? -5.473 22.422 11.711 1 98.25 70 LEU B O 1
ATOM 2476 N N . CYS B 1 71 ? -7.543 21.922 12.469 1 96.81 71 CYS B N 1
ATOM 2477 C CA . CYS B 1 71 ? -7.906 21 11.406 1 96.81 71 CYS B CA 1
ATOM 2478 C C . CYS B 1 71 ? -8.969 21.594 10.492 1 96.81 71 CYS B C 1
ATOM 2480 O O . CYS B 1 71 ? -9.938 20.922 10.141 1 96.81 71 CYS B O 1
ATOM 2482 N N . VAL B 1 72 ? -8.82 22.859 10.172 1 95.12 72 VAL B N 1
ATOM 2483 C CA . VAL B 1 72 ? -9.734 23.578 9.297 1 95.12 72 VAL B CA 1
ATOM 2484 C C . VAL B 1 72 ? -9.062 23.844 7.949 1 95.12 72 VAL B C 1
ATOM 2486 O O . VAL B 1 72 ? -7.863 23.609 7.793 1 95.12 72 VAL B O 1
ATOM 2489 N N . LYS B 1 73 ? -9.859 24.297 7.055 1 91.81 73 LYS B N 1
ATOM 2490 C CA . LYS B 1 73 ? -9.32 24.641 5.742 1 91.81 73 LYS B CA 1
ATOM 2491 C C . LYS B 1 73 ? -8.273 25.75 5.852 1 91.81 73 LYS B C 1
ATOM 2493 O O . LYS B 1 73 ? -8.336 26.578 6.762 1 91.81 73 LYS B O 1
ATOM 2498 N N . PRO B 1 74 ? -7.41 25.812 4.891 1 94.75 74 PRO B N 1
ATOM 2499 C CA . PRO B 1 74 ? -6.312 26.766 4.961 1 94.75 74 PRO B CA 1
ATOM 2500 C C . PRO B 1 74 ? -6.797 28.203 5.125 1 94.75 74 PRO B C 1
ATOM 2502 O O . PRO B 1 74 ? -6.27 28.953 5.957 1 94.75 74 PRO B O 1
ATOM 2505 N N . GLN B 1 75 ? -7.816 28.594 4.473 1 93.75 75 GLN B N 1
ATOM 2506 C CA . GLN B 1 75 ? -8.297 29.969 4.484 1 93.75 75 GLN B CA 1
ATOM 2507 C C . GLN B 1 75 ? -8.938 30.312 5.828 1 93.75 75 GLN B C 1
ATOM 2509 O O . GLN B 1 75 ? -9.148 31.484 6.137 1 93.75 75 GLN B O 1
ATOM 2514 N N . GLN B 1 76 ? -9.164 29.312 6.594 1 95.5 76 GLN B N 1
ATOM 2515 C CA . GLN B 1 76 ? -9.859 29.531 7.859 1 95.5 76 GLN B CA 1
ATOM 2516 C C . GLN B 1 76 ? -8.867 29.594 9.023 1 95.5 76 GLN B C 1
ATOM 2518 O O . GLN B 1 76 ? -9.227 30 10.133 1 95.5 76 GLN B O 1
ATOM 2523 N N . VAL B 1 77 ? -7.648 29.266 8.797 1 97.44 77 VAL B N 1
ATOM 2524 C CA . VAL B 1 77 ? -6.684 29.078 9.883 1 97.44 77 VAL B CA 1
ATOM 2525 C C . VAL B 1 77 ? -6.449 30.406 10.594 1 97.44 77 VAL B C 1
ATOM 2527 O O . VAL B 1 77 ? -6.617 30.5 11.812 1 97.44 77 VAL B O 1
ATOM 2530 N N . ILE B 1 78 ? -6.125 31.453 9.875 1 97.56 78 ILE B N 1
ATOM 2531 C CA . ILE B 1 78 ? -5.758 32.719 10.484 1 97.56 78 ILE B CA 1
ATOM 2532 C C . ILE B 1 78 ? -6.965 33.312 11.203 1 97.56 78 ILE B C 1
ATOM 2534 O O . ILE B 1 78 ? -6.867 33.719 12.367 1 97.56 78 ILE B O 1
ATOM 2538 N N . PRO B 1 79 ? -8.172 33.312 10.578 1 97.56 79 PRO B N 1
ATOM 2539 C CA . PRO B 1 79 ? -9.352 33.781 11.305 1 97.56 79 PRO B CA 1
ATOM 2540 C C . PRO B 1 79 ? -9.586 33.031 12.609 1 97.56 79 PRO B C 1
ATOM 2542 O O . PRO B 1 79 ? -9.93 33.656 13.625 1 97.56 79 PRO B O 1
ATOM 2545 N N . VAL B 1 80 ? -9.367 31.75 12.641 1 97.81 80 VAL B N 1
ATOM 2546 C CA . VAL B 1 80 ? -9.562 30.938 13.836 1 97.81 80 VAL B CA 1
ATOM 2547 C C . VAL B 1 80 ? -8.508 31.297 14.883 1 97.81 80 VAL B C 1
ATOM 2549 O O . VAL B 1 80 ? -8.82 31.422 16.062 1 97.81 80 VAL B O 1
ATOM 2552 N N . VAL B 1 81 ? -7.301 31.438 14.445 1 97.88 81 VAL B N 1
ATOM 2553 C CA . VAL B 1 81 ? -6.215 31.781 15.359 1 97.88 81 VAL B CA 1
ATOM 2554 C C . VAL B 1 81 ? -6.5 33.125 16 1 97.88 81 VAL B C 1
ATOM 2556 O O . VAL B 1 81 ? -6.332 33.312 17.219 1 97.88 81 VAL B O 1
ATOM 2559 N N . GLU B 1 82 ? -6.93 34.125 15.219 1 97.44 82 GLU B N 1
ATOM 2560 C CA . GLU B 1 82 ? -7.266 35.438 15.734 1 97.44 82 GLU B CA 1
ATOM 2561 C C . GLU B 1 82 ? -8.391 35.375 16.766 1 97.44 82 GLU B C 1
ATOM 2563 O O . GLU B 1 82 ? -8.359 36.062 17.781 1 97.44 82 GLU B O 1
ATOM 2568 N N . GLU B 1 83 ? -9.258 34.5 16.469 1 97.44 83 GLU B N 1
ATOM 2569 C CA . GLU B 1 83 ? -10.406 34.312 17.344 1 97.44 83 GLU B CA 1
ATOM 2570 C C . GLU B 1 83 ? -9.984 33.781 18.719 1 97.44 83 GLU B C 1
ATOM 2572 O O . GLU B 1 83 ? -10.508 34.25 19.734 1 97.44 83 GLU B O 1
ATOM 2577 N N . ILE B 1 84 ? -8.984 32.938 18.781 1 96.94 84 ILE B N 1
ATOM 2578 C CA . ILE B 1 84 ? -8.688 32.25 20.016 1 96.94 84 ILE B CA 1
ATOM 2579 C C . ILE B 1 84 ? -7.434 32.844 20.656 1 96.94 84 ILE B C 1
ATOM 2581 O O . ILE B 1 84 ? -7.012 32.406 21.734 1 96.94 84 ILE B O 1
ATOM 2585 N N . ALA B 1 85 ? -6.844 33.75 20.078 1 95.31 85 ALA B N 1
ATOM 2586 C CA . ALA B 1 85 ? -5.527 34.281 20.438 1 95.31 85 ALA B CA 1
ATOM 2587 C C . ALA B 1 85 ? -5.488 34.719 21.906 1 95.31 85 ALA B C 1
ATOM 2589 O O . ALA B 1 85 ? -4.562 34.375 22.641 1 95.31 85 ALA B O 1
ATOM 2590 N N . ASP B 1 86 ? -6.465 35.438 22.344 1 93.62 86 ASP B N 1
ATOM 2591 C CA . ASP B 1 86 ? -6.48 35.969 23.703 1 93.62 86 ASP B CA 1
ATOM 2592 C C . ASP B 1 86 ? -6.488 34.875 24.75 1 93.62 86 ASP B C 1
ATOM 2594 O O . ASP B 1 86 ? -5.812 34.969 25.781 1 93.62 86 ASP B O 1
ATOM 2598 N N . VAL B 1 87 ? -7.234 33.844 24.469 1 93.19 87 VAL B N 1
ATOM 2599 C CA . VAL B 1 87 ? -7.371 32.719 25.406 1 93.19 87 VAL B CA 1
ATOM 2600 C C . VAL B 1 87 ? -6.07 31.938 25.453 1 93.19 87 VAL B C 1
ATOM 2602 O O . VAL B 1 87 ? -5.586 31.594 26.531 1 93.19 87 VAL B O 1
ATOM 2605 N N . VAL B 1 88 ? -5.531 31.672 24.328 1 90.56 88 VAL B N 1
ATOM 2606 C CA . VAL B 1 88 ? -4.316 30.875 24.219 1 90.56 88 VAL B CA 1
ATOM 2607 C C . VAL B 1 88 ? -3.139 31.625 24.828 1 90.56 88 VAL B C 1
ATOM 2609 O O . VAL B 1 88 ? -2.277 31.031 25.469 1 90.56 88 VAL B O 1
ATOM 2612 N N . ASP B 1 89 ? -3.105 32.906 24.641 1 84.75 89 ASP B N 1
ATOM 2613 C CA . ASP B 1 89 ? -2.02 33.719 25.141 1 84.75 89 ASP B CA 1
ATOM 2614 C C . ASP B 1 89 ? -2.02 33.75 26.672 1 84.75 89 ASP B C 1
ATOM 2616 O O . ASP B 1 89 ? -0.973 33.938 27.297 1 84.75 89 ASP B O 1
ATOM 2620 N N . ASN B 1 90 ? -3.145 33.656 27.156 1 83.56 90 ASN B N 1
ATOM 2621 C CA . ASN B 1 90 ? -3.277 33.719 28.609 1 83.56 90 ASN B CA 1
ATOM 2622 C C . ASN B 1 90 ? -2.887 32.375 29.266 1 83.56 90 ASN B C 1
ATOM 2624 O O . ASN B 1 90 ? -2.67 32.312 30.469 1 83.56 90 ASN B O 1
ATOM 2628 N N . ASN B 1 91 ? -2.844 31.391 28.422 1 74.62 91 ASN B N 1
ATOM 2629 C CA . ASN B 1 91 ? -2.398 30.078 28.875 1 74.62 91 ASN B CA 1
ATOM 2630 C C . ASN B 1 91 ? -0.94 29.828 28.516 1 74.62 91 ASN B C 1
ATOM 2632 O O . ASN B 1 91 ? -0.585 29.812 27.328 1 74.62 91 ASN B O 1
ATOM 2636 N N . THR B 1 92 ? 0.065 30.141 29.266 1 66.12 92 THR B N 1
ATOM 2637 C CA . THR B 1 92 ? 1.487 30.234 28.953 1 66.12 92 THR B CA 1
ATOM 2638 C C . THR B 1 92 ? 1.976 28.938 28.297 1 66.12 92 THR B C 1
ATOM 2640 O O . THR B 1 92 ? 3.014 28.922 27.625 1 66.12 92 THR B O 1
ATOM 2643 N N . SER B 1 93 ? 1.125 28.016 28.125 1 82.81 93 SER B N 1
ATOM 2644 C CA . SER B 1 93 ? 1.785 26.766 27.75 1 82.81 93 SER B CA 1
ATOM 2645 C C . SER B 1 93 ? 1.059 26.078 26.594 1 82.81 93 SER B C 1
ATOM 2647 O O . SER B 1 93 ? 1.457 24.984 26.156 1 82.81 93 SER B O 1
ATOM 2649 N N . THR B 1 94 ? 0.202 26.766 26 1 93.75 94 THR B N 1
ATOM 2650 C CA . THR B 1 94 ? -0.567 26.078 24.969 1 93.75 94 THR B CA 1
ATOM 2651 C C . THR B 1 94 ? 0.152 26.141 23.625 1 93.75 94 THR B C 1
ATOM 2653 O O . THR B 1 94 ? 0.59 27.203 23.203 1 93.75 94 THR B O 1
ATOM 2656 N N . THR B 1 95 ? 0.354 25.047 22.984 1 96.31 95 THR B N 1
ATOM 2657 C CA . THR B 1 95 ? 0.974 24.969 21.672 1 96.31 95 THR B CA 1
ATOM 2658 C C . THR B 1 95 ? -0.088 24.938 20.578 1 96.31 95 THR B C 1
ATOM 2660 O O . THR B 1 95 ? -1.067 24.203 20.672 1 96.31 95 THR B O 1
ATOM 2663 N N . ILE B 1 96 ? 0.112 25.781 19.547 1 97.94 96 ILE B N 1
ATOM 2664 C CA . ILE B 1 96 ? -0.76 25.766 18.375 1 97.94 96 ILE B CA 1
ATOM 2665 C C . ILE B 1 96 ? -0.163 24.844 17.312 1 97.94 96 ILE B C 1
ATOM 2667 O O . ILE B 1 96 ? 0.994 25.016 16.922 1 97.94 96 ILE B O 1
ATOM 2671 N N . VAL B 1 97 ? -0.957 23.859 16.875 1 98.5 97 VAL B N 1
ATOM 2672 C CA . VAL B 1 97 ? -0.542 22.906 15.859 1 98.5 97 VAL B CA 1
ATOM 2673 C C . VAL B 1 97 ? -1.446 23.016 14.633 1 98.5 97 VAL B C 1
ATOM 2675 O O . VAL B 1 97 ? -2.641 22.719 14.703 1 98.5 97 VAL B O 1
ATOM 2678 N N . SER B 1 98 ? -0.907 23.438 13.57 1 98.38 98 SER B N 1
ATOM 2679 C CA . SER B 1 98 ? -1.702 23.562 12.352 1 98.38 98 SER B CA 1
ATOM 2680 C C . SER B 1 98 ? -1.509 22.359 11.438 1 98.38 98 SER B C 1
ATOM 2682 O O . SER B 1 98 ? -0.376 21.984 11.133 1 98.38 98 SER B O 1
ATOM 2684 N N . MET B 1 99 ? -2.615 21.812 10.961 1 96.81 99 MET B N 1
ATOM 2685 C CA . MET B 1 99 ? -2.58 20.672 10.047 1 96.81 99 MET B CA 1
ATOM 2686 C C . MET B 1 99 ? -2.99 21.094 8.641 1 96.81 99 MET B C 1
ATOM 2688 O O . MET B 1 99 ? -3.238 20.25 7.777 1 96.81 99 MET B O 1
ATOM 2692 N N . ALA B 1 100 ? -3.08 22.406 8.438 1 94.69 100 ALA B N 1
ATOM 2693 C CA . ALA B 1 100 ? -3.58 22.922 7.168 1 94.69 100 ALA B CA 1
ATOM 2694 C C . ALA B 1 100 ? -2.453 23.062 6.148 1 94.69 100 ALA B C 1
ATOM 2696 O O . ALA B 1 100 ? -1.342 23.469 6.492 1 94.69 100 ALA B O 1
ATOM 2697 N N . ALA B 1 101 ? -2.809 22.703 4.93 1 93.5 101 ALA B N 1
ATOM 2698 C CA . ALA B 1 101 ? -1.875 22.922 3.826 1 93.5 101 ALA B CA 1
ATOM 2699 C C . ALA B 1 101 ? -1.696 24.422 3.543 1 93.5 101 ALA B C 1
ATOM 2701 O O . ALA B 1 101 ? -2.643 25.203 3.672 1 93.5 101 ALA B O 1
ATOM 2702 N N . GLY B 1 102 ? -0.483 24.812 3.258 1 94.69 102 GLY B N 1
ATOM 2703 C CA . GLY B 1 102 ? -0.205 26.125 2.701 1 94.69 102 GLY B CA 1
ATOM 2704 C C . GLY B 1 102 ? -0.052 27.203 3.76 1 94.69 102 GLY B C 1
ATOM 2705 O O . GLY B 1 102 ? 0.281 28.344 3.445 1 94.69 102 GLY B O 1
ATOM 2706 N N . VAL B 1 103 ? -0.296 26.953 5.027 1 96.25 103 VAL B N 1
ATOM 2707 C CA . VAL B 1 103 ? -0.205 27.953 6.086 1 96.25 103 VAL B CA 1
ATOM 2708 C C . VAL B 1 103 ? 1.114 27.797 6.836 1 96.25 103 VAL B C 1
ATOM 2710 O O . VAL B 1 103 ? 1.363 26.75 7.449 1 96.25 103 VAL B O 1
ATOM 2713 N N . THR B 1 104 ? 1.925 28.781 6.824 1 97 104 THR B N 1
ATOM 2714 C CA . THR B 1 104 ? 3.246 28.688 7.438 1 97 104 THR B CA 1
ATOM 2715 C C . THR B 1 104 ? 3.172 29.016 8.93 1 97 104 THR B C 1
ATOM 2717 O O . THR B 1 104 ? 2.193 29.594 9.398 1 97 104 THR B O 1
ATOM 2720 N N . ASN B 1 105 ? 4.172 28.578 9.625 1 97.88 105 ASN B N 1
ATOM 2721 C CA . ASN B 1 105 ? 4.281 28.938 11.031 1 97.88 105 ASN B CA 1
ATOM 2722 C C . ASN B 1 105 ? 4.273 30.453 11.227 1 97.88 105 ASN B C 1
ATOM 2724 O O . ASN B 1 105 ? 3.604 30.969 12.125 1 97.88 105 ASN B O 1
ATOM 2728 N N . ALA B 1 106 ? 5 31.156 10.383 1 96.62 106 ALA B N 1
ATOM 2729 C CA . ALA B 1 106 ? 5.141 32.594 10.5 1 96.62 106 ALA B CA 1
ATOM 2730 C C . ALA B 1 106 ? 3.783 33.281 10.406 1 96.62 106 ALA B C 1
ATOM 2732 O O . ALA B 1 106 ? 3.512 34.25 11.141 1 96.62 106 ALA B O 1
ATOM 2733 N N . MET B 1 107 ? 2.971 32.844 9.516 1 96.19 107 MET B N 1
ATOM 2734 C CA . MET B 1 107 ? 1.638 33.406 9.344 1 96.19 107 MET B CA 1
ATOM 2735 C C . MET B 1 107 ? 0.834 33.312 10.633 1 96.19 107 MET B C 1
ATOM 2737 O O . MET B 1 107 ? 0.124 34.25 11 1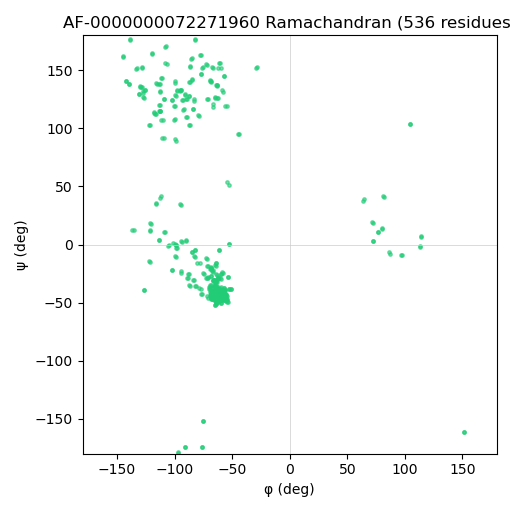 96.19 107 MET B O 1
ATOM 2741 N N . ILE B 1 108 ? 0.953 32.219 11.336 1 97.5 108 ILE B N 1
ATOM 2742 C CA . ILE B 1 108 ? 0.206 31.984 12.562 1 97.5 108 ILE B CA 1
ATOM 2743 C C . ILE B 1 108 ? 0.833 32.781 13.711 1 97.5 108 ILE B C 1
ATOM 2745 O O . ILE B 1 108 ? 0.124 33.406 14.5 1 97.5 108 ILE B O 1
ATOM 2749 N N . GLU B 1 109 ? 2.123 32.781 13.766 1 95.69 109 GLU B N 1
ATOM 2750 C CA . GLU B 1 109 ? 2.854 33.469 14.82 1 95.69 109 GLU B CA 1
ATOM 2751 C C . GLU B 1 109 ? 2.535 34.969 14.812 1 95.69 109 GLU B C 1
ATOM 2753 O O . GLU B 1 109 ? 2.52 35.625 15.867 1 95.69 109 GLU B O 1
ATOM 2758 N N . GLU B 1 110 ? 2.229 35.5 13.68 1 95 110 GLU B N 1
ATOM 2759 C CA . GLU B 1 110 ? 1.924 36.906 13.547 1 95 110 GLU B CA 1
ATOM 2760 C C . GLU B 1 110 ? 0.626 37.281 14.266 1 95 110 GLU B C 1
ATOM 2762 O O . GLU B 1 110 ? 0.424 38.406 14.664 1 95 110 GLU B O 1
ATOM 2767 N N . SER B 1 111 ? -0.21 36.312 14.477 1 94.81 111 SER B N 1
ATOM 2768 C CA . SER B 1 111 ? -1.521 36.562 15.07 1 94.81 111 SER B CA 1
ATOM 2769 C C . SER B 1 111 ? -1.516 36.25 16.562 1 94.81 111 SER B C 1
ATOM 2771 O O . SER B 1 111 ? -2.547 36.344 17.234 1 94.81 111 SER B O 1
ATOM 2773 N N . LEU B 1 112 ? -0.366 35.812 17.078 1 94.56 112 LEU B N 1
ATOM 2774 C CA . LEU B 1 112 ? -0.269 35.406 18.469 1 94.56 112 LEU B CA 1
ATOM 2775 C C . LEU B 1 112 ? 0.742 36.25 19.219 1 94.56 112 LEU B C 1
ATOM 2777 O O . LEU B 1 112 ? 1.505 37 18.609 1 94.56 112 LEU B O 1
ATOM 2781 N N . ALA B 1 113 ? 0.671 36.188 20.531 1 91.06 113 ALA B N 1
ATOM 2782 C CA . ALA B 1 113 ? 1.659 36.875 21.359 1 91.06 113 ALA B CA 1
ATOM 2783 C C . ALA B 1 113 ? 3.066 36.375 21.078 1 91.06 113 ALA B C 1
ATOM 2785 O O . ALA B 1 113 ? 3.24 35.188 20.734 1 91.06 113 ALA B O 1
ATOM 2786 N N . ALA B 1 114 ? 4.02 37.219 21.281 1 89.38 114 ALA B N 1
ATOM 2787 C CA . ALA B 1 114 ? 5.418 36.844 21.094 1 89.38 114 ALA B CA 1
ATOM 2788 C C . ALA B 1 114 ? 5.785 35.656 21.984 1 89.38 114 ALA B C 1
ATOM 2790 O O . ALA B 1 114 ? 5.391 35.594 23.156 1 89.38 114 ALA B O 1
ATOM 2791 N N . GLY B 1 115 ? 6.43 34.688 21.297 1 91.12 115 GLY B N 1
ATOM 2792 C CA . GLY B 1 115 ? 6.906 33.562 22.094 1 91.12 115 GLY B CA 1
ATOM 2793 C C . GLY B 1 115 ? 5.965 32.375 22.062 1 91.12 115 GLY B C 1
ATOM 2794 O O . GLY B 1 115 ? 6.305 31.312 22.547 1 91.12 115 GLY B O 1
ATOM 2795 N N . SER B 1 116 ? 4.766 32.531 21.5 1 93.06 116 SER B N 1
ATOM 2796 C CA . SER B 1 116 ? 3.811 31.438 21.438 1 93.06 116 SER B CA 1
ATOM 2797 C C . SER B 1 116 ? 4.344 30.281 20.594 1 93.06 116 SER B C 1
ATOM 2799 O O . SER B 1 116 ? 4.781 30.5 19.453 1 93.06 116 SER B O 1
ATOM 2801 N N . PRO B 1 117 ? 4.352 29.094 21.156 1 95.88 117 PRO B N 1
ATOM 2802 C CA . PRO B 1 117 ? 4.816 27.969 20.344 1 95.88 117 PRO B CA 1
ATOM 2803 C C . PRO B 1 117 ? 3.826 27.562 19.25 1 95.88 117 PRO B C 1
ATOM 2805 O O . PRO B 1 117 ? 2.646 27.344 19.531 1 95.88 117 PRO B O 1
ATOM 2808 N N . VAL B 1 118 ? 4.316 27.531 18.031 1 97.62 118 VAL B N 1
ATOM 2809 C CA . VAL B 1 118 ? 3.549 27.125 16.844 1 97.62 118 VAL B CA 1
ATOM 2810 C C . VAL B 1 118 ? 4.281 26 16.109 1 97.62 118 VAL B C 1
ATOM 2812 O O . VAL B 1 118 ? 5.508 26.031 15.977 1 97.62 118 VAL B O 1
ATOM 2815 N N . ILE B 1 119 ? 3.562 24.969 15.75 1 98.62 119 ILE B N 1
ATOM 2816 C CA . ILE B 1 119 ? 4.137 23.859 14.984 1 98.62 119 ILE B CA 1
ATOM 2817 C C . ILE B 1 119 ? 3.242 23.531 13.789 1 98.62 119 ILE B C 1
ATOM 2819 O O . ILE B 1 119 ? 2.023 23.422 13.938 1 98.62 119 ILE B O 1
ATOM 2823 N N . ARG B 1 120 ? 3.84 23.453 12.633 1 98.5 120 ARG B N 1
ATOM 2824 C CA . ARG B 1 120 ? 3.158 23 11.422 1 98.5 120 ARG B CA 1
ATOM 2825 C C . ARG B 1 120 ? 3.301 21.5 11.242 1 98.5 120 ARG B C 1
ATOM 2827 O O . ARG B 1 120 ? 4.402 20.953 11.367 1 98.5 120 ARG B O 1
ATOM 2834 N N . VAL B 1 121 ? 2.166 20.812 11.023 1 98.56 121 VAL B N 1
ATOM 2835 C CA . VAL B 1 121 ? 2.17 19.359 10.781 1 98.56 121 VAL B CA 1
ATOM 2836 C C . VAL B 1 121 ? 1.427 19.047 9.484 1 98.56 121 VAL B C 1
ATOM 2838 O O . VAL B 1 121 ? 0.315 19.531 9.266 1 98.56 121 VAL B O 1
ATOM 2841 N N . MET B 1 122 ? 2.078 18.344 8.625 1 98.12 122 MET B N 1
ATOM 2842 C CA . MET B 1 122 ? 1.37 17.797 7.473 1 98.12 122 MET B CA 1
ATOM 2843 C C . MET B 1 122 ? 1.02 16.328 7.703 1 98.12 122 MET B C 1
ATOM 2845 O O . MET B 1 122 ? 1.898 15.461 7.688 1 98.12 122 MET B O 1
ATOM 2849 N N . PRO B 1 123 ? -0.241 16.078 7.922 1 97.31 123 PRO B N 1
ATOM 2850 C CA . PRO B 1 123 ? -0.696 14.695 8.125 1 97.31 123 PRO B CA 1
ATOM 2851 C C . PRO B 1 123 ? -1.256 14.062 6.855 1 97.31 123 PRO B C 1
ATOM 2853 O O . PRO B 1 123 ? -1.157 14.648 5.777 1 97.31 123 PRO B O 1
ATOM 2856 N N . ASN B 1 124 ? -1.701 12.812 7.004 1 96.75 124 ASN B N 1
ATOM 2857 C CA . ASN B 1 124 ? -2.479 12.172 5.945 1 96.75 124 ASN B CA 1
ATOM 2858 C C . ASN B 1 124 ? -3.547 11.242 6.52 1 96.75 124 ASN B C 1
ATOM 2860 O O . ASN B 1 124 ? -3.541 10.945 7.719 1 96.75 124 ASN B O 1
ATOM 2864 N N . THR B 1 125 ? -4.52 10.883 5.801 1 94.62 125 THR B N 1
ATOM 2865 C CA . THR B 1 125 ? -5.766 10.281 6.266 1 94.62 125 THR B CA 1
ATOM 2866 C C . THR B 1 125 ? -5.516 8.875 6.809 1 94.62 125 THR B C 1
ATOM 2868 O O . THR B 1 125 ? -6.309 8.367 7.605 1 94.62 125 THR B O 1
ATOM 2871 N N . PRO B 1 126 ? -4.484 8.18 6.512 1 97 126 PRO B N 1
ATOM 2872 C CA . PRO B 1 126 ? -4.281 6.844 7.082 1 97 126 PRO B CA 1
ATOM 2873 C C . PRO B 1 126 ? -4.16 6.867 8.602 1 97 126 PRO B C 1
ATOM 2875 O O . PRO B 1 126 ? -4.152 5.809 9.242 1 97 126 PRO B O 1
ATOM 2878 N N . MET B 1 127 ? -4.148 8.078 9.195 1 94.94 127 MET B N 1
ATOM 2879 C CA . MET B 1 127 ? -4.281 8.195 10.641 1 94.94 127 MET B CA 1
ATOM 2880 C C . MET B 1 127 ? -5.52 7.457 11.133 1 94.94 127 MET B C 1
ATOM 2882 O O . MET B 1 127 ? -5.527 6.914 12.242 1 94.94 127 MET B O 1
ATOM 2886 N N . LEU B 1 128 ? -6.488 7.363 10.266 1 91.81 128 LEU B N 1
ATOM 2887 C CA . LEU B 1 128 ? -7.762 6.734 10.594 1 91.81 128 LEU B CA 1
ATOM 2888 C C . LEU B 1 128 ? -7.559 5.281 11.008 1 91.81 128 LEU B C 1
ATOM 2890 O O . LEU B 1 128 ? -8.367 4.727 11.758 1 91.81 128 LEU B O 1
ATOM 2894 N N . VAL B 1 129 ? -6.449 4.684 10.508 1 92.94 129 VAL B N 1
ATOM 2895 C CA . VAL B 1 129 ? -6.219 3.271 10.797 1 92.94 129 VAL B CA 1
ATOM 2896 C C . VAL B 1 129 ? -4.887 3.102 11.523 1 92.94 129 VAL B C 1
ATOM 2898 O O . VAL B 1 129 ? -4.27 2.035 11.461 1 92.94 129 VAL B O 1
ATOM 2901 N N . GLY B 1 130 ? -4.457 4.195 12.047 1 94.06 130 GLY B N 1
ATOM 2902 C CA . GLY B 1 130 ? -3.25 4.145 12.852 1 94.06 130 GLY B CA 1
ATOM 2903 C C . GLY B 1 130 ? -1.983 4.039 12.023 1 94.06 130 GLY B C 1
ATOM 2904 O O . GLY B 1 130 ? -0.918 3.705 12.547 1 94.06 130 GLY B O 1
ATOM 2905 N N . LYS B 1 131 ? -2.074 4.219 10.727 1 96.69 131 LYS B N 1
ATOM 2906 C CA . LYS B 1 131 ? -0.932 4.129 9.82 1 96.69 131 LYS B CA 1
ATOM 2907 C C . LYS B 1 131 ? -0.656 5.473 9.148 1 96.69 131 LYS B C 1
ATOM 2909 O O . LYS B 1 131 ? -0.325 5.523 7.961 1 96.69 131 LYS B O 1
ATOM 2914 N N . GLY B 1 132 ? -0.87 6.516 9.891 1 97.12 132 GLY B N 1
ATOM 2915 C CA . GLY B 1 132 ? -0.64 7.855 9.375 1 97.12 132 GLY B CA 1
ATOM 2916 C C . GLY B 1 132 ? 0.832 8.195 9.227 1 97.12 132 GLY B C 1
ATOM 2917 O O . GLY B 1 132 ? 1.687 7.543 9.836 1 97.12 132 GLY B O 1
ATOM 2918 N N . MET B 1 133 ? 1.129 9.102 8.352 1 98 133 MET B N 1
ATOM 2919 C CA . MET B 1 133 ? 2.4 9.82 8.281 1 98 133 MET B CA 1
ATOM 2920 C C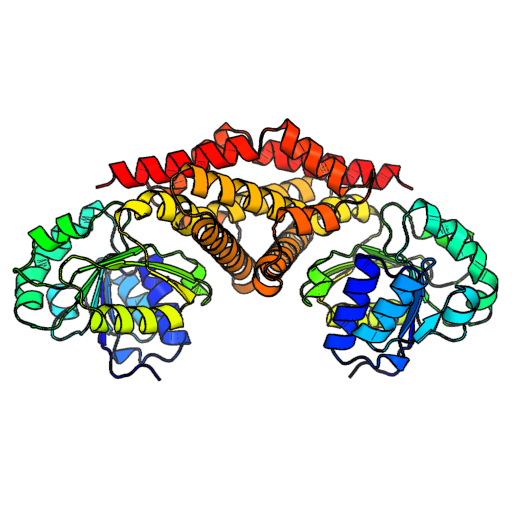 . MET B 1 133 ? 2.217 11.297 8.609 1 98 133 MET B C 1
ATOM 2922 O O . MET B 1 133 ? 1.477 12 7.918 1 98 133 MET B O 1
ATOM 2926 N N . SER B 1 134 ? 2.826 11.727 9.719 1 98.25 134 SER B N 1
ATOM 2927 C CA . SER B 1 134 ? 2.783 13.133 10.117 1 98.25 134 SER B CA 1
ATOM 2928 C C . SER B 1 134 ? 4.164 13.773 10.023 1 98.25 134 SER B C 1
ATOM 2930 O O . SER B 1 134 ? 5.102 13.336 10.695 1 98.25 134 SER B O 1
ATOM 2932 N N . VAL B 1 135 ? 4.301 14.797 9.219 1 98.69 135 VAL B N 1
ATOM 2933 C CA . VAL B 1 135 ? 5.559 15.523 9.094 1 98.69 135 VAL B CA 1
ATOM 2934 C C . VAL B 1 135 ? 5.48 16.828 9.883 1 98.69 135 VAL B C 1
ATOM 2936 O O . VAL B 1 135 ? 4.574 17.641 9.672 1 98.69 135 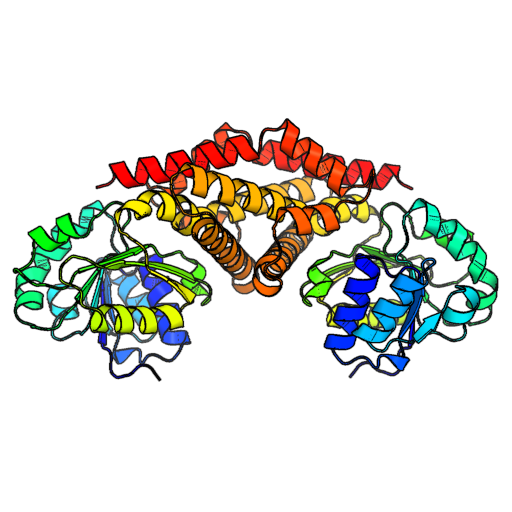VAL B O 1
ATOM 2939 N N . VAL B 1 136 ? 6.422 17 10.789 1 98.62 136 VAL B N 1
ATOM 2940 C CA . VAL B 1 136 ? 6.395 18.062 11.797 1 98.62 136 VAL B CA 1
ATOM 2941 C C . VAL B 1 136 ? 7.465 19.094 11.477 1 98.62 136 VAL B C 1
ATOM 2943 O O . VAL B 1 136 ? 8.633 18.75 11.281 1 98.62 136 VAL B O 1
ATOM 2946 N N . ALA B 1 137 ? 7.074 20.328 11.359 1 98.5 137 ALA B N 1
ATOM 2947 C CA . ALA B 1 137 ? 7.98 21.453 11.195 1 98.5 137 ALA B CA 1
ATOM 2948 C C . ALA B 1 137 ? 7.793 22.484 12.312 1 98.5 137 ALA B C 1
ATOM 2950 O O . ALA B 1 137 ? 6.871 23.297 12.258 1 98.5 137 ALA B O 1
ATOM 2951 N N . PRO B 1 138 ? 8.688 22.516 13.281 1 98.38 138 PRO B N 1
ATOM 2952 C CA . PRO B 1 138 ? 8.531 23.422 14.43 1 98.38 138 PRO B CA 1
ATOM 2953 C C . PRO B 1 138 ? 8.703 24.891 14.047 1 98.38 138 PRO B C 1
ATOM 2955 O O . PRO B 1 138 ? 9.539 25.219 13.203 1 98.38 138 PRO B O 1
ATOM 2958 N N . GLY B 1 139 ? 7.863 25.75 14.656 1 97.31 139 GLY B N 1
ATOM 2959 C CA . GLY B 1 139 ? 8.055 27.188 14.531 1 97.31 139 GLY B CA 1
ATOM 2960 C C . GLY B 1 139 ? 9.188 27.719 15.391 1 97.31 139 GLY B C 1
ATOM 2961 O O . GLY B 1 139 ? 9.898 26.938 16.031 1 97.31 139 GLY B O 1
ATOM 2962 N N . ARG B 1 140 ? 9.336 28.984 15.406 1 94.5 140 ARG B N 1
ATOM 2963 C CA . ARG B 1 140 ? 10.469 29.688 16.016 1 94.5 140 ARG B CA 1
ATOM 2964 C C . ARG B 1 140 ? 10.508 29.453 17.516 1 94.5 140 ARG B C 1
ATOM 2966 O O . ARG B 1 140 ? 11.578 29.375 18.109 1 94.5 140 ARG B O 1
ATOM 2973 N N . TYR B 1 141 ? 9.359 29.297 18.109 1 93.88 141 TYR B N 1
ATOM 2974 C CA . TYR B 1 141 ? 9.32 29.328 19.562 1 93.88 141 TYR B CA 1
ATOM 2975 C C . TYR B 1 141 ? 8.938 27.953 20.125 1 93.88 141 TYR B C 1
ATOM 2977 O O . TYR B 1 141 ? 8.695 27.812 21.328 1 93.88 141 TYR B O 1
ATOM 2985 N N . ALA B 1 142 ? 8.797 27 19.297 1 95.88 142 ALA B N 1
ATOM 2986 C CA . ALA B 1 142 ? 8.562 25.641 19.766 1 95.88 142 ALA B CA 1
ATOM 2987 C C . ALA B 1 142 ? 9.867 24.984 20.219 1 95.88 142 ALA B C 1
ATOM 2989 O O . ALA B 1 142 ? 10.727 24.656 19.406 1 95.88 142 ALA B O 1
ATOM 2990 N N . ASP B 1 143 ? 9.969 24.766 21.5 1 95.19 143 ASP B N 1
ATOM 2991 C CA . ASP B 1 143 ? 11.211 24.203 22.016 1 95.19 143 ASP B CA 1
ATOM 2992 C C . ASP B 1 143 ? 11.227 22.672 21.844 1 95.19 143 ASP B C 1
ATOM 2994 O O . ASP B 1 143 ? 10.25 22.094 21.375 1 95.19 143 ASP B O 1
ATOM 2998 N N . GLU B 1 144 ? 12.305 22.078 22.188 1 96.75 144 GLU B N 1
ATOM 2999 C CA . GLU B 1 144 ? 12.531 20.656 21.969 1 96.75 144 GLU B CA 1
ATOM 3000 C C . GLU B 1 144 ? 11.531 19.797 22.75 1 96.75 144 GLU B C 1
ATOM 3002 O O . GLU B 1 144 ? 11.078 18.766 22.25 1 96.75 144 GLU B O 1
ATOM 3007 N N . ASP B 1 145 ? 11.234 20.219 23.938 1 95.56 145 ASP B N 1
ATOM 3008 C CA . ASP B 1 145 ? 10.305 19.453 24.766 1 95.56 145 ASP B CA 1
ATOM 3009 C C . ASP B 1 145 ? 8.898 19.469 24.156 1 95.56 145 ASP B C 1
ATOM 3011 O O . ASP B 1 145 ? 8.203 18.453 24.188 1 95.56 145 ASP B O 1
ATOM 3015 N N . THR B 1 146 ? 8.5 20.656 23.719 1 94.75 146 THR B N 1
ATOM 3016 C CA . THR B 1 146 ? 7.199 20.781 23.078 1 94.75 146 THR B CA 1
ATOM 3017 C C . THR B 1 146 ? 7.129 19.891 21.828 1 94.75 146 THR B C 1
ATOM 3019 O O . THR B 1 146 ? 6.145 19.172 21.625 1 94.75 146 THR B O 1
ATOM 3022 N N . VAL B 1 147 ? 8.195 19.906 21.031 1 97.62 147 VAL B N 1
ATOM 3023 C CA . VAL B 1 147 ? 8.25 19.125 19.812 1 97.62 147 VAL B CA 1
ATOM 3024 C C . VAL B 1 147 ? 8.234 17.625 20.156 1 97.62 147 VAL B C 1
ATOM 3026 O O . VAL B 1 147 ? 7.531 16.844 19.516 1 97.62 147 VAL B O 1
ATOM 3029 N N . ALA B 1 148 ? 8.938 17.234 21.141 1 97 148 ALA B N 1
ATOM 3030 C CA . ALA B 1 148 ? 8.984 15.844 21.578 1 97 148 ALA B CA 1
ATOM 3031 C C . ALA B 1 148 ? 7.613 15.375 22.047 1 97 148 ALA B C 1
ATOM 3033 O O . ALA B 1 148 ? 7.199 14.25 21.75 1 97 148 ALA B O 1
ATOM 3034 N N . SER B 1 149 ? 6.973 16.234 22.797 1 95.25 149 SER B N 1
ATOM 3035 C CA . SER B 1 149 ? 5.645 15.898 23.297 1 95.25 149 SER B CA 1
ATOM 3036 C C . SER B 1 149 ? 4.652 15.703 22.156 1 95.25 149 SER B C 1
ATOM 3038 O O . SER B 1 149 ? 3.877 14.742 22.156 1 95.25 149 SER B O 1
ATOM 3040 N N . LEU B 1 150 ? 4.676 16.594 21.219 1 97.44 150 LEU B N 1
ATOM 3041 C CA . LEU B 1 150 ? 3.799 16.484 20.062 1 97.44 150 LEU B CA 1
ATOM 3042 C C . LEU B 1 150 ? 4.121 15.219 19.266 1 97.44 150 LEU B C 1
ATOM 3044 O O . LEU B 1 150 ? 3.211 14.508 18.828 1 97.44 150 LEU B O 1
ATOM 3048 N N . THR B 1 151 ? 5.402 14.961 19.078 1 97.75 151 THR B N 1
ATOM 3049 C CA . THR B 1 151 ? 5.844 13.789 18.328 1 97.75 151 THR B CA 1
ATOM 3050 C C . THR B 1 151 ? 5.332 12.508 18.984 1 97.75 151 THR B C 1
ATOM 3052 O O . THR B 1 151 ? 4.82 11.617 18.297 1 97.75 151 THR B O 1
ATOM 3055 N N . GLN B 1 152 ? 5.449 12.461 20.219 1 95.62 152 GLN B N 1
ATOM 3056 C CA . GLN B 1 152 ? 4.965 11.289 20.953 1 95.62 152 GLN B CA 1
ATOM 3057 C C . GLN B 1 152 ? 3.459 11.117 20.781 1 95.62 152 GLN B C 1
ATOM 3059 O O . GLN B 1 152 ? 2.977 10 20.578 1 95.62 152 GLN B O 1
ATOM 3064 N N . LEU B 1 153 ? 2.775 12.188 20.891 1 95.88 153 LEU B N 1
ATOM 3065 C CA . LEU B 1 153 ? 1.328 12.156 20.719 1 95.88 153 LEU B CA 1
ATOM 3066 C C . LEU B 1 153 ? 0.957 11.633 19.328 1 95.88 153 LEU B C 1
ATOM 3068 O O . LEU B 1 153 ? 0.095 10.758 19.203 1 95.88 153 LEU B O 1
ATOM 3072 N N . LEU B 1 154 ? 1.628 12.117 18.297 1 97.31 154 LEU B N 1
ATOM 3073 C CA . LEU B 1 154 ? 1.299 11.781 16.922 1 97.31 154 LEU B CA 1
ATOM 3074 C C . LEU B 1 154 ? 1.758 10.367 16.578 1 97.31 154 LEU B C 1
ATOM 3076 O O . LEU B 1 154 ? 1.216 9.734 15.672 1 97.31 154 LEU B O 1
ATOM 3080 N N . GLU B 1 155 ? 2.758 9.852 17.281 1 96.44 155 GLU B N 1
ATOM 3081 C CA . GLU B 1 155 ? 3.236 8.492 17.078 1 96.44 155 GLU B CA 1
ATOM 3082 C C . GLU B 1 155 ? 2.162 7.469 17.438 1 96.44 155 GLU B C 1
ATOM 3084 O O . GLU B 1 155 ? 2.213 6.32 16.984 1 96.44 155 GLU B O 1
ATOM 3089 N N . ALA B 1 156 ? 1.182 7.93 18.203 1 93.75 156 ALA B N 1
ATOM 3090 C CA . ALA B 1 156 ? 0.072 7.051 18.562 1 93.75 156 ALA B CA 1
ATOM 3091 C C . ALA B 1 156 ? -0.791 6.73 17.344 1 93.75 156 ALA B C 1
ATOM 3093 O O . ALA B 1 156 ? -1.527 5.742 17.344 1 93.75 156 ALA B O 1
ATOM 3094 N N . VAL B 1 157 ? -0.678 7.57 16.297 1 95.62 157 VAL B N 1
ATOM 3095 C CA . VAL B 1 157 ? -1.581 7.383 15.156 1 95.62 157 VAL B CA 1
ATOM 3096 C C . VAL B 1 157 ? -0.774 7.148 13.883 1 95.62 157 VAL B C 1
ATOM 3098 O O . VAL B 1 157 ? -1.312 7.223 12.781 1 95.62 157 VAL B O 1
ATOM 3101 N N . GLY B 1 158 ? 0.471 6.91 13.992 1 96.5 158 GLY B N 1
ATOM 3102 C CA . GLY B 1 158 ? 1.299 6.617 12.828 1 96.5 158 GLY B CA 1
ATOM 3103 C C . GLY B 1 158 ? 2.746 7.035 13.008 1 96.5 158 GLY B C 1
ATOM 3104 O O . GLY B 1 158 ? 3.213 7.203 14.141 1 96.5 158 GLY B O 1
ATOM 3105 N N . SER B 1 159 ? 3.447 7.156 11.891 1 97.12 159 SER B N 1
ATOM 3106 C CA . SER B 1 159 ? 4.852 7.555 11.898 1 97.12 159 SER B CA 1
ATOM 3107 C C . SER B 1 159 ? 4.992 9.07 11.891 1 97.12 159 SER B C 1
ATOM 3109 O O . SER B 1 159 ? 4.09 9.781 11.453 1 97.12 159 SER B O 1
ATOM 3111 N N . VAL B 1 160 ? 6.09 9.531 12.43 1 98 160 VAL B N 1
ATOM 3112 C CA . VAL B 1 160 ? 6.336 10.969 12.516 1 98 160 VAL B CA 1
ATOM 3113 C C . VAL B 1 160 ? 7.73 11.289 11.984 1 98 160 VAL B C 1
ATOM 3115 O O . VAL B 1 160 ? 8.68 10.539 12.227 1 98 160 VAL B O 1
ATOM 3118 N N . GLU B 1 161 ? 7.82 12.297 11.211 1 97.25 161 GLU B N 1
ATOM 3119 C CA . GLU B 1 161 ? 9.094 12.828 10.734 1 97.25 161 GLU B CA 1
ATOM 3120 C C . GLU B 1 161 ? 9.211 14.328 11 1 97.25 161 GLU B C 1
ATOM 3122 O O . GLU B 1 161 ? 8.266 15.078 10.758 1 97.25 161 GLU B O 1
ATOM 3127 N N . VAL B 1 162 ? 10.336 14.758 11.586 1 97.56 162 VAL B N 1
ATOM 3128 C CA . VAL B 1 162 ? 10.578 16.172 11.82 1 97.56 162 VAL B CA 1
ATOM 3129 C C . VAL B 1 162 ? 11.477 16.734 10.719 1 97.56 162 VAL B C 1
ATOM 3131 O O . VAL B 1 162 ? 12.531 16.172 10.43 1 97.56 162 VAL B O 1
ATOM 3134 N N . ILE B 1 163 ? 11.039 17.828 10.102 1 96.88 163 ILE B N 1
ATOM 3135 C CA . ILE B 1 163 ? 11.812 18.422 9.016 1 96.88 163 ILE B CA 1
ATOM 3136 C C . ILE B 1 163 ? 11.805 19.938 9.148 1 96.88 163 ILE B C 1
ATOM 3138 O O . ILE B 1 163 ? 11.172 20.484 10.055 1 96.88 163 ILE B O 1
ATOM 3142 N N . GLU B 1 164 ? 12.562 20.562 8.242 1 96.62 164 GLU B N 1
ATOM 3143 C CA . GLU B 1 164 ? 12.477 22.016 8.117 1 96.62 164 GLU B CA 1
ATOM 3144 C C . GLU B 1 164 ? 11.219 22.422 7.359 1 96.62 164 GLU B C 1
ATOM 3146 O O . GLU B 1 164 ? 10.805 21.766 6.41 1 96.62 164 GLU B O 1
ATOM 3151 N N . GLU B 1 165 ? 10.672 23.578 7.742 1 97.31 165 GLU B N 1
ATOM 3152 C CA . GLU B 1 165 ? 9.414 24.031 7.152 1 97.31 165 GLU B CA 1
ATOM 3153 C C . GLU B 1 165 ? 9.562 24.266 5.652 1 97.31 165 GLU B C 1
ATOM 3155 O O . GLU B 1 165 ? 8.602 24.109 4.895 1 97.31 165 GLU B O 1
ATOM 3160 N N . SER B 1 166 ? 10.797 24.609 5.191 1 96.06 166 SER B N 1
ATOM 3161 C CA . SER B 1 166 ? 11.039 24.922 3.787 1 96.06 166 SER B CA 1
ATOM 3162 C C . SER B 1 166 ? 10.781 23.703 2.9 1 96.06 166 SER B C 1
ATOM 3164 O O . SER B 1 166 ? 10.617 23.844 1.687 1 96.06 166 SER B O 1
ATOM 3166 N N . SER B 1 167 ? 10.711 22.547 3.449 1 96.94 167 SER B N 1
ATOM 3167 C CA . SER B 1 167 ? 10.531 21.312 2.691 1 96.94 167 SER B CA 1
ATOM 3168 C C . SER B 1 167 ? 9.055 20.922 2.611 1 96.94 167 SER B C 1
ATOM 3170 O O . SER B 1 167 ? 8.703 19.922 1.983 1 96.94 167 SER B O 1
ATOM 3172 N N . MET B 1 168 ? 8.148 21.703 3.141 1 97.31 168 MET B N 1
ATOM 3173 C CA . MET B 1 168 ? 6.773 21.281 3.373 1 97.31 168 MET B CA 1
ATOM 3174 C C . MET B 1 168 ? 6.008 21.172 2.059 1 97.31 168 MET B C 1
ATOM 3176 O O . MET B 1 168 ? 5.082 20.359 1.937 1 97.31 168 MET B O 1
ATOM 3180 N N . ASP B 1 169 ? 6.41 21.984 1.063 1 97.38 169 ASP B N 1
ATOM 3181 C CA . ASP B 1 169 ? 5.75 21.844 -0.23 1 97.38 169 ASP B CA 1
ATOM 3182 C C . ASP B 1 169 ? 5.945 20.438 -0.799 1 97.38 169 ASP B C 1
ATOM 3184 O O . ASP B 1 169 ? 4.992 19.828 -1.284 1 97.38 169 ASP B O 1
ATOM 3188 N N . ALA B 1 170 ? 7.164 19.984 -0.729 1 98.12 170 ALA B N 1
ATOM 3189 C CA . ALA B 1 170 ? 7.461 18.641 -1.192 1 98.12 170 ALA B CA 1
ATOM 3190 C C . ALA B 1 170 ? 6.75 17.594 -0.336 1 98.12 170 ALA B C 1
ATOM 3192 O O . ALA B 1 170 ? 6.281 16.578 -0.849 1 98.12 170 ALA B O 1
ATOM 3193 N N . VAL B 1 171 ? 6.605 17.828 0.927 1 98.31 171 VAL B N 1
ATOM 3194 C CA . VAL B 1 171 ? 5.973 16.906 1.873 1 98.31 171 VAL B CA 1
ATOM 3195 C C . VAL B 1 171 ? 4.496 16.75 1.525 1 98.31 171 VAL B C 1
ATOM 3197 O O . VAL B 1 171 ? 3.969 15.633 1.532 1 98.31 171 VAL B O 1
ATOM 3200 N N . VAL B 1 172 ? 3.873 17.828 1.232 1 97.62 172 VAL B N 1
ATOM 3201 C CA . VAL B 1 172 ? 2.457 17.781 0.886 1 97.62 172 VAL B CA 1
ATOM 3202 C C . VAL B 1 172 ? 2.254 16.875 -0.327 1 97.62 172 VAL B C 1
ATOM 3204 O O . VAL B 1 172 ? 1.308 16.078 -0.369 1 97.62 172 VAL B O 1
ATOM 3207 N N . ALA B 1 173 ? 3.139 16.953 -1.274 1 98.25 173 ALA B N 1
ATOM 3208 C CA . ALA B 1 173 ? 3.059 16.172 -2.498 1 98.25 173 ALA B CA 1
ATOM 3209 C C . ALA B 1 173 ? 3.291 14.688 -2.207 1 98.25 173 ALA B C 1
ATOM 3211 O O . ALA B 1 173 ? 2.605 13.82 -2.76 1 98.25 173 ALA B O 1
ATOM 3212 N N . LEU B 1 174 ? 4.242 14.336 -1.351 1 98.44 174 LEU B N 1
ATOM 3213 C CA . LEU B 1 174 ? 4.711 12.969 -1.166 1 98.44 174 LEU B CA 1
ATOM 3214 C C . LEU B 1 174 ? 3.881 12.25 -0.108 1 98.44 174 LEU B C 1
ATOM 3216 O O . LEU B 1 174 ? 3.74 11.023 -0.15 1 98.44 174 LEU B O 1
ATOM 3220 N N . SER B 1 175 ? 3.355 12.977 0.828 1 97.31 175 SER B N 1
ATOM 3221 C CA . SER B 1 175 ? 2.742 12.312 1.97 1 97.31 175 SER B CA 1
ATOM 3222 C C . SER B 1 175 ? 1.315 12.797 2.197 1 97.31 175 SER B C 1
ATOM 3224 O O . SER B 1 175 ? 0.423 12 2.494 1 97.31 175 SER B O 1
ATOM 3226 N N . GLY B 1 176 ? 1.113 14.023 2.029 1 96.38 176 GLY B N 1
ATOM 3227 C CA . GLY B 1 176 ? -0.22 14.57 2.232 1 96.38 176 GLY B CA 1
ATOM 3228 C C . GLY B 1 176 ? -1.215 14.109 1.181 1 96.38 176 GLY B C 1
ATOM 3229 O O . GLY B 1 176 ? -2.32 13.68 1.512 1 96.38 176 GLY B O 1
ATOM 3230 N N . SER B 1 177 ? -0.771 14.125 -0.048 1 98 177 SER B N 1
ATOM 3231 C CA . SER B 1 177 ? -1.676 13.898 -1.17 1 98 177 SER B CA 1
ATOM 3232 C C . SER B 1 177 ? -1.546 12.477 -1.712 1 98 177 SER B C 1
ATOM 3234 O O . SER B 1 177 ? -2.471 11.961 -2.34 1 98 177 SER B O 1
ATOM 3236 N N . SER B 1 178 ? -0.468 11.828 -1.482 1 98.31 178 SER B N 1
ATOM 3237 C CA . SER B 1 178 ? -0.065 10.633 -2.219 1 98.31 178 SER B CA 1
ATOM 3238 C C . SER B 1 178 ? -0.986 9.461 -1.915 1 98.31 178 SER B C 1
ATOM 3240 O O . SER B 1 178 ? -1.143 8.555 -2.738 1 98.31 178 SER B O 1
ATOM 3242 N N . PRO B 1 179 ? -1.654 9.367 -0.731 1 98.44 179 PRO B N 1
ATOM 3243 C CA . PRO B 1 179 ? -2.656 8.305 -0.604 1 98.44 179 PRO B CA 1
ATOM 3244 C C . PRO B 1 179 ? -3.648 8.289 -1.764 1 98.44 179 PRO B C 1
ATOM 3246 O O . PRO B 1 179 ? -4.02 7.215 -2.25 1 98.44 179 PRO B O 1
ATOM 3249 N N . ALA B 1 180 ? -4.023 9.445 -2.215 1 98.62 180 ALA B N 1
ATOM 3250 C CA . ALA B 1 180 ? -4.973 9.547 -3.318 1 98.62 180 ALA B CA 1
ATOM 3251 C C . ALA B 1 180 ? -4.391 8.969 -4.602 1 98.62 180 ALA B C 1
ATOM 3253 O O . ALA B 1 180 ? -5.125 8.438 -5.441 1 98.62 180 ALA B O 1
ATOM 3254 N N . TYR B 1 181 ? -2.994 9.102 -4.773 1 98.81 181 TYR B N 1
ATOM 3255 C CA . TYR B 1 181 ? -2.35 8.508 -5.938 1 98.81 181 TYR B CA 1
ATOM 3256 C C . TYR B 1 181 ? -2.572 7 -5.977 1 98.81 181 TYR B C 1
ATOM 3258 O O . TYR B 1 181 ? -2.92 6.441 -7.02 1 98.81 181 TYR B O 1
ATOM 3266 N N . LEU B 1 182 ? -2.375 6.414 -4.824 1 98.75 182 LEU B N 1
ATOM 3267 C CA . LEU B 1 182 ? -2.545 4.969 -4.715 1 98.75 182 LEU B CA 1
ATOM 3268 C C . LEU B 1 182 ? -3.996 4.57 -4.957 1 98.75 182 LEU B C 1
ATOM 3270 O O . LEU B 1 182 ? -4.27 3.6 -5.668 1 98.75 182 LEU B O 1
ATOM 3274 N N . PHE B 1 183 ? -4.961 5.297 -4.352 1 98.81 183 PHE B N 1
ATOM 3275 C CA . PHE B 1 183 ? -6.371 4.969 -4.531 1 98.81 183 PHE B CA 1
ATOM 3276 C C . PHE B 1 183 ? -6.762 5.035 -6 1 98.81 183 PHE B C 1
ATOM 3278 O O . PHE B 1 183 ? -7.5 4.18 -6.492 1 98.81 183 PHE B O 1
ATOM 3285 N N . LEU B 1 184 ? -6.262 6.043 -6.684 1 98.81 184 LEU B N 1
ATOM 3286 C CA . LEU B 1 184 ? -6.555 6.188 -8.109 1 98.81 184 LEU B CA 1
ATOM 3287 C C . LEU B 1 184 ? -6.016 5 -8.898 1 98.81 184 LEU B C 1
ATOM 3289 O O . LEU B 1 184 ? -6.688 4.484 -9.789 1 98.81 184 LEU B O 1
ATOM 3293 N N . MET B 1 185 ? -4.824 4.621 -8.602 1 98.62 185 MET B N 1
ATOM 3294 C CA . MET B 1 185 ? -4.207 3.484 -9.273 1 98.62 185 MET B CA 1
ATOM 3295 C C . MET B 1 185 ? -5.008 2.209 -9.031 1 98.62 185 MET B C 1
ATOM 3297 O O . MET B 1 185 ? -5.23 1.429 -9.961 1 98.62 185 MET B O 1
ATOM 3301 N N . VAL B 1 186 ? -5.422 1.971 -7.812 1 98.75 186 VAL B N 1
ATOM 3302 C CA . VAL B 1 186 ? -6.191 0.78 -7.469 1 98.75 186 VAL B CA 1
ATOM 3303 C C . VAL B 1 186 ? -7.543 0.813 -8.18 1 98.75 186 VAL B C 1
ATOM 3305 O O . VAL B 1 186 ? -8.008 -0.208 -8.695 1 98.75 186 VAL B O 1
ATOM 3308 N N . GLU B 1 187 ? -8.156 1.998 -8.172 1 98.56 187 GLU B N 1
ATOM 3309 C CA . GLU B 1 187 ? -9.414 2.18 -8.906 1 98.56 187 GLU B CA 1
ATOM 3310 C C . GLU B 1 187 ? -9.266 1.765 -10.367 1 98.56 187 GLU B C 1
ATOM 3312 O O . GLU B 1 187 ? -10.086 1.01 -10.891 1 98.56 187 GLU B O 1
ATOM 3317 N N . ALA B 1 188 ? -8.258 2.248 -10.984 1 98.75 188 ALA B N 1
ATOM 3318 C CA . ALA B 1 188 ? -7.992 1.94 -12.383 1 98.75 188 ALA B CA 1
ATOM 3319 C C . ALA B 1 188 ? -7.711 0.452 -12.578 1 98.75 188 ALA B C 1
ATOM 3321 O O . ALA B 1 188 ? -8.148 -0.148 -13.562 1 98.75 188 ALA B O 1
ATOM 3322 N N . LEU B 1 189 ? -6.977 -0.163 -11.688 1 98.88 189 LEU B N 1
ATOM 3323 C CA . LEU B 1 189 ? -6.621 -1.573 -11.797 1 98.88 189 LEU B CA 1
ATOM 3324 C C . LEU B 1 189 ? -7.855 -2.457 -11.656 1 98.88 189 LEU B C 1
ATOM 3326 O O . LEU B 1 189 ? -7.977 -3.477 -12.336 1 98.88 189 LEU B O 1
ATOM 3330 N N . ILE B 1 190 ? -8.758 -2.076 -10.719 1 98.81 190 ILE B N 1
ATOM 3331 C CA . ILE B 1 190 ? -10.023 -2.799 -10.57 1 98.81 190 ILE B CA 1
ATOM 3332 C C . ILE B 1 190 ? -10.781 -2.783 -11.898 1 98.81 190 ILE B C 1
ATOM 3334 O O . ILE B 1 190 ? -11.227 -3.828 -12.375 1 98.81 190 ILE B O 1
ATOM 3338 N N . ASP B 1 191 ? -10.898 -1.632 -12.523 1 98.75 191 ASP B N 1
ATOM 3339 C CA . ASP B 1 191 ? -11.586 -1.513 -13.805 1 98.75 191 ASP B CA 1
ATOM 3340 C C . ASP B 1 191 ? -10.891 -2.346 -14.875 1 98.75 191 ASP B C 1
ATOM 3342 O O . ASP B 1 191 ? -11.547 -2.967 -15.719 1 98.75 191 ASP B O 1
ATOM 3346 N N . ALA B 1 192 ? -9.602 -2.32 -14.891 1 98.88 192 ALA B N 1
ATOM 3347 C CA . ALA B 1 192 ? -8.844 -3.141 -15.836 1 98.88 192 ALA B CA 1
ATOM 3348 C C . ALA B 1 192 ? -9.141 -4.625 -15.633 1 98.88 192 ALA B C 1
ATOM 3350 O O . ALA B 1 192 ? -9.242 -5.383 -16.594 1 98.88 192 ALA B O 1
ATOM 3351 N N . GLY B 1 193 ? -9.211 -5.059 -14.336 1 98.75 193 GLY B N 1
ATOM 3352 C CA . GLY B 1 193 ? -9.578 -6.434 -14.047 1 98.75 193 GLY B CA 1
ATOM 3353 C C . GLY B 1 193 ? -10.945 -6.809 -14.594 1 98.75 193 GLY B C 1
ATOM 3354 O O . GLY B 1 193 ? -11.117 -7.883 -15.172 1 98.75 193 GLY B O 1
ATOM 3355 N N . VAL B 1 194 ? -11.914 -5.922 -14.398 1 98.75 194 VAL B N 1
ATOM 3356 C CA . VAL B 1 194 ? -13.258 -6.133 -14.93 1 98.75 194 VAL B CA 1
ATOM 3357 C C . VAL B 1 194 ? -13.203 -6.215 -16.453 1 98.75 194 VAL B C 1
ATOM 3359 O O . VAL B 1 194 ? -13.836 -7.09 -17.062 1 98.75 194 VAL B O 1
ATOM 3362 N N . PHE B 1 195 ? -12.477 -5.375 -17.062 1 98.81 195 PHE B N 1
ATOM 3363 C CA . PHE B 1 195 ? -12.289 -5.371 -18.5 1 98.81 195 PHE B CA 1
ATOM 3364 C C . PHE B 1 195 ? -11.742 -6.711 -18.984 1 98.81 195 PHE B C 1
ATOM 3366 O O . PHE B 1 195 ? -12.148 -7.211 -20.031 1 98.81 195 PHE B O 1
ATOM 3373 N N . LEU B 1 196 ? -10.883 -7.277 -18.203 1 98.5 196 LEU B N 1
ATOM 3374 C CA . LEU B 1 196 ? -10.242 -8.539 -18.562 1 98.5 196 LEU B CA 1
ATOM 3375 C C . LEU B 1 196 ? -11.148 -9.719 -18.234 1 98.5 196 LEU B C 1
ATOM 3377 O O . LEU B 1 196 ? -10.758 -10.875 -18.422 1 98.5 196 LEU B O 1
ATOM 3381 N N . GLY B 1 197 ? -12.312 -9.484 -17.594 1 97.88 197 GLY B N 1
ATOM 3382 C CA . GLY B 1 197 ? -13.312 -10.531 -17.469 1 97.88 197 GLY B CA 1
ATOM 3383 C C . GLY B 1 197 ? -13.539 -10.977 -16.031 1 97.88 197 GLY B C 1
ATOM 3384 O O . GLY B 1 197 ? -14.32 -11.898 -15.781 1 97.88 197 GLY B O 1
ATOM 3385 N N . LEU B 1 198 ? -12.969 -10.336 -15.07 1 98.19 198 LEU B N 1
ATOM 3386 C CA . LEU B 1 198 ? -13.188 -10.703 -13.672 1 98.19 198 LEU B CA 1
ATOM 3387 C C . LEU B 1 198 ? -14.445 -10.039 -13.125 1 98.19 198 LEU B C 1
ATOM 3389 O O . LEU B 1 198 ? -14.727 -8.883 -13.445 1 98.19 198 LEU B O 1
ATOM 3393 N N . PRO B 1 199 ? -15.141 -10.836 -12.297 1 98 199 PRO B N 1
ATOM 3394 C CA . PRO B 1 199 ? -16.141 -10.117 -11.5 1 98 199 PRO B CA 1
ATOM 3395 C C . PRO B 1 199 ? -15.523 -8.992 -10.664 1 98 199 PRO B C 1
ATOM 3397 O O . PRO B 1 199 ? -14.406 -9.133 -10.164 1 98 199 PRO B O 1
ATOM 3400 N N . ARG B 1 200 ? -16.297 -7.91 -10.516 1 97.88 200 ARG B N 1
ATOM 3401 C CA . ARG B 1 200 ? -15.773 -6.707 -9.883 1 97.88 200 ARG B CA 1
ATOM 3402 C C . ARG B 1 200 ? -15.297 -6.996 -8.461 1 97.88 200 ARG B C 1
ATOM 3404 O O . ARG B 1 200 ? -14.266 -6.473 -8.031 1 97.88 200 ARG B O 1
ATOM 3411 N N . ASP B 1 201 ? -15.977 -7.777 -7.707 1 97.44 201 ASP B N 1
ATOM 3412 C CA . ASP B 1 201 ? -15.594 -8.086 -6.332 1 97.44 201 ASP B CA 1
ATOM 3413 C C . ASP B 1 201 ? -14.266 -8.82 -6.277 1 97.44 201 ASP B C 1
ATOM 3415 O O . ASP B 1 201 ? -13.445 -8.586 -5.383 1 97.44 201 ASP B O 1
ATOM 3419 N N . LYS B 1 202 ? -14.016 -9.766 -7.23 1 97.62 202 LYS B N 1
ATOM 3420 C CA . LYS B 1 202 ? -12.734 -10.469 -7.309 1 97.62 202 LYS B CA 1
ATOM 3421 C C . LYS B 1 202 ? -11.609 -9.523 -7.719 1 97.62 202 LYS B C 1
ATOM 3423 O O . LYS B 1 202 ? -10.516 -9.578 -7.156 1 97.62 202 LYS B O 1
ATOM 3428 N N . ALA B 1 203 ? -11.938 -8.664 -8.719 1 98.44 203 ALA B N 1
ATOM 3429 C CA . ALA B 1 203 ? -10.953 -7.68 -9.156 1 98.44 203 ALA B CA 1
ATOM 3430 C C . ALA B 1 203 ? -10.531 -6.777 -7.996 1 98.44 203 ALA B C 1
ATOM 3432 O O . ALA B 1 203 ? -9.344 -6.508 -7.812 1 98.44 203 ALA B O 1
ATOM 3433 N N . LYS B 1 204 ? -11.523 -6.309 -7.215 1 98.5 204 LYS B N 1
ATOM 3434 C CA . LYS B 1 204 ? -11.242 -5.445 -6.066 1 98.5 204 LYS B CA 1
ATOM 3435 C C . LYS B 1 204 ? -10.391 -6.172 -5.031 1 98.5 204 LYS B C 1
ATOM 3437 O O . LYS B 1 204 ? -9.391 -5.629 -4.555 1 98.5 204 LYS B O 1
ATOM 3442 N N . ASN B 1 205 ? -10.742 -7.367 -4.695 1 98.06 205 ASN B N 1
ATOM 3443 C CA . ASN B 1 205 ? -9.992 -8.141 -3.705 1 98.06 205 ASN B CA 1
ATOM 3444 C C . ASN B 1 205 ? -8.547 -8.359 -4.137 1 98.06 205 ASN B C 1
ATOM 3446 O O . ASN B 1 205 ? -7.625 -8.172 -3.342 1 98.06 205 ASN B O 1
ATOM 3450 N N . LEU B 1 206 ? -8.352 -8.711 -5.402 1 98.44 206 LEU B N 1
ATOM 3451 C CA . LEU B 1 206 ? -7.016 -8.977 -5.918 1 98.44 206 LEU B CA 1
ATOM 3452 C C . LEU B 1 206 ? -6.172 -7.707 -5.922 1 98.44 206 LEU B C 1
ATOM 3454 O O . LEU B 1 206 ? -5.031 -7.715 -5.461 1 98.44 206 LEU B O 1
ATOM 3458 N N . ALA B 1 207 ? -6.738 -6.633 -6.418 1 98.5 207 ALA B N 1
ATOM 3459 C CA . ALA B 1 207 ? -6.008 -5.371 -6.508 1 98.5 207 ALA B CA 1
ATOM 3460 C C . ALA B 1 207 ? -5.621 -4.859 -5.125 1 98.5 207 ALA B C 1
ATOM 3462 O O . ALA B 1 207 ? -4.461 -4.523 -4.879 1 98.5 207 ALA B O 1
ATOM 3463 N N . VAL B 1 208 ? -6.578 -4.859 -4.18 1 98.44 208 VAL B N 1
ATOM 3464 C CA . VAL B 1 208 ? -6.379 -4.309 -2.842 1 98.44 208 VAL B CA 1
ATOM 3465 C C . VAL B 1 208 ? -5.367 -5.16 -2.08 1 98.44 208 VAL B C 1
ATOM 3467 O O . VAL B 1 208 ? -4.422 -4.633 -1.486 1 98.44 208 VAL B O 1
ATOM 3470 N N . SER B 1 209 ? -5.477 -6.465 -2.129 1 97.88 209 SER B N 1
ATOM 3471 C CA . SER B 1 209 ? -4.59 -7.359 -1.391 1 97.88 209 SER B CA 1
ATOM 3472 C C . SER B 1 209 ? -3.168 -7.301 -1.94 1 97.88 209 SER B C 1
ATOM 3474 O O . SER B 1 209 ? -2.201 -7.309 -1.176 1 97.88 209 SER B O 1
ATOM 3476 N N . SER B 1 210 ? -3.078 -7.238 -3.236 1 97.62 210 SER B N 1
ATOM 3477 C CA . SER B 1 210 ? -1.759 -7.215 -3.859 1 97.62 210 SER B CA 1
ATOM 3478 C C . SER B 1 210 ? -1.016 -5.922 -3.529 1 97.62 210 SER B C 1
ATOM 3480 O O . SER B 1 210 ? 0.178 -5.949 -3.223 1 97.62 210 SER B O 1
ATOM 3482 N N . PHE B 1 211 ? -1.7 -4.801 -3.609 1 98.38 211 PHE B N 1
ATOM 3483 C CA . PHE B 1 211 ? -1.066 -3.527 -3.291 1 98.38 211 PHE B CA 1
ATOM 3484 C C . PHE B 1 211 ? -0.727 -3.447 -1.807 1 98.38 211 PHE B C 1
ATOM 3486 O O . PHE B 1 211 ? 0.329 -2.932 -1.433 1 98.38 211 PHE B O 1
ATOM 3493 N N . ALA B 1 212 ? -1.614 -3.936 -0.944 1 98.06 212 ALA B N 1
ATOM 3494 C CA . ALA B 1 212 ? -1.339 -3.955 0.49 1 98.06 212 ALA B CA 1
ATOM 3495 C C . ALA B 1 212 ? -0.115 -4.812 0.802 1 98.06 212 ALA B C 1
ATOM 3497 O O . ALA B 1 212 ? 0.751 -4.406 1.582 1 98.06 212 ALA B O 1
ATOM 3498 N N . GLY B 1 213 ? -0.045 -5.953 0.22 1 97.81 213 GLY B N 1
ATOM 3499 C CA . GLY B 1 213 ? 1.121 -6.801 0.404 1 97.81 213 GLY B CA 1
ATOM 3500 C C . GLY B 1 213 ? 2.406 -6.172 -0.098 1 97.81 213 GLY B C 1
ATOM 3501 O O . GLY B 1 213 ? 3.43 -6.207 0.585 1 97.81 213 GLY B O 1
ATOM 3502 N N . ALA B 1 214 ? 2.367 -5.586 -1.31 1 98.31 214 ALA B N 1
ATOM 3503 C CA . ALA B 1 214 ? 3.537 -4.941 -1.897 1 98.31 214 ALA B CA 1
ATOM 3504 C C . ALA B 1 214 ? 4.023 -3.787 -1.023 1 98.31 214 ALA B C 1
ATOM 3506 O O . ALA B 1 214 ? 5.227 -3.629 -0.808 1 98.31 214 ALA B O 1
ATOM 3507 N N . ALA B 1 215 ? 3.068 -3 -0.551 1 98.38 215 ALA B N 1
ATOM 3508 C CA . ALA B 1 215 ? 3.426 -1.879 0.315 1 98.38 215 ALA B CA 1
ATOM 3509 C C . ALA B 1 215 ? 4.059 -2.369 1.614 1 98.38 215 ALA B C 1
ATOM 3511 O O . ALA B 1 215 ? 5.016 -1.771 2.109 1 98.38 215 ALA B O 1
ATOM 3512 N N . THR B 1 216 ? 3.547 -3.414 2.133 1 97 216 THR B N 1
ATOM 3513 C CA . THR B 1 216 ? 4.098 -4.008 3.346 1 97 216 THR B CA 1
ATOM 3514 C C . THR B 1 216 ? 5.523 -4.496 3.109 1 97 216 THR B C 1
ATOM 3516 O O . THR B 1 216 ? 6.387 -4.355 3.979 1 97 216 THR B O 1
ATOM 3519 N N . MET B 1 217 ? 5.797 -5.043 1.947 1 96.44 217 MET B N 1
ATOM 3520 C CA . MET B 1 217 ? 7.152 -5.473 1.605 1 96.44 217 MET B CA 1
ATOM 3521 C C . MET B 1 217 ? 8.125 -4.297 1.659 1 96.44 217 MET B C 1
ATOM 3523 O O . MET B 1 217 ? 9.219 -4.418 2.217 1 96.44 217 MET B O 1
ATOM 3527 N N . LEU B 1 218 ? 7.68 -3.215 1.075 1 97.88 218 LEU B N 1
ATOM 3528 C CA . LEU B 1 218 ? 8.531 -2.029 1.089 1 97.88 218 LEU B CA 1
ATOM 3529 C C . LEU B 1 218 ? 8.859 -1.612 2.518 1 97.88 218 LEU B C 1
ATOM 3531 O O . LEU B 1 218 ? 10.016 -1.346 2.842 1 97.88 218 LEU B O 1
ATOM 3535 N N . GLU B 1 219 ? 7.891 -1.592 3.354 1 96.19 219 GLU B N 1
ATOM 3536 C CA . GLU B 1 219 ? 8.039 -1.119 4.727 1 96.19 219 GLU B CA 1
ATOM 3537 C C . GLU B 1 219 ? 8.906 -2.072 5.547 1 96.19 219 GLU B C 1
ATOM 3539 O O . GLU B 1 219 ? 9.789 -1.635 6.285 1 96.19 219 GLU B O 1
ATOM 3544 N N . GLN B 1 220 ? 8.703 -3.369 5.41 1 94.81 220 GLN B N 1
ATOM 3545 C CA . GLN B 1 220 ? 9.305 -4.336 6.328 1 94.81 220 GLN B CA 1
ATOM 3546 C C . GLN B 1 220 ? 10.695 -4.742 5.867 1 94.81 220 GLN B C 1
ATOM 3548 O O . GLN B 1 220 ? 11.578 -5 6.691 1 94.81 220 GLN B O 1
ATOM 3553 N N . THR B 1 221 ? 10.859 -4.816 4.57 1 94.31 221 THR B N 1
ATOM 3554 C CA . THR B 1 221 ? 12.164 -5.266 4.094 1 94.31 221 THR B CA 1
ATOM 3555 C C . THR B 1 221 ? 13.156 -4.105 4.047 1 94.31 221 THR B C 1
ATOM 3557 O O . THR B 1 221 ? 14.359 -4.312 4.168 1 94.31 221 THR B O 1
ATOM 3560 N N . GLY B 1 222 ? 12.617 -2.877 3.805 1 95.69 222 GLY B N 1
ATOM 3561 C CA . GLY B 1 222 ? 13.484 -1.72 3.641 1 95.69 222 GLY B CA 1
ATOM 3562 C C . GLY B 1 222 ? 14.242 -1.727 2.328 1 95.69 222 GLY B C 1
ATOM 3563 O O . GLY B 1 222 ? 15.078 -0.855 2.086 1 95.69 222 GLY B O 1
ATOM 3564 N N . GLU B 1 223 ? 13.992 -2.723 1.479 1 96.06 223 GLU B N 1
ATOM 3565 C CA . GLU B 1 223 ? 14.664 -2.834 0.19 1 96.06 223 GLU B CA 1
ATOM 3566 C C . GLU B 1 223 ? 14.273 -1.693 -0.743 1 96.06 223 GLU B C 1
ATOM 3568 O O . GLU B 1 223 ? 13.188 -1.121 -0.606 1 96.06 223 GLU B O 1
ATOM 3573 N N . GLU B 1 224 ? 15.195 -1.345 -1.66 1 97.88 224 GLU B N 1
ATOM 3574 C CA . GLU B 1 224 ? 14.867 -0.352 -2.68 1 97.88 224 GLU B CA 1
ATOM 3575 C C . GLU B 1 224 ? 13.734 -0.836 -3.582 1 97.88 224 GLU B C 1
ATOM 3577 O O . GLU B 1 224 ? 13.711 -2.004 -3.975 1 97.88 224 GLU B O 1
ATOM 3582 N N . PRO B 1 225 ? 12.781 0.079 -3.879 1 98.38 225 PRO B N 1
ATOM 3583 C CA . PRO B 1 225 ? 11.672 -0.313 -4.75 1 98.38 225 PRO B CA 1
ATOM 3584 C C . PRO B 1 225 ? 12.141 -0.929 -6.066 1 98.38 225 PRO B C 1
ATOM 3586 O O . PRO B 1 225 ? 11.531 -1.88 -6.562 1 98.38 225 PRO B O 1
ATOM 3589 N N . ALA B 1 226 ? 13.219 -0.398 -6.625 1 98.12 226 ALA B N 1
ATOM 3590 C CA . ALA B 1 226 ? 13.75 -0.902 -7.891 1 98.12 226 ALA B CA 1
ATOM 3591 C C . ALA B 1 226 ? 14.172 -2.363 -7.766 1 98.12 226 ALA B C 1
ATOM 3593 O O . ALA B 1 226 ? 14.008 -3.145 -8.711 1 98.12 226 ALA B O 1
ATOM 3594 N N . VAL B 1 227 ? 14.727 -2.729 -6.672 1 97.62 227 VAL B N 1
ATOM 3595 C CA . VAL B 1 227 ? 15.172 -4.098 -6.426 1 97.62 227 VAL B CA 1
ATOM 3596 C C . VAL B 1 227 ? 13.961 -5.02 -6.305 1 97.62 227 VAL B C 1
ATOM 3598 O O . VAL B 1 227 ? 13.922 -6.09 -6.914 1 97.62 227 VAL B O 1
ATOM 3601 N N . LEU B 1 228 ? 12.93 -4.629 -5.551 1 97.5 228 LEU B N 1
ATOM 3602 C CA . LEU B 1 228 ? 11.711 -5.426 -5.395 1 97.5 228 LEU B CA 1
ATOM 3603 C C . LEU B 1 228 ? 10.992 -5.586 -6.727 1 97.5 228 LEU B C 1
ATOM 3605 O O . LEU B 1 228 ? 10.484 -6.664 -7.035 1 97.5 228 LEU B O 1
ATOM 3609 N N . ARG B 1 229 ? 10.945 -4.473 -7.504 1 97.69 229 ARG B N 1
ATOM 3610 C CA . ARG B 1 229 ? 10.344 -4.527 -8.828 1 97.69 229 ARG B CA 1
ATOM 3611 C C . ARG B 1 229 ? 11.062 -5.539 -9.719 1 97.69 229 ARG B C 1
ATOM 3613 O O . ARG B 1 229 ? 10.414 -6.34 -10.398 1 97.69 229 ARG B O 1
ATOM 3620 N N . ALA B 1 230 ? 12.391 -5.52 -9.695 1 96.5 230 ALA B N 1
ATOM 3621 C CA . ALA B 1 230 ? 13.188 -6.445 -10.5 1 96.5 230 ALA B CA 1
ATOM 3622 C C . ALA B 1 230 ? 12.945 -7.887 -10.07 1 96.5 230 ALA B C 1
ATOM 3624 O O . ALA B 1 230 ? 12.891 -8.789 -10.914 1 96.5 230 ALA B O 1
ATOM 3625 N N . ASN B 1 231 ? 12.758 -8.094 -8.828 1 93.81 231 ASN B N 1
ATOM 3626 C CA . ASN B 1 231 ? 12.586 -9.43 -8.266 1 93.81 231 ASN B CA 1
ATOM 3627 C C . ASN B 1 231 ? 11.289 -10.07 -8.734 1 93.81 231 ASN B C 1
ATOM 3629 O O . ASN B 1 231 ? 11.18 -11.297 -8.781 1 93.81 231 ASN B O 1
ATOM 3633 N N . VAL B 1 232 ? 10.328 -9.25 -9.125 1 94.12 232 VAL B N 1
ATOM 3634 C CA . VAL B 1 232 ? 9.047 -9.789 -9.562 1 94.12 232 VAL B CA 1
ATOM 3635 C C . VAL B 1 232 ? 8.992 -9.82 -11.086 1 94.12 232 VAL B C 1
ATOM 3637 O O . VAL B 1 232 ? 7.969 -10.188 -11.672 1 94.12 232 VAL B O 1
ATOM 3640 N N . SER B 1 233 ? 10.008 -9.406 -11.719 1 94.62 233 SER B N 1
ATOM 3641 C CA . SER B 1 233 ? 10.047 -9.312 -13.172 1 94.62 233 SER B CA 1
ATOM 3642 C C . SER B 1 233 ? 10.977 -10.367 -13.766 1 94.62 233 SER B C 1
ATOM 3644 O O . SER B 1 233 ? 12.156 -10.094 -14.008 1 94.62 233 SER B O 1
ATOM 3646 N N . SER B 1 234 ? 10.461 -11.508 -14.102 1 91.19 234 SER B N 1
ATOM 3647 C CA . SER B 1 234 ? 11.258 -12.547 -14.734 1 91.19 234 SER B CA 1
ATOM 3648 C C . SER B 1 234 ? 11.539 -12.227 -16.203 1 91.19 234 SER B C 1
ATOM 3650 O O . SER B 1 234 ? 10.758 -11.516 -16.844 1 91.19 234 SER B O 1
ATOM 3652 N N . PRO B 1 235 ? 12.68 -12.734 -16.797 1 92.31 235 PRO B N 1
ATOM 3653 C CA . PRO B 1 235 ? 13 -12.484 -18.203 1 92.31 235 PRO B CA 1
ATOM 3654 C C . PRO B 1 235 ? 11.883 -12.93 -19.141 1 92.31 235 PRO B C 1
ATOM 3656 O O . PRO B 1 235 ? 11.531 -14.117 -19.172 1 92.31 235 PRO B O 1
ATOM 3659 N N . GLY B 1 236 ? 11.336 -11.961 -19.891 1 94 236 GLY B N 1
ATOM 3660 C CA . GLY B 1 236 ? 10.297 -12.25 -20.859 1 94 236 GLY B CA 1
ATOM 3661 C C . GLY B 1 236 ? 8.961 -12.586 -20.219 1 94 236 GLY B C 1
ATOM 3662 O O . GLY B 1 236 ? 8.07 -13.117 -20.891 1 94 236 GLY B O 1
ATOM 3663 N N . GLY B 1 237 ? 8.812 -12.211 -18.984 1 95.25 237 GLY B N 1
ATOM 3664 C CA . GLY B 1 237 ? 7.625 -12.609 -18.25 1 95.25 237 GLY B CA 1
ATOM 3665 C C . GLY B 1 237 ? 6.488 -11.617 -18.359 1 95.25 237 GLY B C 1
ATOM 3666 O O . GLY B 1 237 ? 6.555 -10.68 -19.156 1 95.25 237 GLY B O 1
ATOM 3667 N N . THR B 1 238 ? 5.391 -11.891 -17.594 1 97.31 238 THR B N 1
ATOM 3668 C CA . THR B 1 238 ? 4.172 -11.086 -17.625 1 97.31 238 THR B CA 1
ATOM 3669 C C . THR B 1 238 ? 4.41 -9.711 -17 1 97.31 238 THR B C 1
ATOM 3671 O O . THR B 1 238 ? 3.953 -8.695 -17.531 1 97.31 238 THR B O 1
ATOM 3674 N N . THR B 1 239 ? 5.172 -9.664 -15.977 1 97.88 239 THR B N 1
ATOM 3675 C CA . THR B 1 239 ? 5.395 -8.438 -15.227 1 97.88 239 THR B CA 1
ATOM 3676 C C . THR B 1 239 ? 6.164 -7.422 -16.062 1 97.88 239 THR B C 1
ATOM 3678 O O . THR B 1 239 ? 5.809 -6.242 -16.109 1 97.88 239 THR B O 1
ATOM 3681 N N . ILE B 1 240 ? 7.285 -7.918 -16.734 1 98.12 240 ILE B N 1
ATOM 3682 C CA . ILE B 1 240 ? 8.102 -6.996 -17.516 1 98.12 240 ILE B CA 1
ATOM 3683 C C . ILE B 1 240 ? 7.289 -6.492 -18.719 1 98.12 240 ILE B C 1
ATOM 3685 O O . ILE B 1 240 ? 7.484 -5.359 -19.172 1 98.12 240 ILE B O 1
ATOM 3689 N N . ALA B 1 241 ? 6.375 -7.293 -19.234 1 98.5 241 ALA B N 1
ATOM 3690 C CA . ALA B 1 241 ? 5.477 -6.828 -20.281 1 98.5 241 ALA B CA 1
ATOM 3691 C C . ALA B 1 241 ? 4.617 -5.664 -19.812 1 98.5 241 ALA B C 1
ATOM 3693 O O . ALA B 1 241 ? 4.422 -4.688 -20.531 1 98.5 241 ALA B O 1
ATOM 3694 N N . ALA B 1 242 ? 4.082 -5.73 -18.641 1 98.81 242 ALA B N 1
ATOM 3695 C CA . ALA B 1 242 ? 3.283 -4.656 -18.047 1 98.81 242 ALA B CA 1
ATOM 3696 C C . ALA B 1 242 ? 4.137 -3.418 -17.797 1 98.81 242 ALA B C 1
ATOM 3698 O O . ALA B 1 242 ? 3.727 -2.295 -18.094 1 98.81 242 ALA B O 1
ATOM 3699 N N . ILE B 1 243 ? 5.328 -3.611 -17.188 1 98.81 243 ILE B N 1
ATOM 3700 C CA . ILE B 1 243 ? 6.223 -2.506 -16.859 1 98.81 243 ILE B CA 1
ATOM 3701 C C . ILE B 1 243 ? 6.582 -1.738 -18.125 1 98.81 243 ILE B C 1
ATOM 3703 O O . ILE B 1 243 ? 6.629 -0.506 -18.125 1 98.81 243 ILE B O 1
ATOM 3707 N N . ARG B 1 244 ? 6.855 -2.469 -19.188 1 98.62 244 ARG B N 1
ATOM 3708 C CA . ARG B 1 244 ? 7.148 -1.824 -20.453 1 98.62 244 ARG B CA 1
ATOM 3709 C C . ARG B 1 244 ? 6.027 -0.871 -20.859 1 98.62 244 ARG B C 1
ATOM 3711 O O . ARG B 1 244 ? 6.289 0.254 -21.297 1 98.62 244 ARG B O 1
ATOM 3718 N N . GLU B 1 245 ? 4.785 -1.291 -20.703 1 98.75 245 GLU B N 1
ATOM 3719 C CA . GLU B 1 245 ? 3.643 -0.456 -21.062 1 98.75 245 GLU B CA 1
ATOM 3720 C C . GLU B 1 245 ? 3.574 0.79 -20.188 1 98.75 245 GLU B C 1
ATOM 3722 O O . GLU B 1 245 ? 3.258 1.88 -20.656 1 98.75 245 GLU B O 1
ATOM 3727 N N . PHE B 1 246 ? 3.846 0.635 -18.906 1 98.75 246 PHE B N 1
ATOM 3728 C CA . PHE B 1 246 ? 3.879 1.786 -18 1 98.75 246 PHE B CA 1
ATOM 3729 C C . PHE B 1 246 ? 4.949 2.779 -18.438 1 98.75 246 PHE B C 1
ATOM 3731 O O . PHE B 1 246 ? 4.723 3.99 -18.422 1 98.75 246 PHE B O 1
ATOM 3738 N N . GLU B 1 247 ? 6.133 2.234 -18.797 1 98.25 247 GLU B N 1
ATOM 3739 C CA . GLU B 1 247 ? 7.219 3.102 -19.25 1 98.25 247 GLU B CA 1
ATOM 3740 C C . GLU B 1 247 ? 6.852 3.822 -20.547 1 98.25 247 GLU B C 1
ATOM 3742 O O . GLU B 1 247 ? 7.051 5.031 -20.672 1 98.25 247 GLU B O 1
ATOM 3747 N N . GLU B 1 248 ? 6.293 3.115 -21.438 1 98.25 248 GLU B N 1
ATOM 3748 C CA . GLU B 1 248 ? 5.898 3.695 -22.719 1 98.25 248 GLU B CA 1
ATOM 3749 C C . GLU B 1 248 ? 4.809 4.746 -22.547 1 98.25 248 GLU B C 1
ATOM 3751 O O . GLU B 1 248 ? 4.758 5.734 -23.281 1 98.25 248 GLU B O 1
ATOM 3756 N N . SER B 1 249 ? 3.998 4.562 -21.562 1 98.25 249 SER B N 1
ATOM 3757 C CA . SER B 1 249 ? 2.885 5.469 -21.297 1 98.25 249 SER B CA 1
ATOM 3758 C C . SER B 1 249 ? 3.342 6.688 -20.5 1 98.25 249 SER B C 1
ATOM 3760 O O . SER B 1 249 ? 2.572 7.633 -20.312 1 98.25 249 SER B O 1
ATOM 3762 N N . GLY B 1 250 ? 4.531 6.68 -20 1 98.25 250 GLY B N 1
ATOM 3763 C CA . GLY B 1 250 ? 5.09 7.828 -19.297 1 98.25 250 GLY B CA 1
ATOM 3764 C C . GLY B 1 250 ? 4.637 7.926 -17.859 1 98.25 250 GLY B C 1
ATOM 3765 O O . GLY B 1 250 ? 4.309 9.008 -17.375 1 98.25 250 GLY B O 1
ATOM 3766 N N . LEU B 1 251 ? 4.582 6.836 -17.172 1 98.38 251 LEU B N 1
ATOM 3767 C CA . LEU B 1 251 ? 4.117 6.832 -15.781 1 98.38 251 LEU B CA 1
ATOM 3768 C C . LEU B 1 251 ? 5 7.719 -14.906 1 98.38 251 LEU B C 1
ATOM 3770 O O . LEU B 1 251 ? 4.492 8.523 -14.117 1 98.38 251 LEU B O 1
ATOM 3774 N N . ARG B 1 252 ? 6.34 7.613 -15.055 1 98.31 252 ARG B N 1
ATOM 3775 C CA . ARG B 1 252 ? 7.254 8.398 -14.227 1 98.31 252 ARG B CA 1
ATOM 3776 C C . ARG B 1 252 ? 7.051 9.891 -14.445 1 98.31 252 ARG B C 1
ATOM 3778 O O . ARG B 1 252 ? 7.023 10.672 -13.484 1 98.31 252 ARG B O 1
ATOM 3785 N N . ALA B 1 253 ? 6.836 10.25 -15.695 1 98.56 253 ALA B N 1
ATOM 3786 C CA . ALA B 1 253 ? 6.59 11.656 -16.016 1 98.56 253 ALA B CA 1
ATOM 3787 C C . ALA B 1 253 ? 5.297 12.148 -15.375 1 98.56 253 ALA B C 1
ATOM 3789 O O . ALA B 1 253 ? 5.23 13.273 -14.875 1 98.56 253 ALA B O 1
ATOM 3790 N N . ALA B 1 254 ? 4.285 11.336 -15.438 1 98.75 254 ALA B N 1
ATOM 3791 C CA . ALA B 1 254 ? 3 11.672 -14.828 1 98.75 254 ALA B CA 1
ATOM 3792 C C . ALA B 1 254 ? 3.15 11.906 -13.328 1 98.75 254 ALA B C 1
ATOM 3794 O O . ALA B 1 254 ? 2.543 12.828 -12.773 1 98.75 254 ALA B O 1
ATOM 3795 N N . VAL B 1 255 ? 3.977 11.094 -12.664 1 98.81 255 VAL B N 1
ATOM 3796 C CA . VAL B 1 255 ? 4.191 11.219 -11.227 1 98.81 255 VAL B CA 1
ATOM 3797 C C . VAL B 1 255 ? 4.91 12.531 -10.922 1 98.81 255 VAL B C 1
ATOM 3799 O O . VAL B 1 255 ? 4.543 13.242 -9.984 1 98.81 255 VAL B O 1
ATOM 3802 N N . TYR B 1 256 ? 5.926 12.898 -11.742 1 98.75 256 TYR B N 1
ATOM 3803 C CA . TYR B 1 256 ? 6.617 14.172 -11.586 1 98.75 256 TYR B CA 1
ATOM 3804 C C . TYR B 1 256 ? 5.645 15.344 -11.703 1 98.75 256 TYR B C 1
ATOM 3806 O O . TYR B 1 256 ? 5.656 16.25 -10.875 1 98.75 256 TYR B O 1
ATOM 3814 N N . ARG B 1 257 ? 4.828 15.289 -12.703 1 98.81 257 ARG B N 1
ATOM 3815 C CA . ARG B 1 257 ? 3.883 16.375 -12.938 1 98.81 257 ARG B CA 1
ATOM 3816 C C . ARG B 1 257 ? 2.885 16.484 -11.789 1 98.81 257 ARG B C 1
ATOM 3818 O O . ARG B 1 257 ? 2.582 17.594 -11.328 1 98.81 257 ARG B O 1
ATOM 3825 N N . ALA B 1 258 ? 2.379 15.359 -11.367 1 98.81 258 ALA B N 1
ATOM 3826 C CA . ALA B 1 258 ? 1.385 15.336 -10.297 1 98.81 258 ALA B CA 1
ATOM 3827 C C . ALA B 1 258 ? 1.975 15.859 -8.992 1 98.81 258 ALA B C 1
ATOM 3829 O O . ALA B 1 258 ? 1.369 16.703 -8.32 1 98.81 258 ALA B O 1
ATOM 3830 N N . ALA B 1 259 ? 3.162 15.344 -8.633 1 98.81 259 ALA B N 1
ATOM 3831 C CA . ALA B 1 259 ? 3.816 15.789 -7.406 1 98.81 259 ALA B CA 1
ATOM 3832 C C . ALA B 1 259 ? 4.121 17.281 -7.461 1 98.81 259 ALA B C 1
ATOM 3834 O O . ALA B 1 259 ? 3.916 18 -6.48 1 98.81 259 ALA B O 1
ATOM 3835 N N . THR B 1 260 ? 4.605 17.75 -8.609 1 98.75 260 THR B N 1
ATOM 3836 C CA . THR B 1 260 ? 4.91 19.172 -8.781 1 98.75 260 THR B CA 1
ATOM 3837 C C . THR B 1 260 ? 3.645 20.016 -8.664 1 98.75 260 THR B C 1
ATOM 3839 O O . THR B 1 260 ? 3.66 21.094 -8.055 1 98.75 260 THR B O 1
ATOM 3842 N N . ALA B 1 261 ? 2.568 19.562 -9.227 1 98.75 261 ALA B N 1
ATOM 3843 C CA . ALA B 1 261 ? 1.301 20.281 -9.164 1 98.75 261 ALA B CA 1
ATOM 3844 C C . ALA B 1 261 ? 0.817 20.406 -7.723 1 98.75 261 ALA B C 1
ATOM 3846 O O . ALA B 1 261 ? 0.347 21.469 -7.312 1 98.75 261 ALA B O 1
ATOM 3847 N N . ALA B 1 262 ? 0.886 19.328 -6.996 1 98.56 262 ALA B N 1
ATOM 3848 C CA . ALA B 1 262 ? 0.487 19.359 -5.59 1 98.56 262 ALA B CA 1
ATOM 3849 C C . ALA B 1 262 ? 1.355 20.328 -4.797 1 98.56 262 ALA B C 1
ATOM 3851 O O . ALA B 1 262 ? 0.842 21.141 -4.016 1 98.56 262 ALA B O 1
ATOM 3852 N N . ALA B 1 263 ? 2.654 20.234 -4.961 1 98.31 263 ALA B N 1
ATOM 3853 C CA . ALA B 1 263 ? 3.588 21.109 -4.254 1 98.31 263 ALA B CA 1
ATOM 3854 C C . ALA B 1 263 ? 3.336 22.562 -4.598 1 98.31 263 ALA B C 1
ATOM 3856 O O . ALA B 1 263 ? 3.316 23.422 -3.709 1 98.31 263 ALA B O 1
ATOM 3857 N N . THR B 1 264 ? 3.176 22.844 -5.879 1 97.94 264 THR B N 1
ATOM 3858 C CA . THR B 1 264 ? 2.932 24.203 -6.344 1 97.94 264 THR B CA 1
ATOM 3859 C C . THR B 1 264 ? 1.625 24.75 -5.77 1 97.94 264 THR B C 1
ATOM 3861 O O . THR B 1 264 ? 1.562 25.906 -5.336 1 97.94 264 THR B O 1
ATOM 3864 N N . ARG B 1 265 ? 0.619 23.922 -5.785 1 97.25 265 ARG B N 1
ATOM 3865 C CA . ARG B 1 265 ? -0.666 24.344 -5.234 1 97.25 265 ARG B CA 1
ATOM 3866 C C . ARG B 1 265 ? -0.543 24.672 -3.748 1 97.25 265 ARG B C 1
ATOM 3868 O O . ARG B 1 265 ? -1.13 25.641 -3.266 1 97.25 265 ARG B O 1
ATOM 3875 N N . ASN B 1 266 ? 0.166 23.859 -3.018 1 96.69 266 ASN B N 1
ATOM 3876 C CA . ASN B 1 266 ? 0.383 24.109 -1.597 1 96.69 266 ASN B CA 1
ATOM 3877 C C . ASN B 1 266 ? 1 25.484 -1.362 1 96.69 266 ASN B C 1
ATOM 3879 O O . ASN B 1 266 ? 0.559 26.219 -0.482 1 96.69 266 ASN B O 1
ATOM 3883 N N . SER B 1 267 ? 1.977 25.797 -2.129 1 94.31 267 SER B N 1
ATOM 3884 C CA . SER B 1 267 ? 2.67 27.078 -2.008 1 94.31 267 SER B CA 1
ATOM 3885 C C . SER B 1 267 ? 1.735 28.234 -2.312 1 94.31 267 SER B C 1
ATOM 3887 O O . SER B 1 267 ? 1.897 29.328 -1.765 1 94.31 267 SER B O 1
ATOM 3889 N N . SER B 1 268 ? 0.754 27.953 -3.086 1 93.56 268 SER B N 1
ATOM 3890 C CA . SER B 1 268 ? -0.144 29.031 -3.518 1 93.56 268 SER B CA 1
ATOM 3891 C C . SER B 1 268 ? -1.279 29.234 -2.52 1 93.56 268 SER B C 1
ATOM 3893 O O . SER B 1 268 ? -1.961 30.25 -2.549 1 93.56 268 SER B O 1
ATOM 3895 N N . LEU B 1 269 ? -1.644 28.266 -1.776 1 89.94 269 LEU B N 1
ATOM 3896 C CA . LEU B 1 269 ? -2.738 28.344 -0.815 1 89.94 269 LEU B CA 1
ATOM 3897 C C . LEU B 1 269 ? -2.41 29.328 0.3 1 89.94 269 LEU B C 1
ATOM 3899 O O . LEU B 1 269 ? -3.314 29.891 0.924 1 89.94 269 LEU B O 1
ATOM 3903 N N . GLY B 1 270 ? -1.111 29.531 0.715 1 74 270 GLY B N 1
ATOM 3904 C CA . GLY B 1 270 ? -0.712 30.484 1.736 1 74 270 GLY B CA 1
ATOM 3905 C C . GLY B 1 270 ? -0.352 31.844 1.172 1 74 270 GLY B C 1
ATOM 3906 O O . GLY B 1 270 ? -0.221 32 -0.043 1 74 270 GLY B O 1
#

Secondary structure (DSSP, 8-state):
---S--EEEE--SHHHHHHHHHHHHTT--GGGEEEE-SSHHHHHHHHHHH--EEESSHHHHHTT-SEEEE-S-HHHHHHHHHHHHHHHHHSTTPEEEE--TT--HHHHHTTS-TT--EEEEE--GGGGGT-EEEEEEE-TT--HHHHHHHHHHHHTTEEEEE--GGGHHHHIIIIISHHHHHHHHHHHHHHHHHHTT--HHHHHHHHHHHHHHHHHHHHHH---HHHHHHHT--TT-HHHHHHHHHHHHTHHHHHHHHHHHHHHHHHHH-/---S--EEEE--SHHHHHHHHHHHHTT--GGGEEEE-SSHHHHHHHHHHH--EEESSHHHHHTT-SEEEE-S-HHHHHHHHHHHHHHHHHSTTPEEEE--TT--HHHHHTTS-TT--EEEEE--GGGGGT-EEEEEEE-TT--HHHHHHHHHHHHTTEEEEE--GGGHHHHIIIIISHHHHHHHHHHHHHHHHHHTT--HHHHHHHHHHHHHHHHHHHHHH---HHHHHHHT--TT-HHHHHHHHHHHHTHHHHHHHHHHHHHHHHHHH-

Nearest PDB structures (foldseek):
  5uau-assembly1_C  TM=9.478E-01  e=3.910E-25  Homo sapiens
  2rcy-assembly1_A  TM=9.445E-01  e=1.921E-23  Plasmodium falciparum 3D7
  2rcy-assembly1_B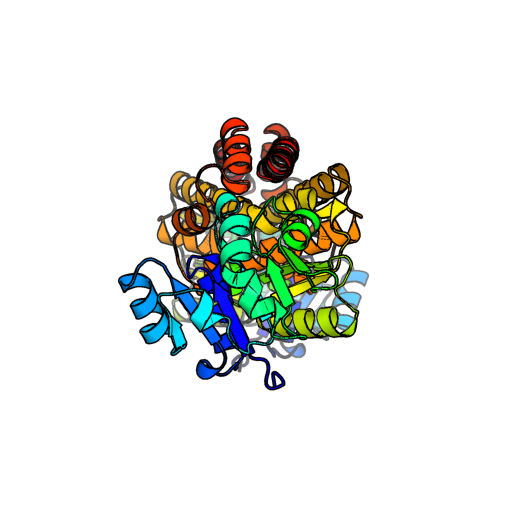-2  TM=9.505E-01  e=2.388E-22  Plasmodium falciparum 3D7
  2ahr-assembly1_E  TM=9.214E-01  e=1.599E-22  Streptococcus pyogenes M1 GAS
  2rcy-assembly1_D-2  TM=9.472E-01  e=1.493E-21  Plasmodium falciparum 3D7

InterPro domains:
  IPR000304 Pyrroline-5-carboxylate reductase-like [MF_01925] (5-269)
  IPR000304 Pyrroline-5-carboxylate reductase-like [PIRSF000193] (4-269)
  IPR000304 Pyrroline-5-carboxylate reductase-like [TIGR00112] (7-269)
  IPR008927 6-phosphogluconate dehydrogenase-like, C-terminal domain superfamily [SSF48179] (164-269)
  IPR028939 Pyrroline-5-carboxylate reductase, catalytic, N-terminal [PF03807] (7-102)
  IPR029036 Pyrroline-5-carboxylate reductase, dimerisation domain [PF14748] (165-268)
  IPR036291 NAD(P)-binding domain superfamily [SSF51735] (7-163)
  IPR053790 Pyrroline-5-carboxylate reductase-like conserved site [PS00521] (225-247)

Organism: Corynebacterium diphtheriae (strain ATCC 700971 / NCTC 13129 / Biotype gravis) (NCBI:txid257309)